Protein AF-A0A0B2VGQ8-F1 (afdb_monomer_lite)

Foldseek 3Di:
DDDDDDDDPDDDDDDDDDDDDDDDPQWDAQPPDPDGDTHGPVQQCPPDPPVVVCSSNDPPPPDDPPPPPAPPQWDADPVGDTDGVCQQCPPDQPDPVSRSNCVDPVNVVVVVVVVVVVVVVVVVVVPPDDDDPVRVVVVVVVVVVVVVVVVVVVVVVVVVVVVVVVVVVVVVVVVVVVLVVLVVVLVVVVVVVVVVVVVVVVVVVPDDDDDDDVVVVVVVVVVVVVVVVVVVSVVVVVVSVVVVVVVVVVVVVVVVVVVVVVVVVVVVVVVVVVVVVVVVVVVVVVVVVVVVVVVVVVVVVVVVVVVVCVVVCVPPPPDPDDPDDDDDDDDDDDDDDDPDAPPQWDQDPVGDTDGLVQQCPPDQPDPVSSSNPDDDDDDDDDDDDDDDDDDDDDDDDDDDDDDDDDDDDDDDDDDDDPDDDDDDDD

Structure (mmCIF, N/CA/C/O backbone):
data_AF-A0A0B2VGQ8-F1
#
_entry.id   AF-A0A0B2VGQ8-F1
#
loop_
_atom_site.group_PDB
_atom_site.id
_atom_site.type_symbol
_atom_site.label_atom_id
_atom_site.label_alt_id
_atom_site.label_comp_id
_atom_site.label_asym_id
_atom_site.label_entity_id
_atom_site.label_seq_id
_atom_site.pdbx_PDB_ins_code
_atom_site.Cartn_x
_atom_site.Cartn_y
_atom_site.Cartn_z
_atom_site.occupancy
_atom_site.B_iso_or_equiv
_atom_site.auth_seq_id
_atom_site.auth_comp_id
_atom_site.auth_asym_id
_atom_site.auth_atom_id
_atom_site.pdbx_PDB_model_num
ATOM 1 N N . MET A 1 1 ? 8.219 -59.665 -78.304 1.00 37.88 1 MET A N 1
ATOM 2 C CA . MET A 1 1 ? 7.817 -58.447 -79.042 1.00 37.88 1 MET A CA 1
ATOM 3 C C . MET A 1 1 ? 7.012 -57.571 -78.099 1.00 37.88 1 MET A C 1
ATOM 5 O O . MET A 1 1 ? 6.092 -58.092 -77.490 1.00 37.88 1 MET A O 1
ATOM 9 N N . GLY A 1 2 ? 7.351 -56.289 -77.964 1.00 38.75 2 GLY A N 1
ATOM 10 C CA . GLY A 1 2 ? 6.570 -55.338 -77.161 1.00 38.75 2 GLY A CA 1
ATOM 11 C C . GLY A 1 2 ? 7.469 -54.467 -76.296 1.00 38.75 2 GLY A C 1
ATOM 12 O O . GLY A 1 2 ? 8.060 -54.947 -75.344 1.00 38.75 2 GLY A O 1
ATOM 13 N N . ARG A 1 3 ? 7.622 -53.213 -76.712 1.00 43.03 3 ARG A N 1
ATOM 14 C CA . ARG A 1 3 ? 8.644 -52.236 -76.314 1.00 43.03 3 ARG A CA 1
ATOM 15 C C . ARG A 1 3 ? 8.544 -51.803 -74.836 1.00 43.03 3 ARG A C 1
ATOM 17 O O . ARG A 1 3 ? 7.425 -51.665 -74.344 1.00 43.03 3 ARG A O 1
ATOM 24 N N . PRO A 1 4 ? 9.673 -51.487 -74.172 1.00 40.75 4 PRO A N 1
ATOM 25 C CA . PRO A 1 4 ? 9.670 -50.854 -72.856 1.00 40.75 4 PRO A CA 1
ATOM 26 C C . PRO A 1 4 ? 9.224 -49.388 -72.974 1.00 40.75 4 PRO A C 1
ATOM 28 O O . PRO A 1 4 ? 9.732 -48.639 -73.812 1.00 40.75 4 PRO A O 1
ATOM 31 N N . LYS A 1 5 ? 8.246 -48.981 -72.156 1.00 41.94 5 LYS A N 1
ATOM 32 C CA . LYS A 1 5 ? 7.860 -47.575 -71.992 1.00 41.94 5 LYS A CA 1
ATOM 33 C C . LYS A 1 5 ? 8.737 -46.962 -70.907 1.00 41.94 5 LYS A C 1
ATOM 35 O O . LYS A 1 5 ? 8.731 -47.407 -69.769 1.00 41.94 5 LYS A O 1
ATOM 40 N N . VAL A 1 6 ? 9.497 -45.967 -71.339 1.00 44.00 6 VAL A N 1
ATOM 41 C CA . VAL A 1 6 ? 10.418 -45.127 -70.577 1.00 44.00 6 VAL A CA 1
ATOM 42 C C . VAL A 1 6 ? 9.694 -44.473 -69.397 1.00 44.00 6 VAL A C 1
ATOM 44 O O . VAL A 1 6 ? 8.734 -43.727 -69.596 1.00 44.00 6 VAL A O 1
ATOM 47 N N . GLU A 1 7 ? 10.171 -44.748 -68.184 1.00 40.44 7 GLU A N 1
ATOM 48 C CA . GLU A 1 7 ? 9.830 -44.008 -66.970 1.00 40.44 7 GLU A CA 1
ATOM 49 C C . GLU A 1 7 ? 10.423 -42.599 -67.074 1.00 40.44 7 GLU A C 1
ATOM 51 O O . GLU A 1 7 ? 11.638 -42.408 -67.091 1.00 40.44 7 GLU A O 1
ATOM 56 N N . LYS A 1 8 ? 9.550 -41.596 -67.194 1.00 40.69 8 LYS A N 1
ATOM 57 C CA . LYS A 1 8 ? 9.937 -40.187 -67.173 1.00 40.69 8 LYS A CA 1
ATOM 58 C C . LYS A 1 8 ? 10.010 -39.720 -65.722 1.00 40.69 8 LYS A C 1
ATOM 60 O O . LYS A 1 8 ? 8.984 -39.414 -65.123 1.00 40.69 8 LYS A O 1
ATOM 65 N N . ARG A 1 9 ? 11.226 -39.629 -65.181 1.00 40.59 9 ARG A N 1
ATOM 66 C CA . ARG A 1 9 ? 11.534 -38.654 -64.130 1.00 40.59 9 ARG A CA 1
ATOM 67 C C . ARG A 1 9 ? 11.630 -37.294 -64.813 1.00 40.59 9 ARG A C 1
ATOM 69 O O . ARG A 1 9 ? 12.531 -37.078 -65.616 1.00 40.59 9 ARG A O 1
ATOM 76 N N . ILE A 1 10 ? 10.652 -36.430 -64.568 1.00 38.78 10 ILE A N 1
ATOM 77 C CA . ILE A 1 10 ? 10.748 -35.012 -64.908 1.00 38.78 10 ILE A CA 1
ATOM 78 C C . ILE A 1 10 ? 11.241 -34.339 -63.635 1.00 38.78 10 ILE A C 1
ATOM 80 O O . ILE A 1 10 ? 10.512 -34.252 -62.649 1.00 38.78 10 ILE A O 1
ATOM 84 N N . GLU A 1 11 ? 12.516 -33.968 -63.654 1.00 38.59 11 GLU A N 1
ATOM 85 C CA . GLU A 1 11 ? 13.104 -33.058 -62.685 1.00 38.59 11 GLU A CA 1
ATOM 86 C C . GLU A 1 11 ? 12.379 -31.716 -62.782 1.00 38.59 11 GLU A C 1
ATOM 88 O O . GLU A 1 11 ? 12.190 -31.156 -63.864 1.00 38.59 11 GLU A O 1
ATOM 93 N N . VAL A 1 12 ? 11.926 -31.234 -61.630 1.00 34.34 12 VAL A N 1
ATOM 94 C CA . VAL A 1 12 ? 11.392 -29.889 -61.463 1.00 34.34 12 VAL A CA 1
ATOM 95 C C . VAL A 1 12 ? 12.578 -28.932 -61.549 1.00 34.34 12 VAL A C 1
ATOM 97 O O . VAL A 1 12 ? 13.390 -28.871 -60.631 1.00 34.34 12 VAL A O 1
ATOM 100 N N . ILE A 1 13 ? 12.683 -28.210 -62.664 1.00 38.47 13 ILE A N 1
ATOM 101 C CA . ILE A 1 13 ? 13.554 -27.042 -62.817 1.00 38.47 13 ILE A CA 1
ATOM 102 C C . ILE A 1 13 ? 12.642 -25.816 -62.852 1.00 38.47 13 ILE A C 1
ATOM 104 O O . ILE A 1 13 ? 11.745 -25.720 -63.689 1.00 38.47 13 ILE A O 1
ATOM 108 N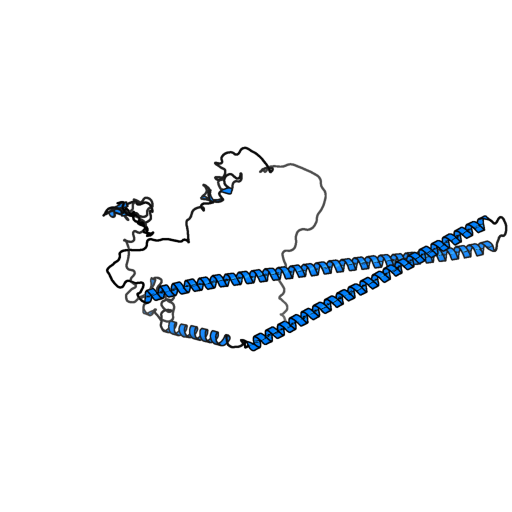 N . VAL A 1 14 ? 12.868 -24.895 -61.922 1.00 43.12 14 VAL A N 1
ATOM 109 C CA . VAL A 1 14 ? 12.288 -23.549 -61.911 1.00 43.12 14 VAL A CA 1
ATOM 110 C C . VAL A 1 14 ? 12.992 -22.704 -62.978 1.00 43.12 14 VAL A C 1
ATOM 112 O O . VAL A 1 14 ? 14.214 -22.601 -62.935 1.00 43.12 14 VAL A O 1
ATOM 115 N N . THR A 1 15 ? 12.248 -22.053 -63.880 1.00 36.50 15 THR A N 1
ATOM 116 C CA . THR A 1 15 ? 12.681 -20.810 -64.550 1.00 36.50 15 THR A CA 1
ATOM 117 C C . THR A 1 15 ? 11.494 -19.861 -64.780 1.00 36.50 15 THR A C 1
ATOM 119 O O . THR A 1 15 ? 10.421 -20.272 -65.220 1.00 36.50 15 THR A O 1
ATOM 122 N N . CYS A 1 16 ? 11.706 -18.582 -64.457 1.00 42.78 16 CYS A N 1
ATOM 123 C CA . CYS A 1 16 ? 10.850 -17.421 -64.728 1.00 42.78 16 CYS A CA 1
ATOM 124 C C . CYS A 1 16 ? 11.253 -16.769 -66.074 1.00 42.78 16 CYS A C 1
ATOM 126 O O . CYS A 1 16 ? 12.408 -16.926 -66.473 1.00 42.78 16 CYS A O 1
ATOM 128 N N . HIS A 1 17 ? 10.340 -16.069 -66.772 1.00 38.09 17 HIS A N 1
ATOM 129 C CA . HIS A 1 17 ? 10.647 -15.048 -67.801 1.00 38.09 17 HIS A CA 1
ATOM 130 C C . HIS A 1 17 ? 9.461 -14.073 -67.991 1.00 38.09 17 HIS A C 1
ATOM 132 O O . HIS A 1 17 ? 8.444 -14.423 -68.597 1.00 38.09 17 HIS A O 1
ATOM 138 N N . HIS A 1 18 ? 9.621 -12.832 -67.518 1.00 44.75 18 HIS A N 1
ATOM 139 C CA . HIS A 1 18 ? 8.840 -11.653 -67.916 1.00 44.75 18 HIS A CA 1
ATOM 140 C C . HIS A 1 18 ? 9.172 -11.211 -69.359 1.00 44.75 18 HIS A C 1
ATOM 142 O O . HIS A 1 18 ? 10.343 -11.093 -69.722 1.00 44.75 18 HIS A O 1
ATOM 148 N N . LEU A 1 19 ? 8.165 -10.857 -70.172 1.00 41.78 19 LEU A N 1
ATOM 149 C CA . LEU A 1 19 ? 8.356 -10.077 -71.408 1.00 41.78 19 LEU A CA 1
ATOM 150 C C . LEU A 1 19 ? 8.228 -8.568 -71.113 1.00 41.78 19 LEU A C 1
ATOM 152 O O . LEU A 1 19 ? 7.144 -8.098 -70.774 1.00 41.78 19 LEU A O 1
ATOM 156 N N . LYS A 1 20 ? 9.310 -7.797 -71.298 1.00 42.22 20 LYS A N 1
ATOM 157 C CA . LYS A 1 20 ? 9.299 -6.319 -71.345 1.00 42.22 20 LYS A CA 1
ATOM 158 C C . LYS A 1 20 ? 8.896 -5.830 -72.750 1.00 42.22 20 LYS A C 1
ATOM 160 O O . LYS A 1 20 ? 9.516 -6.237 -73.730 1.00 42.22 20 LYS A O 1
ATOM 165 N N . MET A 1 21 ? 7.909 -4.934 -72.856 1.00 50.06 21 MET A N 1
ATOM 166 C CA . MET A 1 21 ? 7.635 -4.124 -74.059 1.00 50.06 21 MET A CA 1
ATOM 167 C C . MET A 1 21 ? 8.249 -2.727 -73.853 1.00 50.06 21 MET A C 1
ATOM 169 O O . MET A 1 21 ? 7.918 -2.065 -72.874 1.00 50.06 21 MET A O 1
ATOM 173 N N . ASN A 1 22 ? 9.139 -2.286 -74.749 1.00 58.28 22 ASN A N 1
ATOM 174 C CA . ASN A 1 22 ? 9.826 -0.985 -74.683 1.00 58.28 22 ASN A CA 1
ATOM 175 C C . ASN A 1 22 ? 9.299 -0.014 -75.762 1.00 58.28 22 ASN A C 1
ATOM 177 O O . ASN A 1 22 ? 8.910 -0.462 -76.843 1.00 58.28 22 ASN A O 1
ATOM 181 N N . CYS A 1 23 ? 9.327 1.300 -75.484 1.00 61.94 23 CYS A N 1
ATOM 182 C CA . CYS A 1 23 ? 9.048 2.364 -76.463 1.00 61.94 23 CYS A CA 1
ATOM 183 C C . CYS A 1 23 ? 10.010 2.268 -77.672 1.00 61.94 23 CYS A C 1
ATOM 185 O O . CYS A 1 23 ? 11.156 1.835 -77.526 1.00 61.94 23 CYS A O 1
ATOM 187 N N . GLN A 1 24 ? 9.548 2.639 -78.874 1.00 63.75 24 GLN A N 1
ATOM 188 C CA . GLN A 1 24 ? 10.378 2.640 -80.089 1.00 63.75 24 GLN A CA 1
ATOM 189 C C . GLN A 1 24 ? 11.513 3.672 -80.001 1.00 63.75 24 GLN A C 1
ATOM 191 O O . GLN A 1 24 ? 11.410 4.663 -79.282 1.00 63.75 24 GLN A O 1
ATOM 196 N N . ALA A 1 25 ? 12.594 3.442 -80.754 1.00 57.22 25 ALA A N 1
ATOM 197 C CA . ALA A 1 25 ? 13.729 4.358 -80.809 1.00 57.22 25 ALA A CA 1
ATOM 198 C C . ALA A 1 25 ? 13.263 5.765 -81.223 1.00 57.22 25 ALA A C 1
ATOM 200 O O . ALA A 1 25 ? 12.588 5.897 -82.244 1.00 57.22 25 ALA A O 1
ATOM 201 N N . ASN A 1 26 ? 13.646 6.761 -80.414 1.00 63.25 26 ASN A N 1
ATOM 202 C CA . ASN A 1 26 ? 13.266 8.186 -80.435 1.00 63.25 26 ASN A CA 1
ATOM 203 C C . ASN A 1 26 ? 12.070 8.578 -79.548 1.00 63.25 26 ASN A C 1
ATOM 205 O O . ASN A 1 26 ? 11.786 9.764 -79.394 1.00 63.25 26 ASN A O 1
ATOM 209 N N . ASN A 1 27 ? 11.438 7.620 -78.871 1.00 69.31 27 ASN A N 1
ATOM 210 C CA . ASN A 1 27 ? 10.474 7.919 -77.819 1.00 69.31 27 ASN A CA 1
ATOM 211 C C . ASN A 1 27 ? 10.993 7.434 -76.468 1.00 69.31 27 ASN A C 1
ATOM 213 O O . ASN A 1 27 ? 11.545 6.339 -76.344 1.00 69.31 27 ASN A O 1
ATOM 217 N N . THR A 1 28 ? 10.780 8.257 -75.452 1.00 68.12 28 THR A N 1
ATOM 218 C CA . THR A 1 28 ? 11.104 7.973 -74.061 1.00 68.12 28 THR A CA 1
ATOM 219 C C . THR A 1 28 ? 9.826 7.804 -73.255 1.00 68.12 28 THR A C 1
ATOM 221 O O . THR A 1 28 ? 8.763 8.313 -73.611 1.00 68.12 28 THR A O 1
ATOM 224 N N . ARG A 1 29 ? 9.909 7.025 -72.185 1.00 68.88 29 ARG A N 1
ATOM 225 C CA . ARG A 1 29 ? 8.779 6.821 -71.288 1.00 68.88 29 ARG A CA 1
ATOM 226 C C . ARG A 1 29 ? 8.728 7.972 -70.288 1.00 68.88 29 ARG A C 1
ATOM 228 O O . ARG A 1 29 ? 9.771 8.344 -69.757 1.00 68.88 29 ARG A O 1
ATOM 235 N N . CYS A 1 30 ? 7.525 8.465 -70.013 1.00 72.38 30 CYS A N 1
ATOM 236 C CA . CYS A 1 30 ? 7.282 9.481 -68.993 1.00 72.38 30 CYS A CA 1
ATOM 237 C C . CYS A 1 30 ? 7.946 9.103 -67.652 1.00 72.38 30 CYS A C 1
ATOM 239 O O . CYS A 1 30 ? 7.730 7.972 -67.192 1.00 72.38 30 CYS A O 1
ATOM 241 N N . PRO A 1 31 ? 8.770 9.987 -67.049 1.00 63.94 31 PRO A N 1
ATOM 242 C CA . PRO A 1 31 ? 9.670 9.633 -65.948 1.00 63.94 31 PRO A CA 1
ATOM 243 C C . PRO A 1 31 ? 8.991 9.062 -64.699 1.00 63.94 31 PRO A C 1
ATOM 245 O O . PRO A 1 31 ? 9.605 8.242 -64.016 1.00 63.94 31 PRO A O 1
ATOM 248 N N . TYR A 1 32 ? 7.739 9.448 -64.422 1.00 61.69 32 TYR A N 1
ATOM 249 C CA . TYR A 1 32 ? 7.057 9.091 -63.170 1.00 61.69 32 TYR A CA 1
ATOM 250 C C . TYR A 1 32 ? 5.716 8.350 -63.358 1.00 61.69 32 TYR A C 1
ATOM 252 O O . TYR A 1 32 ? 5.088 7.955 -62.377 1.00 61.69 32 TYR A O 1
ATOM 260 N N . LEU A 1 33 ? 5.324 8.025 -64.600 1.00 56.59 33 LEU A N 1
ATOM 261 C CA . LEU A 1 33 ? 4.093 7.277 -64.899 1.00 56.59 33 LEU A CA 1
ATOM 262 C C . LEU A 1 33 ? 4.303 5.756 -65.015 1.00 56.59 33 LEU A C 1
ATOM 264 O O . LEU A 1 33 ? 5.096 5.228 -65.809 1.00 56.59 33 LEU A O 1
ATOM 268 N N . THR A 1 34 ? 3.488 5.011 -64.264 1.00 50.56 34 THR A N 1
ATOM 269 C CA . THR A 1 34 ? 3.501 3.537 -64.194 1.00 50.56 34 THR A CA 1
ATOM 270 C C . THR A 1 34 ? 2.791 2.853 -65.370 1.00 50.56 34 THR A C 1
ATOM 272 O O . THR A 1 34 ? 3.067 1.682 -65.654 1.00 50.56 34 THR A O 1
ATOM 275 N N . HIS A 1 35 ? 1.997 3.586 -66.153 1.00 59.16 35 HIS A N 1
ATOM 276 C CA . HIS A 1 35 ? 1.555 3.167 -67.488 1.00 59.16 35 HIS A CA 1
ATOM 277 C C . HIS A 1 35 ? 2.562 3.654 -68.535 1.00 59.16 35 HIS A C 1
ATOM 279 O O . HIS A 1 35 ? 3.120 4.740 -68.414 1.00 59.16 35 HIS A O 1
ATOM 285 N N . THR A 1 36 ? 2.836 2.852 -69.563 1.00 62.50 36 THR A N 1
ATOM 286 C CA . THR A 1 36 ? 3.843 3.193 -70.579 1.00 62.50 36 THR A CA 1
ATOM 287 C C . THR A 1 36 ? 3.286 4.219 -71.571 1.00 62.50 36 THR A C 1
ATOM 289 O O . THR A 1 36 ? 2.903 3.873 -72.685 1.00 62.50 36 THR A O 1
ATOM 292 N N . VAL A 1 37 ? 3.219 5.484 -71.154 1.00 70.38 37 VAL A N 1
ATOM 293 C CA . VAL A 1 37 ? 3.030 6.629 -72.053 1.00 70.38 37 VAL A CA 1
ATOM 294 C C . VAL A 1 37 ? 4.407 6.989 -72.615 1.00 70.38 37 VAL A C 1
ATOM 296 O O . VAL A 1 37 ? 5.353 7.222 -71.861 1.00 70.38 37 VAL A O 1
ATOM 299 N N . CYS A 1 38 ? 4.545 6.918 -73.941 1.00 76.75 38 CYS A N 1
ATOM 300 C CA . CYS A 1 38 ? 5.804 7.156 -74.645 1.00 76.75 38 CYS A CA 1
ATOM 301 C C . CYS A 1 38 ? 5.743 8.512 -75.357 1.00 76.75 38 CYS A C 1
ATOM 303 O O . CYS A 1 38 ? 5.077 8.630 -76.389 1.00 76.75 38 CYS A O 1
ATOM 305 N N . VAL A 1 39 ? 6.478 9.497 -74.855 1.00 70.44 39 VAL A N 1
ATOM 306 C CA . VAL A 1 39 ? 6.616 10.828 -75.462 1.00 70.44 39 VAL A CA 1
ATOM 307 C C . VAL A 1 39 ? 7.892 10.900 -76.301 1.00 70.44 39 VAL A C 1
ATOM 309 O O . VAL A 1 39 ? 8.839 10.143 -76.089 1.00 70.44 39 VAL A O 1
ATOM 312 N N . HIS A 1 40 ? 7.911 11.741 -77.331 1.00 76.19 40 HIS A N 1
ATOM 313 C CA . HIS A 1 40 ? 9.110 11.925 -78.155 1.00 76.19 40 HIS A CA 1
ATOM 314 C C . HIS A 1 40 ? 10.137 12.768 -77.385 1.00 76.19 40 HIS A C 1
ATOM 316 O O . HIS A 1 40 ? 9.744 13.637 -76.615 1.00 76.19 40 HIS A O 1
ATOM 322 N N . TYR A 1 41 ? 11.440 12.546 -77.589 1.00 69.31 41 TYR A N 1
ATOM 323 C CA . TYR A 1 41 ? 12.487 13.230 -76.802 1.00 69.31 41 TYR A CA 1
ATOM 324 C C . TYR A 1 41 ? 12.432 14.768 -76.888 1.00 69.31 41 TYR A C 1
ATOM 326 O O . TYR A 1 41 ? 12.859 15.441 -75.962 1.00 69.31 41 TYR A O 1
ATOM 334 N N . GLU A 1 42 ? 11.894 15.320 -77.980 1.00 73.19 42 GLU A N 1
ATOM 335 C CA . GLU A 1 42 ? 11.732 16.774 -78.191 1.00 73.19 42 GLU A CA 1
ATOM 336 C C . GLU A 1 42 ? 10.610 17.397 -77.359 1.00 73.19 42 GLU A C 1
ATOM 338 O O . GLU A 1 42 ? 10.458 18.611 -77.375 1.00 73.19 42 GLU A O 1
ATOM 343 N N . LYS A 1 43 ? 9.808 16.564 -76.692 1.00 75.75 43 LYS A N 1
ATOM 344 C CA . LYS A 1 43 ? 8.673 16.969 -75.861 1.00 75.75 43 LYS A CA 1
ATOM 345 C C . LYS A 1 43 ? 8.955 16.809 -74.369 1.00 75.75 43 LYS A C 1
ATOM 347 O O . LYS A 1 43 ? 8.065 16.951 -73.556 1.00 75.75 43 LYS A O 1
ATOM 352 N N . LEU A 1 44 ? 10.189 16.448 -74.016 1.00 73.12 44 LEU A N 1
ATOM 353 C CA . LEU A 1 44 ? 10.658 16.606 -72.650 1.00 73.12 44 LEU A CA 1
ATOM 354 C C . LEU A 1 44 ? 11.107 18.051 -72.477 1.00 73.12 44 LEU A C 1
ATOM 356 O O . LEU A 1 44 ? 11.925 18.520 -73.275 1.00 73.12 44 LEU A O 1
ATOM 360 N N . CYS A 1 45 ? 10.656 18.700 -71.410 1.00 76.06 45 CYS A N 1
ATOM 361 C CA . CYS A 1 45 ? 11.082 20.044 -71.038 1.00 76.06 45 CYS A CA 1
ATOM 362 C C . CYS A 1 45 ? 10.767 21.109 -72.095 1.00 76.06 45 CYS A C 1
ATOM 364 O O . CYS A 1 45 ? 11.548 22.047 -72.284 1.00 76.06 45 CYS A O 1
ATOM 366 N N . ASP A 1 46 ? 9.661 20.952 -72.820 1.00 78.94 46 ASP A N 1
ATOM 367 C CA . ASP A 1 46 ? 9.235 21.906 -73.845 1.00 78.94 46 ASP A CA 1
ATOM 368 C C . ASP A 1 46 ? 8.180 22.904 -73.333 1.00 78.94 46 ASP A C 1
ATOM 370 O O . ASP A 1 46 ? 7.716 23.778 -74.078 1.00 78.94 46 ASP A O 1
ATOM 374 N N . GLY A 1 47 ? 7.866 22.828 -72.036 1.00 69.50 47 GLY A N 1
ATOM 375 C CA . GLY A 1 47 ? 6.925 23.691 -71.337 1.00 69.50 47 GLY A CA 1
ATOM 376 C C . GLY A 1 47 ? 5.477 23.210 -71.408 1.00 69.50 47 GLY A C 1
ATOM 377 O O . GLY A 1 47 ? 4.587 23.933 -70.945 1.00 69.50 47 GLY A O 1
ATOM 378 N N . HIS A 1 48 ? 5.220 22.029 -71.978 1.00 75.25 48 HIS A N 1
ATOM 379 C CA . HIS A 1 48 ? 3.901 21.415 -72.053 1.00 75.25 48 HIS A CA 1
ATOM 380 C C . HIS A 1 48 ? 3.878 20.045 -71.373 1.00 75.25 48 HIS A C 1
ATOM 382 O O . HIS A 1 48 ? 4.746 19.217 -71.577 1.00 75.25 48 HIS A O 1
ATOM 388 N N . ASP A 1 49 ? 2.828 19.796 -70.588 1.00 78.94 49 ASP A N 1
ATOM 389 C CA . ASP A 1 49 ? 2.585 18.492 -69.970 1.00 78.94 49 ASP A CA 1
ATOM 390 C C . ASP A 1 49 ? 2.033 17.505 -71.012 1.00 78.94 49 ASP A C 1
ATOM 392 O O . ASP A 1 49 ? 0.815 17.375 -71.195 1.00 78.94 49 ASP A O 1
ATOM 396 N N . ASP A 1 50 ? 2.937 16.848 -71.737 1.00 80.62 50 ASP A N 1
ATOM 397 C CA . ASP A 1 50 ? 2.618 15.828 -72.732 1.00 80.62 50 ASP A CA 1
ATOM 398 C C . ASP A 1 50 ? 2.492 14.428 -72.096 1.00 80.62 50 ASP A C 1
ATOM 400 O O . ASP A 1 50 ? 1.889 13.524 -72.693 1.00 80.62 50 ASP A O 1
ATOM 404 N N . CYS A 1 51 ? 2.989 14.244 -70.868 1.00 74.38 51 CYS A N 1
ATOM 405 C CA . CYS A 1 51 ? 2.817 13.021 -70.082 1.00 74.38 51 CYS A CA 1
ATOM 406 C C . CYS A 1 51 ? 1.465 12.933 -69.347 1.00 74.38 51 CYS A C 1
ATOM 408 O O . CYS A 1 51 ? 0.967 11.830 -69.101 1.00 74.38 51 CYS A O 1
ATOM 410 N N . GLY A 1 52 ? 0.826 14.070 -69.071 1.00 70.94 52 GLY A N 1
ATOM 411 C CA . GLY A 1 52 ? -0.456 14.219 -68.374 1.00 70.94 52 GLY A CA 1
ATOM 412 C C . GLY A 1 52 ? -0.359 14.261 -66.843 1.00 70.94 52 GLY A C 1
ATOM 413 O O . GLY A 1 52 ? -1.380 14.446 -66.177 1.00 70.94 52 GLY A O 1
ATOM 414 N N . ASP A 1 53 ? 0.834 14.049 -66.289 1.00 72.06 53 ASP A N 1
ATOM 415 C CA . ASP A 1 53 ? 1.181 14.175 -64.867 1.00 72.06 53 ASP A CA 1
ATOM 416 C C . ASP A 1 53 ? 2.291 15.221 -64.621 1.00 72.06 53 ASP A C 1
ATOM 418 O O . ASP A 1 53 ? 2.779 15.361 -63.500 1.00 72.06 53 ASP A O 1
ATOM 422 N N . GLY A 1 54 ? 2.705 15.939 -65.667 1.00 67.81 54 GLY A N 1
ATOM 423 C CA . GLY A 1 54 ? 3.781 16.927 -65.683 1.00 67.81 54 GLY A CA 1
ATOM 424 C C . GLY A 1 54 ? 5.180 16.331 -65.569 1.00 67.81 54 GLY A C 1
ATOM 425 O O . GLY A 1 54 ? 6.143 17.077 -65.390 1.00 67.81 54 GLY A O 1
ATOM 426 N N . SER A 1 55 ? 5.328 15.002 -65.610 1.00 75.19 55 SER A N 1
ATOM 427 C CA . SER A 1 55 ? 6.605 14.348 -65.302 1.00 75.19 55 SER A CA 1
ATOM 428 C C . SER A 1 55 ? 7.710 14.616 -66.325 1.00 75.19 55 SER A C 1
ATOM 430 O O . SER A 1 55 ? 8.893 14.529 -65.989 1.00 75.19 55 SER A O 1
ATOM 432 N N . ASP A 1 56 ? 7.339 14.979 -67.545 1.00 75.31 56 ASP A N 1
ATOM 433 C CA . ASP A 1 56 ? 8.213 15.474 -68.603 1.00 75.31 56 ASP A CA 1
ATOM 434 C C . ASP A 1 56 ? 8.763 16.890 -68.360 1.00 75.31 56 ASP A C 1
ATOM 436 O O . ASP A 1 56 ? 9.759 17.249 -68.984 1.00 75.31 56 ASP A O 1
ATOM 440 N N . GLU A 1 57 ? 8.214 17.641 -67.398 1.00 80.38 57 GLU A N 1
ATOM 441 C CA . GLU A 1 57 ? 8.533 19.061 -67.163 1.00 80.38 57 GLU A CA 1
ATOM 442 C C . GLU A 1 57 ? 9.171 19.355 -65.785 1.00 80.38 57 GLU A C 1
ATOM 444 O O . GLU A 1 57 ? 9.587 20.478 -65.501 1.00 80.38 57 GLU A O 1
ATOM 449 N N . VAL A 1 58 ? 9.279 18.364 -64.891 1.00 69.12 58 VAL A N 1
ATOM 450 C CA . VAL A 1 58 ? 9.670 18.583 -63.475 1.00 69.12 58 VAL A CA 1
ATOM 451 C C . VAL A 1 58 ? 11.156 18.372 -63.162 1.00 69.12 58 VAL A C 1
ATOM 453 O O . VAL A 1 58 ? 11.585 18.617 -62.035 1.00 69.12 58 VAL A O 1
ATOM 456 N N . LYS A 1 59 ? 11.974 17.932 -64.127 1.00 62.62 59 LYS A N 1
ATOM 457 C CA . LYS A 1 59 ? 13.429 17.756 -63.934 1.00 62.62 59 LYS A CA 1
ATOM 458 C C . LYS A 1 59 ? 14.241 18.240 -65.131 1.00 62.62 59 LYS A C 1
ATOM 460 O O . LYS A 1 59 ? 15.118 17.554 -65.651 1.00 62.62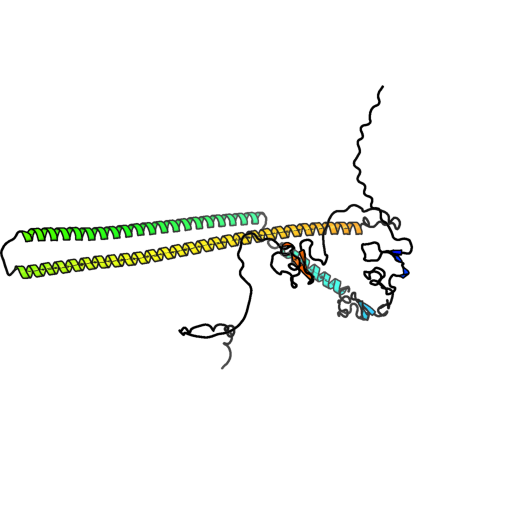 59 LYS A O 1
ATOM 465 N N . CYS A 1 60 ? 13.936 19.456 -65.544 1.00 65.25 60 CYS A N 1
ATOM 466 C CA . CYS A 1 60 ? 14.598 20.156 -66.632 1.00 65.25 60 CYS A CA 1
ATOM 467 C C . CYS A 1 60 ? 15.766 20.979 -66.083 1.00 65.25 60 CYS A C 1
ATOM 469 O O . CYS A 1 60 ? 15.807 22.199 -66.206 1.00 65.25 60 CYS A O 1
ATOM 471 N N . GLU A 1 61 ? 16.716 20.320 -65.416 1.00 65.38 61 GLU A N 1
ATOM 472 C CA . GLU A 1 61 ? 17.958 20.961 -64.969 1.00 65.38 61 GLU A CA 1
ATOM 473 C C . GLU A 1 61 ? 18.943 21.047 -66.137 1.00 65.38 61 GLU A C 1
ATOM 475 O O . GLU A 1 61 ? 19.994 20.410 -66.177 1.00 65.38 61 GLU A O 1
ATOM 480 N N . SER A 1 62 ? 18.581 21.859 -67.123 1.00 61.72 62 SER A N 1
ATOM 481 C CA . SER A 1 62 ? 19.537 22.422 -68.063 1.00 61.72 62 SER A CA 1
ATOM 482 C C . SER A 1 62 ? 19.108 23.830 -68.439 1.00 61.72 62 SER A C 1
ATOM 484 O O . SER A 1 62 ? 18.753 24.083 -69.581 1.00 61.72 62 SER A O 1
ATOM 486 N N . GLU A 1 63 ? 19.139 24.736 -67.464 1.00 51.78 63 GLU A N 1
ATOM 487 C CA . GLU A 1 63 ? 19.494 26.140 -67.672 1.00 51.78 63 GLU A CA 1
ATOM 488 C C . GLU A 1 63 ? 19.830 26.790 -66.313 1.00 51.78 63 GLU A C 1
ATOM 490 O O . GLU A 1 63 ? 19.089 26.673 -65.345 1.00 51.78 63 GLU A O 1
ATOM 495 N N . SER A 1 64 ? 21.010 27.420 -66.266 1.00 47.44 64 SER A N 1
ATOM 496 C CA . SER A 1 64 ? 21.690 28.099 -65.145 1.00 47.44 64 SER A CA 1
ATOM 497 C C . SER A 1 64 ? 22.402 27.257 -64.071 1.00 47.44 64 SER A C 1
ATOM 499 O O . SER A 1 64 ? 22.257 27.497 -62.875 1.00 47.44 64 SER A O 1
ATOM 501 N N . HIS A 1 65 ? 23.313 26.375 -64.493 1.00 40.91 65 HIS A N 1
ATOM 502 C CA . HIS A 1 65 ? 24.586 26.237 -63.774 1.00 40.91 65 HIS A CA 1
ATOM 503 C C . HIS A 1 65 ? 25.443 27.481 -64.086 1.00 40.91 65 HIS A C 1
ATOM 505 O O . HIS A 1 65 ? 26.253 27.472 -65.011 1.00 40.91 65 HIS A O 1
ATOM 511 N N . GLU A 1 66 ? 25.252 28.574 -63.341 1.00 45.06 66 GLU A N 1
ATOM 512 C CA . GLU A 1 66 ? 26.391 29.459 -63.093 1.00 45.06 66 GLU A CA 1
ATOM 513 C C . GLU A 1 66 ? 27.306 28.717 -62.117 1.00 45.06 66 GLU A C 1
ATOM 515 O O . GLU A 1 66 ? 26.934 28.400 -60.987 1.00 45.06 66 GLU A O 1
ATOM 520 N N . GLU A 1 67 ? 28.492 28.365 -62.597 1.00 48.94 67 GLU A N 1
ATOM 521 C CA . GLU A 1 67 ? 29.591 27.837 -61.806 1.00 48.94 67 GLU A CA 1
ATOM 522 C C . GLU A 1 67 ? 29.923 28.805 -60.658 1.00 48.94 67 GLU A C 1
ATOM 524 O O . GLU A 1 67 ? 30.739 29.714 -60.796 1.00 48.94 67 GLU A O 1
ATOM 529 N N . GLY A 1 68 ? 29.320 28.585 -59.489 1.00 54.50 68 GLY A N 1
ATOM 530 C CA . GLY A 1 68 ? 29.757 29.142 -58.209 1.00 54.50 68 GLY A CA 1
ATOM 531 C C . GLY A 1 68 ? 31.056 28.482 -57.743 1.00 54.50 68 GLY A C 1
ATOM 532 O O . GLY A 1 68 ? 31.118 27.894 -56.665 1.00 54.50 68 GLY A O 1
ATOM 533 N N . VAL A 1 69 ? 32.084 28.511 -58.588 1.00 62.12 69 VAL A N 1
ATOM 534 C CA . VAL A 1 69 ? 33.453 28.179 -58.203 1.00 62.12 69 VAL A CA 1
ATOM 535 C C . VAL A 1 69 ? 33.898 29.316 -57.291 1.00 62.12 69 VAL A C 1
ATOM 537 O O . VAL A 1 69 ? 34.023 30.452 -57.748 1.00 62.12 69 VAL A O 1
ATOM 540 N N . CYS A 1 70 ? 34.086 29.031 -55.996 1.00 75.75 70 CYS A N 1
ATOM 541 C CA . CYS A 1 70 ? 34.709 29.986 -55.076 1.00 75.75 70 CYS A CA 1
ATOM 542 C C . CYS A 1 70 ? 35.979 30.554 -55.728 1.00 75.75 70 CYS A C 1
ATOM 544 O O . CYS A 1 70 ? 36.676 29.837 -56.456 1.00 75.75 70 CYS A O 1
ATOM 546 N N . GLY A 1 71 ? 36.281 31.834 -55.498 1.00 76.50 71 GLY A N 1
ATOM 547 C CA . GLY A 1 71 ? 37.457 32.464 -56.095 1.00 76.50 71 GLY A CA 1
ATOM 548 C C . GLY A 1 71 ? 38.729 31.657 -55.806 1.00 76.50 71 GLY A C 1
ATOM 549 O O . GLY A 1 71 ? 38.823 30.955 -54.805 1.00 76.50 71 GLY A O 1
ATOM 550 N N . SER A 1 72 ? 39.761 31.765 -56.647 1.00 73.31 72 SER A N 1
ATOM 551 C CA . SER A 1 72 ? 41.018 31.006 -56.472 1.00 73.31 72 SER A CA 1
ATOM 552 C C . SER A 1 72 ? 41.745 31.257 -55.137 1.00 73.31 72 SER A C 1
ATOM 554 O O . SER A 1 72 ? 42.683 30.535 -54.803 1.00 73.31 72 SER A O 1
ATOM 556 N N . ALA A 1 73 ? 41.315 32.268 -54.377 1.00 82.25 73 ALA A N 1
ATOM 557 C CA . ALA A 1 73 ? 41.789 32.617 -53.042 1.00 82.25 73 ALA A CA 1
ATOM 558 C C . ALA A 1 73 ? 40.741 32.365 -51.937 1.00 82.25 73 ALA A C 1
ATOM 560 O O . ALA A 1 73 ? 40.881 32.892 -50.835 1.00 82.25 73 ALA A O 1
ATOM 561 N N . GLU A 1 74 ? 39.703 31.577 -52.211 1.00 87.25 74 GLU A N 1
ATOM 562 C CA . GLU A 1 74 ? 38.615 31.253 -51.290 1.00 87.25 74 GLU A CA 1
ATOM 563 C C . GLU A 1 74 ? 38.538 29.741 -51.040 1.00 87.25 74 GLU A C 1
ATOM 565 O O . GLU A 1 74 ? 38.805 28.913 -51.910 1.00 87.25 74 GLU A O 1
ATOM 570 N N . TYR A 1 75 ? 38.191 29.378 -49.812 1.00 86.50 75 TYR A N 1
ATOM 571 C CA . TYR A 1 75 ? 37.888 28.028 -49.384 1.00 86.50 75 TYR A CA 1
ATOM 572 C C . TYR A 1 75 ? 36.375 27.810 -49.375 1.00 86.50 75 TYR A C 1
ATOM 574 O O . TYR A 1 75 ? 35.622 28.638 -48.866 1.00 86.50 75 TYR A O 1
ATOM 582 N N . ARG A 1 76 ? 35.942 26.671 -49.917 1.00 87.19 76 ARG A N 1
ATOM 583 C CA . ARG A 1 76 ? 34.544 26.245 -49.914 1.00 87.19 76 ARG A CA 1
ATOM 584 C C . ARG A 1 76 ? 34.270 25.377 -48.685 1.00 87.19 76 ARG A C 1
ATOM 586 O O . ARG A 1 76 ? 34.859 24.306 -48.566 1.00 87.19 76 ARG A O 1
ATOM 593 N N . CYS A 1 77 ? 33.372 25.829 -47.820 1.00 86.94 77 CYS A N 1
ATOM 594 C CA . CYS A 1 77 ? 32.785 25.053 -46.728 1.00 86.94 77 CYS A CA 1
ATOM 595 C C . CYS A 1 77 ? 31.914 23.911 -47.288 1.00 86.94 77 CYS A C 1
ATOM 597 O O . CYS A 1 77 ? 31.442 23.988 -48.431 1.00 86.94 77 CYS A O 1
ATOM 599 N N . ASP A 1 78 ? 31.640 22.871 -46.500 1.00 84.06 78 ASP A N 1
ATOM 600 C CA . ASP A 1 78 ? 30.847 21.729 -46.990 1.00 84.06 78 ASP A CA 1
ATOM 601 C C . ASP A 1 78 ? 29.389 22.122 -47.263 1.00 84.06 78 ASP A C 1
ATOM 603 O O . ASP A 1 78 ? 28.790 21.663 -48.239 1.00 84.06 78 ASP A O 1
ATOM 607 N N . ASN A 1 79 ? 28.853 23.068 -46.488 1.00 78.94 79 ASN A N 1
ATOM 608 C CA . ASN A 1 79 ? 27.550 23.691 -46.724 1.00 78.94 79 ASN A CA 1
ATOM 609 C C . ASN A 1 79 ? 27.480 24.578 -47.990 1.00 78.94 79 ASN A C 1
ATOM 611 O O . ASN A 1 79 ? 26.417 25.112 -48.305 1.00 78.94 79 ASN A O 1
ATOM 615 N N . GLY A 1 80 ? 28.595 24.755 -48.710 1.00 81.25 80 GLY A N 1
ATOM 616 C CA . GLY A 1 80 ? 28.685 25.531 -49.948 1.00 81.25 80 GLY A CA 1
ATOM 617 C C . GLY A 1 80 ? 29.041 27.013 -49.790 1.00 81.25 80 GLY A C 1
ATOM 618 O O . GLY A 1 80 ? 29.169 27.694 -50.804 1.00 81.25 80 GLY A O 1
ATOM 619 N N . GLN A 1 81 ? 29.239 27.518 -48.569 1.00 86.94 81 GLN A N 1
ATOM 620 C CA . GLN A 1 81 ? 29.718 28.881 -48.310 1.00 86.94 81 GLN A CA 1
ATOM 621 C C . GLN A 1 81 ? 31.180 29.047 -48.768 1.00 86.94 81 GLN A C 1
ATOM 623 O O . GLN A 1 81 ? 32.013 28.184 -48.505 1.00 86.94 81 GLN A O 1
ATOM 628 N N . CYS A 1 82 ? 31.517 30.166 -49.416 1.00 89.62 82 CYS A N 1
ATOM 629 C CA . CYS A 1 82 ? 32.904 30.531 -49.719 1.00 89.62 82 CYS A CA 1
ATOM 630 C C . CYS A 1 82 ? 33.429 31.500 -48.647 1.00 89.62 82 CYS A C 1
ATOM 632 O O . CYS A 1 82 ? 32.798 32.518 -48.361 1.00 89.62 82 CYS A O 1
ATOM 634 N N . ILE A 1 83 ? 34.581 31.191 -48.061 1.00 89.94 83 ILE A N 1
ATOM 635 C CA . ILE A 1 83 ? 35.323 32.061 -47.136 1.00 89.94 83 ILE A CA 1
ATOM 636 C C . ILE A 1 83 ? 36.720 32.322 -47.708 1.00 89.94 83 ILE A C 1
ATOM 638 O O . ILE A 1 83 ? 37.188 31.520 -48.509 1.00 89.94 83 ILE A O 1
ATOM 642 N N . PRO A 1 84 ? 37.448 33.386 -47.337 1.00 92.06 84 PRO A N 1
ATOM 643 C CA . PRO A 1 84 ? 38.808 33.561 -47.843 1.00 92.06 84 PRO A CA 1
ATOM 644 C C . PRO A 1 84 ? 39.719 32.419 -47.362 1.00 92.06 84 PRO A C 1
ATOM 646 O O . PRO A 1 84 ? 39.597 31.945 -46.238 1.00 92.06 84 PRO A O 1
ATOM 649 N N . ALA A 1 85 ? 40.646 31.954 -48.200 1.00 88.44 85 ALA A N 1
ATOM 650 C CA . ALA A 1 85 ? 41.448 30.757 -47.920 1.00 88.44 85 ALA A CA 1
ATOM 651 C C . ALA A 1 85 ? 42.339 30.891 -46.669 1.00 88.44 85 ALA A C 1
ATOM 653 O O . ALA A 1 85 ? 42.689 29.885 -46.057 1.00 88.44 85 ALA A O 1
ATOM 654 N N . GLU A 1 86 ? 42.669 32.122 -46.264 1.00 89.25 86 GLU A N 1
ATOM 655 C CA . GLU A 1 86 ? 43.372 32.425 -45.008 1.00 89.25 86 GLU A CA 1
ATOM 656 C C . GLU A 1 86 ? 42.539 32.149 -43.750 1.00 89.25 86 GLU A C 1
ATOM 658 O O . GLU A 1 86 ? 43.098 32.025 -42.661 1.00 89.25 86 GLU A O 1
ATOM 663 N N . HIS A 1 87 ? 41.218 32.028 -43.899 1.00 91.69 87 HIS A N 1
ATOM 664 C CA . HIS A 1 87 ? 40.306 31.677 -42.818 1.00 91.69 87 HIS A CA 1
ATOM 665 C C . HIS A 1 87 ? 40.181 30.173 -42.593 1.00 91.69 87 HIS A C 1
ATOM 667 O O . HIS A 1 87 ? 39.701 29.747 -41.554 1.00 91.69 87 HIS A O 1
ATOM 673 N N . LYS A 1 88 ? 40.696 29.349 -43.509 1.00 90.81 88 LYS A N 1
ATOM 674 C CA . LYS A 1 88 ? 40.783 27.913 -43.271 1.00 90.81 88 LYS A CA 1
ATOM 675 C C . LYS A 1 88 ? 41.818 27.630 -42.180 1.00 90.81 88 LYS A C 1
ATOM 677 O O . LYS A 1 88 ? 42.989 27.981 -42.334 1.00 90.81 88 LYS A O 1
ATOM 682 N N . CYS A 1 89 ? 41.426 26.908 -41.135 1.00 92.62 89 CYS A N 1
ATOM 683 C CA . CYS A 1 89 ? 42.301 26.502 -40.037 1.00 92.62 89 CYS A CA 1
ATOM 684 C C . CYS A 1 89 ? 42.955 27.672 -39.278 1.00 92.62 89 CYS A C 1
ATOM 686 O O . CYS A 1 89 ? 44.124 27.587 -38.876 1.00 92.62 89 CYS A O 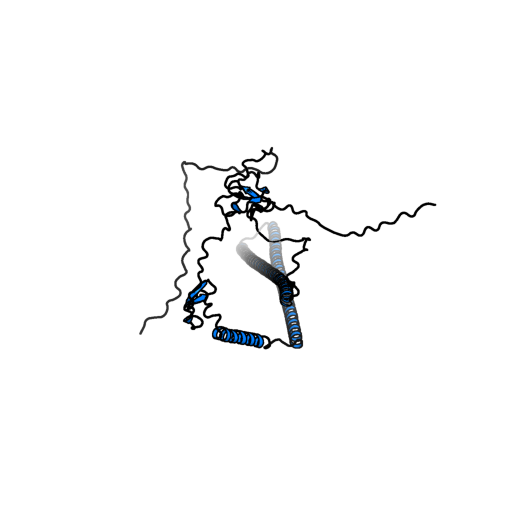1
ATOM 688 N N . ASN A 1 90 ? 42.226 28.772 -39.091 1.00 91.38 90 ASN A N 1
ATOM 689 C CA . ASN A 1 90 ? 42.701 29.983 -38.425 1.00 91.38 90 ASN A CA 1
ATOM 690 C C . ASN A 1 90 ? 42.331 30.056 -36.924 1.00 91.38 90 ASN A C 1
ATOM 692 O O . ASN A 1 90 ? 42.675 31.041 -36.261 1.00 91.38 90 ASN A O 1
ATOM 696 N N . ARG A 1 91 ? 41.696 29.013 -36.368 1.00 86.69 91 ARG A N 1
ATOM 697 C CA . ARG A 1 91 ? 41.185 28.918 -34.982 1.00 86.69 91 ARG A CA 1
ATOM 698 C C . ARG A 1 91 ? 39.893 29.688 -34.716 1.00 86.69 91 ARG A C 1
ATOM 700 O O . ARG A 1 91 ? 39.569 29.942 -33.550 1.00 86.69 91 ARG A O 1
ATOM 707 N N . ARG A 1 92 ? 39.163 30.080 -35.755 1.00 89.12 92 ARG A N 1
ATOM 708 C CA . ARG A 1 92 ? 37.866 30.755 -35.673 1.00 89.12 92 ARG A CA 1
ATOM 709 C C . ARG A 1 92 ? 36.924 30.081 -36.658 1.00 89.12 92 ARG A C 1
ATOM 711 O O . ARG A 1 92 ? 37.311 29.808 -37.775 1.00 89.12 92 ARG A O 1
ATOM 718 N N . TYR A 1 93 ? 35.697 29.821 -36.226 1.00 90.75 93 TYR A N 1
ATOM 719 C CA . TYR A 1 93 ? 34.676 29.266 -37.107 1.00 90.75 93 TYR A CA 1
ATOM 720 C C . TYR A 1 93 ? 34.127 30.380 -37.997 1.00 90.75 93 TYR A C 1
ATOM 722 O O . TYR A 1 93 ? 33.317 31.194 -37.548 1.00 90.75 93 TYR A O 1
ATOM 730 N N . ASP A 1 94 ? 34.614 30.430 -39.227 1.00 91.00 94 ASP A N 1
ATOM 731 C CA . ASP A 1 94 ? 34.194 31.350 -40.274 1.00 91.00 94 ASP A CA 1
ATOM 732 C C . ASP A 1 94 ? 33.184 30.678 -41.234 1.00 91.00 94 ASP A C 1
ATOM 734 O O . ASP A 1 94 ? 32.343 31.364 -41.829 1.00 91.00 94 ASP A O 1
ATOM 738 N N . CYS A 1 95 ? 33.178 29.340 -41.329 1.00 89.50 95 CYS A N 1
ATOM 739 C CA . CYS A 1 95 ? 32.072 28.595 -41.935 1.00 89.50 95 CYS A CA 1
ATOM 740 C C . CYS A 1 95 ? 30.900 28.422 -40.954 1.00 89.50 95 CYS A C 1
ATOM 742 O O . CYS A 1 95 ? 31.092 28.100 -39.781 1.00 89.50 95 CYS A O 1
ATOM 744 N N . GLN A 1 96 ? 29.660 28.521 -41.448 1.00 86.38 96 GLN A N 1
ATOM 745 C CA . GLN A 1 96 ? 28.455 28.284 -40.633 1.00 86.38 96 GLN A CA 1
ATOM 746 C C . GLN A 1 96 ? 28.355 26.837 -40.101 1.00 86.38 96 GLN A C 1
ATOM 748 O O . GLN A 1 96 ? 27.746 26.606 -39.057 1.00 86.38 96 GLN A O 1
ATOM 753 N N . ASP A 1 97 ? 28.940 25.869 -40.811 1.00 83.94 97 ASP A N 1
ATOM 754 C CA . ASP A 1 97 ? 29.046 24.460 -40.402 1.00 83.94 97 ASP A CA 1
ATOM 755 C C . ASP A 1 97 ? 30.329 24.155 -39.597 1.00 83.94 97 ASP A C 1
ATOM 757 O O . ASP A 1 97 ? 30.503 23.043 -39.100 1.00 83.94 97 ASP A O 1
ATOM 761 N N . GLY A 1 98 ? 31.225 25.138 -39.453 1.00 86.12 98 GLY A N 1
ATOM 762 C CA . GLY A 1 98 ? 32.516 25.015 -38.779 1.00 86.12 98 GLY A CA 1
ATOM 763 C C . GLY A 1 98 ? 33.520 24.075 -39.459 1.00 86.12 98 GLY A C 1
ATOM 764 O O . GLY A 1 98 ? 34.480 23.618 -38.826 1.00 86.12 98 GLY A O 1
ATOM 765 N N . THR A 1 99 ? 33.302 23.731 -40.730 1.00 89.75 99 THR A N 1
ATOM 766 C CA . THR A 1 99 ? 34.153 22.786 -41.481 1.00 89.75 99 THR A CA 1
ATOM 767 C C . THR A 1 99 ? 35.549 23.328 -41.775 1.00 89.75 99 THR A C 1
ATOM 769 O O . THR A 1 99 ? 36.504 22.561 -41.914 1.00 89.75 99 THR A O 1
ATOM 772 N N . ASP A 1 100 ? 35.706 24.648 -41.779 1.00 90.62 100 ASP A N 1
ATOM 773 C CA . ASP A 1 100 ? 36.987 25.345 -41.867 1.00 90.62 100 ASP A CA 1
ATOM 774 C C . ASP A 1 100 ? 37.939 25.057 -40.706 1.00 90.62 100 ASP A C 1
ATOM 776 O O . ASP A 1 100 ? 39.147 25.192 -40.879 1.00 90.62 100 ASP A O 1
ATOM 780 N N . GLU A 1 101 ? 37.418 24.618 -39.563 1.00 92.69 101 GLU A N 1
ATOM 781 C CA . GLU A 1 101 ? 38.174 24.424 -38.323 1.00 92.69 101 GLU A CA 1
ATOM 782 C C . GLU A 1 101 ? 38.205 22.964 -37.864 1.00 92.69 101 GLU A C 1
ATOM 784 O O . GLU A 1 101 ? 39.206 22.486 -37.321 1.00 92.69 101 GLU A O 1
ATOM 789 N N . THR A 1 102 ? 37.122 22.226 -38.104 1.00 84.38 102 THR A N 1
ATOM 790 C CA . THR A 1 102 ? 36.976 20.831 -37.657 1.00 84.38 102 THR A CA 1
ATOM 791 C C . THR A 1 102 ? 37.810 19.840 -38.477 1.00 84.38 102 THR A C 1
ATOM 793 O O . THR A 1 102 ? 38.202 18.785 -37.975 1.00 84.38 102 THR A O 1
ATOM 796 N N . VAL A 1 103 ? 38.162 20.188 -39.719 1.00 83.62 103 VAL A N 1
ATOM 797 C CA . VAL A 1 103 ? 38.953 19.336 -40.630 1.00 83.62 103 VAL A CA 1
ATOM 798 C C . VAL A 1 103 ? 40.473 19.530 -40.443 1.00 83.62 103 VAL A C 1
ATOM 800 O O . VAL A 1 103 ? 41.291 18.820 -41.038 1.00 83.62 103 VAL A O 1
ATOM 803 N N . CYS A 1 104 ? 40.884 20.452 -39.572 1.00 88.00 104 CYS A N 1
ATOM 804 C CA . CYS A 1 104 ? 42.279 20.831 -39.363 1.00 88.00 104 CYS A CA 1
ATOM 805 C C . CYS A 1 104 ? 43.039 19.866 -38.446 1.00 88.00 104 CYS A C 1
ATOM 807 O O . CYS A 1 104 ? 42.503 19.328 -37.477 1.00 88.00 104 CYS A O 1
ATOM 809 N N . GLU A 1 105 ? 44.340 19.698 -38.696 1.00 86.44 105 GLU A N 1
ATOM 810 C CA . GLU A 1 105 ? 45.191 18.752 -37.956 1.00 86.44 105 GLU A CA 1
ATOM 811 C C . GLU A 1 105 ? 45.245 19.029 -36.446 1.00 86.44 105 GLU A C 1
ATOM 813 O O . GLU A 1 105 ? 45.280 18.095 -35.647 1.00 86.44 105 GLU A O 1
ATOM 818 N N . TYR A 1 106 ? 45.187 20.296 -36.014 1.00 84.12 106 TYR A N 1
ATOM 819 C CA . TYR A 1 106 ? 45.130 20.597 -34.578 1.00 84.12 106 TYR A CA 1
ATOM 820 C C . TYR A 1 106 ? 43.792 20.209 -33.947 1.00 84.12 106 TYR A C 1
ATOM 822 O O . TYR A 1 106 ? 43.788 19.801 -32.788 1.00 84.12 106 TYR A O 1
ATOM 830 N N . PHE A 1 107 ? 42.678 20.315 -34.679 1.00 82.94 107 PHE A N 1
ATOM 831 C CA . PHE A 1 107 ? 41.363 19.919 -34.184 1.00 82.94 107 PHE A CA 1
ATOM 832 C C . PHE A 1 107 ? 41.294 18.398 -34.062 1.00 82.94 107 PHE A C 1
ATOM 834 O O . PHE A 1 107 ? 40.954 17.884 -32.999 1.00 82.94 107 PHE A O 1
ATOM 841 N N . LYS A 1 108 ? 41.768 17.669 -35.080 1.00 80.50 108 LYS A N 1
ATOM 842 C CA . LYS A 1 108 ? 41.924 16.206 -35.025 1.00 80.50 108 LYS A CA 1
ATOM 843 C C . LYS A 1 108 ? 42.829 15.767 -33.871 1.00 80.50 108 LYS A C 1
ATOM 845 O O . LYS A 1 108 ? 42.476 14.855 -33.129 1.00 80.50 108 LYS A O 1
ATOM 850 N N . ALA A 1 109 ? 43.961 16.442 -33.657 1.00 79.81 109 ALA A N 1
ATOM 851 C CA . ALA A 1 109 ? 44.880 16.134 -32.559 1.00 79.81 109 ALA A CA 1
ATOM 852 C C . ALA A 1 109 ? 44.314 16.486 -31.168 1.00 79.81 109 ALA A C 1
ATOM 854 O O . ALA A 1 109 ? 44.647 15.825 -30.183 1.00 79.81 109 ALA A O 1
ATOM 855 N N . ALA A 1 110 ? 43.480 17.523 -31.059 1.00 76.81 110 ALA A N 1
ATOM 856 C CA . ALA A 1 110 ? 42.792 17.882 -29.820 1.00 76.81 110 ALA A CA 1
ATOM 857 C C . ALA A 1 110 ? 41.667 16.887 -29.498 1.00 76.81 110 ALA A C 1
ATOM 859 O O . ALA A 1 110 ? 41.588 16.400 -28.371 1.00 76.81 110 ALA A O 1
ATOM 860 N N . MET A 1 111 ? 40.867 16.518 -30.500 1.00 70.44 111 MET A N 1
ATOM 861 C CA . MET A 1 111 ? 39.803 15.525 -30.365 1.00 70.44 111 MET A CA 1
ATOM 862 C C . MET A 1 111 ? 40.362 14.132 -30.066 1.00 70.44 111 MET A C 1
ATOM 864 O O . MET A 1 111 ? 39.856 13.460 -29.175 1.00 70.44 111 MET A O 1
ATOM 868 N N . SER A 1 112 ? 41.457 13.722 -30.713 1.00 72.56 112 SER A N 1
ATOM 869 C CA . SER A 1 112 ? 42.102 12.425 -30.462 1.00 72.56 112 SER A CA 1
ATOM 870 C C . SER A 1 112 ? 42.568 12.270 -29.005 1.00 72.56 112 SER A C 1
ATOM 872 O O . SER A 1 112 ? 42.373 11.209 -28.420 1.00 72.56 112 SER A O 1
ATOM 874 N N . ARG A 1 113 ? 43.061 13.345 -28.368 1.00 71.00 113 ARG A N 1
ATOM 875 C CA . ARG A 1 113 ? 43.377 13.350 -26.924 1.00 71.00 113 ARG A CA 1
ATOM 876 C C . ARG A 1 113 ? 42.134 13.299 -26.032 1.00 71.00 113 ARG A C 1
ATOM 878 O O . ARG A 1 113 ? 42.181 12.726 -24.948 1.00 71.00 113 ARG A O 1
ATOM 885 N N . HIS A 1 114 ? 41.031 13.906 -26.468 1.00 63.84 114 HIS A N 1
ATOM 886 C CA . HIS A 1 114 ? 39.768 13.891 -25.731 1.00 63.84 114 HIS A CA 1
ATOM 887 C C . HIS A 1 114 ? 39.089 12.509 -25.777 1.00 63.84 114 HIS A C 1
ATOM 889 O O . HIS A 1 114 ? 38.477 12.102 -24.792 1.00 63.84 114 HIS A O 1
ATOM 895 N N . TYR A 1 115 ? 39.217 11.774 -26.886 1.00 57.16 115 TYR A N 1
ATOM 896 C CA . TYR A 1 115 ? 38.716 10.400 -27.003 1.00 57.16 115 TYR A CA 1
ATOM 897 C C . TYR A 1 115 ? 39.603 9.395 -26.256 1.00 57.16 115 TYR A C 1
ATOM 899 O O . TYR A 1 115 ? 39.072 8.595 -25.493 1.00 57.16 115 TYR A O 1
ATOM 907 N N . SER A 1 116 ? 40.936 9.506 -26.346 1.00 60.41 116 SER A N 1
ATOM 908 C CA . SER A 1 116 ? 41.841 8.606 -25.615 1.00 60.41 116 SER A CA 1
ATOM 909 C C . SER A 1 116 ? 41.737 8.755 -24.094 1.00 60.41 116 SER A C 1
ATOM 911 O O . SER A 1 116 ? 41.862 7.778 -23.364 1.00 60.41 116 SER A O 1
ATOM 913 N N . ASN A 1 117 ? 41.500 9.967 -23.580 1.00 59.59 117 ASN A N 1
ATOM 914 C CA . ASN A 1 117 ? 41.295 10.166 -22.141 1.00 59.59 117 ASN A CA 1
ATOM 915 C C . ASN A 1 117 ? 39.964 9.567 -21.659 1.00 59.59 117 ASN A C 1
ATOM 917 O O . ASN A 1 117 ? 39.901 9.069 -20.542 1.00 59.59 117 ASN A O 1
ATOM 921 N N . ARG A 1 118 ? 38.932 9.557 -22.513 1.00 54.66 118 ARG A N 1
ATOM 922 C CA . ARG A 1 118 ? 37.621 8.975 -22.203 1.00 54.66 118 ARG A CA 1
ATOM 923 C C . ARG A 1 118 ? 37.650 7.445 -22.191 1.00 54.66 118 ARG A C 1
ATOM 925 O O . ARG A 1 118 ? 37.003 6.844 -21.348 1.00 54.66 118 ARG A O 1
ATOM 932 N N . GLU A 1 119 ? 38.422 6.820 -23.078 1.00 56.16 119 GLU A N 1
ATOM 933 C CA . GLU A 1 119 ? 38.618 5.360 -23.083 1.00 56.16 119 GLU A CA 1
ATOM 934 C C . GLU A 1 119 ? 39.412 4.889 -21.849 1.00 56.16 119 GLU A C 1
ATOM 936 O O . GLU A 1 119 ? 39.034 3.912 -21.210 1.00 56.16 119 GLU A O 1
ATOM 941 N N . ASN A 1 120 ? 40.426 5.650 -21.420 1.00 54.59 120 ASN A N 1
ATOM 942 C CA . ASN A 1 120 ? 41.187 5.344 -20.201 1.00 54.59 120 ASN A CA 1
ATOM 943 C C . ASN A 1 120 ? 40.398 5.575 -18.894 1.00 54.59 120 ASN A C 1
ATOM 945 O O . ASN A 1 120 ? 40.737 4.982 -17.870 1.00 54.59 120 ASN A O 1
ATOM 949 N N . GLU A 1 121 ? 39.375 6.435 -18.884 1.00 55.66 121 GLU A N 1
ATOM 950 C CA . GLU A 1 121 ? 38.477 6.602 -17.728 1.00 55.66 121 GLU A CA 1
ATOM 951 C C . GLU A 1 121 ? 37.456 5.458 -17.623 1.00 55.66 121 GLU A C 1
ATOM 953 O O . GLU A 1 121 ? 37.164 5.015 -16.516 1.00 55.66 121 GLU A O 1
ATOM 958 N N . ILE A 1 122 ? 36.992 4.912 -18.753 1.00 57.81 122 ILE A N 1
ATOM 959 C CA . ILE A 1 122 ? 36.051 3.779 -18.791 1.00 57.81 122 ILE A CA 1
ATOM 960 C C . ILE A 1 122 ? 36.746 2.465 -18.381 1.00 57.81 122 ILE A C 1
ATOM 962 O O . ILE A 1 122 ? 36.207 1.715 -17.571 1.00 57.81 122 ILE A O 1
ATOM 966 N N . GLU A 1 123 ? 37.981 2.217 -18.831 1.00 51.81 123 GLU A N 1
ATOM 967 C CA . GLU A 1 123 ? 38.723 0.989 -18.481 1.00 51.81 123 GLU A CA 1
ATOM 968 C C . GLU A 1 123 ? 39.214 0.942 -17.017 1.00 51.81 123 GLU A C 1
ATOM 970 O O . GLU A 1 123 ? 39.512 -0.131 -16.496 1.00 51.81 123 GLU A O 1
ATOM 975 N N . ASN A 1 124 ? 39.281 2.079 -16.310 1.00 51.62 124 ASN A N 1
ATOM 976 C CA . ASN A 1 124 ? 39.725 2.130 -14.907 1.00 51.62 124 ASN A CA 1
ATOM 977 C C . ASN A 1 124 ? 38.580 2.082 -13.874 1.00 51.62 124 ASN A C 1
ATOM 979 O O . ASN A 1 124 ? 38.854 1.969 -12.672 1.00 51.62 124 ASN A O 1
ATOM 983 N N . GLU A 1 125 ? 37.319 2.164 -14.308 1.00 54.88 125 GLU A N 1
ATOM 984 C CA . GLU A 1 125 ? 36.142 2.030 -13.436 1.00 54.88 125 GLU A CA 1
ATOM 985 C C . GLU A 1 125 ? 35.585 0.596 -13.391 1.00 54.88 125 GLU A C 1
ATOM 987 O O . GLU A 1 125 ? 35.012 0.209 -12.372 1.00 54.88 125 GLU A O 1
ATOM 992 N N . GLU A 1 126 ? 35.817 -0.234 -14.414 1.00 53.97 126 GLU A N 1
ATOM 993 C CA . GLU A 1 126 ? 35.286 -1.608 -14.464 1.00 53.97 126 GLU A CA 1
ATOM 994 C C . GLU A 1 126 ? 36.042 -2.623 -13.583 1.00 53.97 126 GLU A C 1
ATOM 996 O O . GLU A 1 126 ? 35.462 -3.637 -13.191 1.00 53.97 126 GLU A O 1
ATOM 1001 N N . ASP A 1 127 ? 37.292 -2.336 -13.196 1.00 53.25 127 ASP A N 1
ATOM 1002 C CA . ASP A 1 127 ? 38.147 -3.265 -12.431 1.00 53.25 127 ASP A CA 1
ATOM 1003 C C . ASP A 1 127 ? 38.299 -2.889 -10.941 1.00 53.25 127 ASP A C 1
ATOM 1005 O O . ASP A 1 127 ? 39.067 -3.485 -10.181 1.00 53.25 127 ASP A O 1
ATOM 1009 N N . ARG A 1 128 ? 37.541 -1.890 -10.468 1.00 57.41 128 ARG A N 1
ATOM 1010 C CA . ARG A 1 128 ? 37.530 -1.486 -9.055 1.00 57.41 128 ARG A CA 1
ATOM 1011 C C . ARG A 1 128 ? 36.253 -1.954 -8.358 1.00 57.41 128 ARG A C 1
ATOM 1013 O O . ARG A 1 128 ? 35.457 -1.146 -7.892 1.00 57.41 128 ARG A O 1
ATOM 1020 N N . GLY A 1 129 ? 36.103 -3.274 -8.227 1.00 61.00 129 GLY A N 1
ATOM 1021 C CA . GLY A 1 129 ? 35.170 -3.859 -7.255 1.00 61.00 129 GLY A CA 1
ATOM 1022 C C . GLY A 1 129 ? 34.223 -4.940 -7.762 1.00 61.00 129 GLY A C 1
ATOM 1023 O O . GLY A 1 129 ? 33.124 -5.049 -7.225 1.00 61.00 129 GLY A O 1
ATOM 1024 N N . GLN A 1 130 ? 34.610 -5.755 -8.744 1.00 59.34 130 GLN A N 1
ATOM 1025 C CA . GLN A 1 130 ? 33.864 -6.985 -9.009 1.00 59.34 130 GLN A CA 1
ATOM 1026 C C . GLN A 1 130 ? 34.290 -8.056 -7.989 1.00 59.34 130 GLN A C 1
ATOM 1028 O O . GLN A 1 130 ? 35.450 -8.479 -8.008 1.00 59.34 130 GLN A O 1
ATOM 1033 N N . PRO A 1 131 ? 33.407 -8.479 -7.061 1.00 62.94 131 PRO A N 1
ATOM 1034 C CA . PRO A 1 131 ? 33.732 -9.544 -6.122 1.00 62.94 131 PRO A CA 1
ATOM 1035 C C . PRO A 1 131 ? 34.086 -10.815 -6.894 1.00 62.94 131 PRO A C 1
ATOM 1037 O O . PRO A 1 131 ? 33.421 -11.165 -7.874 1.00 62.94 131 PRO A O 1
ATOM 1040 N N . SER A 1 132 ? 35.132 -11.511 -6.441 1.00 80.00 132 SER A N 1
ATOM 1041 C CA . SER A 1 132 ? 35.538 -12.793 -7.032 1.00 80.00 132 SER A CA 1
ATOM 1042 C C . SER A 1 132 ? 34.352 -13.766 -7.095 1.00 80.00 132 SER A C 1
ATOM 1044 O O . SER A 1 132 ? 33.419 -13.670 -6.298 1.00 80.00 132 SER A O 1
ATOM 1046 N N . GLU A 1 133 ? 34.363 -14.740 -8.010 1.00 79.88 133 GLU A N 1
ATOM 1047 C CA . GLU A 1 133 ? 33.265 -15.719 -8.114 1.00 79.88 133 GLU A CA 1
ATOM 1048 C C . GLU A 1 133 ? 32.998 -16.438 -6.773 1.00 79.88 133 GLU A C 1
ATOM 1050 O O . GLU A 1 133 ? 31.855 -16.726 -6.420 1.00 79.88 133 GLU A O 1
ATOM 1055 N N . GLU A 1 134 ? 34.048 -16.658 -5.978 1.00 83.50 134 GLU A N 1
ATOM 1056 C CA . GLU A 1 134 ? 33.952 -17.204 -4.623 1.00 83.50 134 GLU A CA 1
ATOM 1057 C C . GLU A 1 134 ? 33.287 -16.229 -3.633 1.00 83.50 134 GLU A C 1
ATOM 1059 O O . GLU A 1 134 ? 32.452 -16.633 -2.822 1.00 83.50 134 GLU A O 1
ATOM 1064 N N . GLU A 1 135 ? 33.614 -14.941 -3.714 1.00 83.19 135 GLU A N 1
ATOM 1065 C CA . GLU A 1 135 ? 33.016 -13.882 -2.899 1.00 83.19 135 GLU A CA 1
ATOM 1066 C C . GLU A 1 135 ? 31.545 -13.644 -3.261 1.00 83.19 135 GLU A C 1
ATOM 1068 O O . GLU A 1 135 ? 30.715 -13.498 -2.367 1.00 83.19 135 GLU A O 1
ATOM 1073 N N . ARG A 1 136 ? 31.181 -13.728 -4.546 1.00 78.75 136 ARG A N 1
ATOM 1074 C CA . ARG A 1 136 ? 29.780 -13.704 -5.000 1.00 78.75 136 ARG A CA 1
ATOM 1075 C C . ARG A 1 136 ? 28.973 -14.850 -4.401 1.00 78.75 136 ARG A C 1
ATOM 1077 O O . ARG A 1 136 ? 27.934 -14.601 -3.800 1.00 78.75 136 ARG A O 1
ATOM 1084 N N . ARG A 1 137 ? 29.487 -16.084 -4.473 1.00 86.88 137 ARG A N 1
ATOM 1085 C CA . ARG A 1 137 ? 28.835 -17.264 -3.872 1.00 86.88 137 ARG A CA 1
ATOM 1086 C C . ARG A 1 137 ? 28.688 -17.130 -2.356 1.00 86.88 137 ARG A C 1
ATOM 1088 O O . ARG A 1 137 ? 27.659 -17.510 -1.803 1.00 86.88 137 ARG A O 1
ATOM 1095 N N . ARG A 1 138 ? 29.698 -16.576 -1.675 1.00 88.81 138 ARG A N 1
ATOM 1096 C CA . ARG A 1 138 ? 29.647 -16.321 -0.228 1.00 88.81 138 ARG A CA 1
ATOM 1097 C C . ARG A 1 138 ? 28.598 -15.267 0.124 1.00 88.81 138 ARG A C 1
ATOM 1099 O O . ARG A 1 138 ? 27.822 -15.487 1.048 1.00 88.81 138 ARG A O 1
ATOM 1106 N N . ASN A 1 139 ? 28.542 -14.170 -0.628 1.00 83.44 139 ASN A N 1
ATOM 1107 C CA . ASN A 1 139 ? 27.567 -13.100 -0.426 1.00 83.44 139 ASN A CA 1
ATOM 1108 C C . ASN A 1 139 ? 26.134 -13.591 -0.685 1.00 83.44 139 ASN A C 1
ATOM 1110 O O . ASN A 1 139 ? 25.252 -13.342 0.132 1.00 83.44 139 ASN A O 1
ATOM 1114 N N . GLU A 1 140 ? 25.912 -14.368 -1.748 1.00 88.56 140 GLU A N 1
ATOM 1115 C CA . GLU A 1 140 ? 24.620 -15.010 -2.036 1.00 88.56 140 GLU A CA 1
ATOM 1116 C C . GLU A 1 140 ? 24.190 -15.954 -0.902 1.00 88.56 140 GLU A C 1
ATOM 1118 O O . GLU A 1 140 ? 23.046 -15.903 -0.443 1.00 88.56 140 GLU A O 1
ATOM 1123 N N . GLN A 1 141 ? 25.118 -16.775 -0.396 1.00 92.62 141 GLN A N 1
ATOM 1124 C CA . GLN A 1 141 ? 24.856 -17.689 0.714 1.00 92.62 141 GLN A CA 1
ATOM 1125 C C . GLN A 1 141 ? 24.562 -16.938 2.025 1.00 92.62 141 GLN A C 1
ATOM 1127 O O . GLN A 1 141 ? 23.654 -17.321 2.766 1.00 92.62 141 GLN A O 1
ATOM 1132 N N . GLU A 1 142 ? 25.288 -15.859 2.325 1.00 91.81 142 GLU A N 1
ATOM 1133 C CA . GLU A 1 142 ? 25.011 -15.004 3.483 1.00 91.81 142 GLU A CA 1
ATOM 1134 C C . GLU A 1 142 ? 23.649 -14.310 3.375 1.00 91.81 142 GLU A C 1
ATOM 1136 O O . GLU A 1 142 ? 22.904 -14.269 4.357 1.00 91.81 142 GLU A O 1
ATOM 1141 N N . GLU A 1 143 ? 23.284 -13.802 2.197 1.00 89.75 143 GLU A N 1
ATOM 1142 C CA . GLU A 1 143 ? 21.963 -13.221 1.957 1.00 89.75 143 GLU A CA 1
ATOM 1143 C C . GLU A 1 143 ? 20.841 -14.251 2.085 1.00 89.75 143 GLU A C 1
ATOM 1145 O O . GLU A 1 143 ? 19.772 -13.937 2.608 1.00 89.75 143 GLU A O 1
ATOM 1150 N N . GLU A 1 144 ? 21.051 -15.484 1.627 1.00 91.88 144 GLU A N 1
ATOM 1151 C CA . GLU A 1 144 ? 20.085 -16.565 1.811 1.00 91.88 144 GLU A CA 1
ATOM 1152 C C . GLU A 1 144 ? 19.913 -16.911 3.298 1.00 91.88 144 GLU A C 1
ATOM 1154 O O . GLU A 1 144 ? 18.787 -17.057 3.780 1.00 91.88 144 GLU A O 1
ATOM 1159 N N . ILE A 1 145 ? 21.009 -16.983 4.061 1.00 94.25 145 ILE A N 1
ATOM 1160 C CA . ILE A 1 145 ? 20.961 -17.204 5.513 1.00 94.25 145 ILE A CA 1
ATOM 1161 C C . ILE A 1 145 ? 20.201 -16.068 6.205 1.00 94.25 145 ILE A C 1
ATOM 1163 O O . ILE A 1 145 ? 19.353 -16.349 7.058 1.00 94.25 145 ILE A O 1
ATOM 1167 N N . ARG A 1 146 ? 20.468 -14.808 5.834 1.00 90.19 146 ARG A N 1
ATOM 1168 C CA . ARG A 1 146 ? 19.760 -13.631 6.365 1.00 90.19 146 ARG A CA 1
ATOM 1169 C C . ARG A 1 146 ? 18.269 -13.685 6.036 1.00 90.19 146 ARG A C 1
ATOM 1171 O O . ARG A 1 146 ? 17.467 -13.578 6.959 1.00 90.19 146 ARG A O 1
ATOM 1178 N N . ARG A 1 147 ? 17.900 -13.965 4.780 1.00 88.31 147 ARG A N 1
ATOM 1179 C CA . ARG A 1 147 ? 16.499 -14.129 4.346 1.00 88.31 147 ARG A CA 1
ATOM 1180 C C . ARG A 1 147 ? 15.780 -15.227 5.125 1.00 88.31 147 ARG A C 1
ATOM 1182 O O . ARG A 1 147 ? 14.728 -14.980 5.700 1.00 88.31 147 ARG A O 1
ATOM 1189 N N . ARG A 1 148 ? 16.381 -16.416 5.242 1.00 91.62 148 ARG A N 1
ATOM 1190 C CA . ARG A 1 148 ? 15.807 -17.531 6.019 1.00 91.62 148 ARG A CA 1
ATOM 1191 C C . ARG A 1 148 ? 15.708 -17.217 7.516 1.00 91.62 148 ARG A C 1
ATOM 1193 O O . ARG A 1 148 ? 14.825 -17.732 8.195 1.00 91.62 148 ARG A O 1
ATOM 1200 N N . ALA A 1 149 ? 16.643 -16.444 8.072 1.00 92.38 149 ALA A N 1
ATOM 1201 C CA . ALA A 1 149 ? 16.587 -16.017 9.470 1.00 92.38 149 ALA A CA 1
ATOM 1202 C C . ALA A 1 149 ? 15.474 -14.987 9.706 1.00 92.38 149 ALA A C 1
ATOM 1204 O O . ALA A 1 149 ? 14.775 -15.075 10.714 1.00 92.38 149 ALA A O 1
ATOM 1205 N N . GLU A 1 150 ? 15.285 -14.058 8.772 1.00 88.75 150 GLU A N 1
ATOM 1206 C CA . GLU A 1 150 ? 14.203 -13.079 8.801 1.00 88.75 150 GLU A CA 1
ATOM 1207 C C . GLU A 1 150 ? 12.830 -13.732 8.627 1.00 88.75 150 GLU A C 1
ATOM 1209 O O . GLU A 1 150 ? 11.934 -13.456 9.419 1.00 88.75 150 GLU A O 1
ATOM 1214 N N . GLU A 1 151 ? 12.687 -14.669 7.689 1.00 87.69 151 GLU A N 1
ATOM 1215 C CA . GLU A 1 151 ? 11.472 -15.471 7.514 1.00 87.69 151 GLU A CA 1
ATOM 1216 C C . GLU A 1 151 ? 11.113 -16.214 8.807 1.00 87.69 151 GLU A C 1
ATOM 1218 O O . GLU A 1 151 ? 9.997 -16.085 9.306 1.00 87.69 151 GLU A O 1
ATOM 1223 N N . ARG A 1 152 ? 12.083 -16.901 9.433 1.00 91.31 152 ARG A N 1
ATOM 1224 C CA . ARG A 1 152 ? 11.872 -17.540 10.743 1.00 91.31 152 ARG A CA 1
ATOM 1225 C C . ARG A 1 152 ? 11.427 -16.538 11.808 1.00 91.31 152 ARG A C 1
ATOM 1227 O O . ARG A 1 152 ? 10.488 -16.823 12.546 1.00 91.31 152 ARG A O 1
ATOM 1234 N N . ARG A 1 153 ? 12.059 -15.362 11.874 1.00 93.50 153 ARG A N 1
ATOM 1235 C CA . ARG A 1 153 ? 11.689 -14.303 12.825 1.00 93.50 153 ARG A CA 1
ATOM 1236 C C . ARG A 1 153 ? 10.247 -13.835 12.612 1.00 93.50 153 ARG A C 1
ATOM 1238 O O . ARG A 1 153 ? 9.511 -13.732 13.586 1.00 93.50 153 ARG A O 1
ATOM 1245 N N . LEU A 1 154 ? 9.839 -13.604 11.364 1.00 86.75 154 LEU A N 1
ATOM 1246 C CA . LEU A 1 154 ? 8.471 -13.208 11.011 1.00 86.75 154 LEU A CA 1
ATOM 1247 C C . LEU A 1 154 ? 7.460 -14.314 11.345 1.00 86.75 154 LEU A C 1
ATOM 1249 O O . LEU A 1 154 ? 6.406 -14.036 11.914 1.00 86.75 154 LEU A O 1
ATOM 1253 N N . THR A 1 155 ? 7.786 -15.581 11.073 1.00 85.12 155 THR A N 1
ATOM 1254 C CA . THR A 1 155 ? 6.922 -16.714 11.453 1.00 85.12 155 THR A CA 1
ATOM 1255 C C . THR A 1 155 ? 6.788 -16.875 12.971 1.00 85.12 155 THR A C 1
ATOM 1257 O O . THR A 1 155 ? 5.715 -17.184 13.477 1.00 85.12 155 THR A O 1
ATOM 1260 N N . GLU A 1 156 ? 7.853 -16.623 13.734 1.00 91.62 156 GLU A N 1
ATOM 1261 C CA . GLU A 1 156 ? 7.790 -16.668 15.195 1.00 91.62 156 GLU A CA 1
ATOM 1262 C C . GLU A 1 156 ? 6.993 -15.481 15.757 1.00 91.62 156 GLU A C 1
ATOM 1264 O O . GLU A 1 156 ? 6.214 -15.638 16.696 1.00 91.62 156 GLU A O 1
ATOM 1269 N N . GLU A 1 157 ? 7.151 -14.293 15.174 1.00 88.62 157 GLU A N 1
ATOM 1270 C CA . GLU A 1 157 ? 6.399 -13.101 15.560 1.00 88.62 157 GLU A CA 1
ATOM 1271 C C . GLU A 1 157 ? 4.899 -13.251 15.280 1.00 88.62 157 GLU A C 1
ATOM 1273 O O . GLU A 1 157 ? 4.081 -12.944 16.148 1.00 88.62 157 GLU A O 1
ATOM 1278 N N . THR A 1 158 ? 4.530 -13.772 14.109 1.00 80.94 158 THR A N 1
ATOM 1279 C CA . THR A 1 158 ? 3.130 -14.073 13.763 1.00 80.94 158 THR A CA 1
ATOM 1280 C C . THR A 1 158 ? 2.529 -15.094 14.724 1.00 80.94 158 THR A C 1
ATOM 1282 O O . THR A 1 158 ? 1.478 -14.823 15.300 1.00 80.94 158 THR A O 1
ATOM 1285 N N . PHE A 1 159 ? 3.235 -16.189 15.021 1.00 90.12 159 PHE A N 1
ATOM 1286 C CA . PHE A 1 159 ? 2.788 -17.170 16.013 1.00 90.12 159 PHE A CA 1
ATOM 1287 C C . PHE A 1 159 ? 2.579 -16.554 17.408 1.00 90.12 159 PHE A C 1
ATOM 1289 O O . PHE A 1 159 ? 1.574 -16.820 18.067 1.00 90.12 159 PHE A O 1
ATOM 1296 N N . ARG A 1 160 ? 3.495 -15.687 17.867 1.00 90.06 160 ARG A N 1
ATOM 1297 C CA . ARG A 1 160 ? 3.349 -14.975 19.151 1.00 90.06 160 ARG A CA 1
ATOM 1298 C C . ARG A 1 160 ? 2.119 -14.064 19.165 1.00 90.06 160 ARG A C 1
ATOM 1300 O O . ARG A 1 160 ? 1.403 -14.046 20.166 1.00 90.06 160 ARG A O 1
ATOM 1307 N N . ARG A 1 161 ? 1.858 -13.335 18.073 1.00 81.31 161 ARG A N 1
ATOM 1308 C CA . ARG A 1 161 ? 0.663 -12.483 17.927 1.00 81.31 161 ARG A CA 1
ATOM 1309 C C . ARG A 1 161 ? -0.623 -13.314 17.948 1.00 81.31 161 ARG A C 1
ATOM 1311 O O . ARG A 1 161 ? -1.553 -12.965 18.669 1.00 81.31 161 ARG A O 1
ATOM 1318 N N . GLU A 1 162 ? -0.667 -14.431 17.225 1.00 81.94 162 GLU A N 1
ATOM 1319 C CA . GLU A 1 162 ? -1.812 -15.353 17.231 1.00 81.94 162 GLU A CA 1
ATOM 1320 C C . GLU A 1 162 ? -2.069 -15.946 18.623 1.00 81.94 162 GLU A C 1
ATOM 1322 O O . GLU A 1 162 ? -3.215 -16.025 19.075 1.00 81.94 162 GLU A O 1
ATOM 1327 N N . GLU A 1 163 ? -1.013 -16.326 19.348 1.00 91.81 163 GLU A N 1
ATOM 1328 C CA . GLU A 1 163 ? -1.150 -16.834 20.711 1.00 91.81 163 GLU A CA 1
ATOM 1329 C C . GLU A 1 163 ? -1.686 -15.758 21.668 1.00 91.81 163 GLU A C 1
ATOM 1331 O O . GLU A 1 163 ? -2.525 -16.050 22.528 1.00 91.81 163 GLU A O 1
ATOM 1336 N N . GLU A 1 164 ? -1.238 -14.511 21.517 1.00 87.94 164 GLU A N 1
ATOM 1337 C CA . GLU A 1 164 ? -1.741 -13.379 22.292 1.00 87.94 164 GLU A CA 1
ATOM 1338 C C . GLU A 1 164 ? -3.229 -13.124 22.022 1.00 87.94 164 GLU A C 1
ATOM 1340 O O . GLU A 1 164 ? -4.000 -12.980 22.975 1.00 87.94 164 GLU A O 1
ATOM 1345 N N . ILE A 1 165 ? -3.652 -13.148 20.754 1.00 82.75 165 ILE A N 1
ATOM 1346 C CA . ILE A 1 165 ? -5.067 -13.042 20.362 1.00 82.75 165 ILE A CA 1
ATOM 1347 C C . ILE A 1 165 ? -5.879 -14.148 21.039 1.00 82.75 165 ILE A C 1
ATOM 1349 O O . ILE A 1 165 ? -6.855 -13.859 21.731 1.00 82.75 165 ILE A O 1
ATOM 1353 N N . ARG A 1 166 ? -5.427 -15.405 20.953 1.00 87.75 166 ARG A N 1
ATOM 1354 C CA . ARG A 1 166 ? -6.110 -16.543 21.585 1.00 87.75 166 ARG A CA 1
ATOM 1355 C C . ARG A 1 166 ? -6.252 -16.374 23.101 1.00 87.75 166 ARG A C 1
ATOM 1357 O O . ARG A 1 166 ? -7.297 -16.703 23.661 1.00 87.75 166 ARG A O 1
ATOM 1364 N N . ARG A 1 167 ? -5.213 -15.868 23.780 1.00 92.31 167 ARG A N 1
ATOM 1365 C CA . ARG A 1 167 ? -5.250 -15.592 25.229 1.00 92.31 167 ARG A CA 1
ATOM 1366 C C . ARG A 1 167 ? -6.243 -14.479 25.569 1.00 92.31 167 ARG A C 1
ATOM 1368 O O . ARG A 1 167 ? -6.953 -14.601 26.567 1.00 92.31 167 ARG A O 1
ATOM 1375 N N . ARG A 1 168 ? -6.314 -13.422 24.753 1.00 85.19 168 ARG A N 1
ATOM 1376 C CA . ARG A 1 168 ? -7.282 -12.324 24.916 1.00 85.19 168 ARG A CA 1
ATOM 1377 C C . ARG A 1 168 ? -8.720 -12.818 24.729 1.00 85.19 168 ARG A C 1
ATOM 1379 O O . ARG A 1 168 ? -9.544 -12.577 25.605 1.00 85.19 168 ARG A O 1
ATOM 1386 N N . GLU A 1 169 ? -8.993 -13.592 23.679 1.00 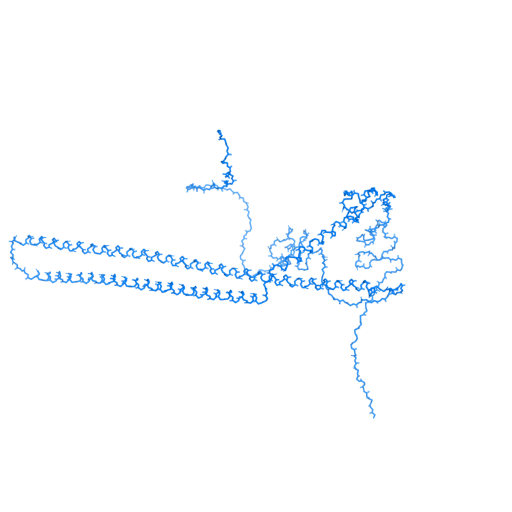85.06 169 GLU A N 1
ATOM 1387 C CA . GLU A 1 169 ? -10.313 -14.200 23.440 1.00 85.06 169 GLU A CA 1
ATOM 1388 C C . GLU A 1 169 ? -10.733 -15.156 24.567 1.00 85.06 169 GLU A C 1
ATOM 1390 O O . GLU A 1 169 ? -11.897 -15.209 24.960 1.00 85.06 169 GLU A O 1
ATOM 1395 N N . GLU A 1 170 ? -9.799 -15.939 25.118 1.00 91.75 170 GLU A N 1
ATOM 1396 C CA . GLU A 1 170 ? -10.093 -16.807 26.260 1.00 91.75 170 GLU A CA 1
ATOM 1397 C C . GLU A 1 170 ? -10.416 -16.004 27.528 1.00 91.75 170 GLU A C 1
ATOM 1399 O O . GLU A 1 170 ? -11.329 -16.372 28.270 1.00 91.75 170 GLU A O 1
ATOM 1404 N N . ALA A 1 171 ? -9.696 -14.908 27.779 1.00 88.50 171 ALA A N 1
ATOM 1405 C CA . ALA A 1 171 ? -9.992 -14.010 28.891 1.00 88.50 171 ALA A CA 1
ATOM 1406 C C . ALA A 1 171 ? -11.371 -13.346 28.737 1.00 88.50 171 ALA A C 1
ATOM 1408 O O . ALA A 1 171 ? -12.098 -13.223 29.721 1.00 88.50 171 ALA A O 1
ATOM 1409 N N . GLU A 1 172 ? -11.755 -12.977 27.516 1.00 86.31 172 GLU A N 1
ATOM 1410 C CA . GLU A 1 172 ? -13.070 -12.412 27.208 1.00 86.31 172 GLU A CA 1
ATOM 1411 C C . GLU A 1 172 ? -14.198 -13.423 27.437 1.00 86.31 172 GLU A C 1
ATOM 1413 O O . GLU A 1 172 ? -15.132 -13.124 28.179 1.00 86.31 172 GLU A O 1
ATOM 1418 N N . ARG A 1 173 ? -14.054 -14.661 26.941 1.00 89.19 173 ARG A N 1
ATOM 1419 C CA . ARG A 1 173 ? -15.006 -15.753 27.224 1.00 89.19 173 ARG A CA 1
ATOM 1420 C C . ARG A 1 173 ? -15.204 -15.978 28.725 1.00 89.19 173 ARG A C 1
ATOM 1422 O O . ARG A 1 173 ? -16.322 -16.214 29.174 1.00 89.19 173 ARG A O 1
ATOM 1429 N N . LYS A 1 174 ? -14.129 -15.888 29.518 1.00 93.75 174 LYS A N 1
ATOM 1430 C CA . LYS A 1 174 ? -14.206 -16.011 30.985 1.00 93.75 174 LYS A CA 1
ATOM 1431 C C . LYS A 1 174 ? -14.967 -14.850 31.626 1.00 93.75 174 LYS A C 1
ATOM 1433 O O . LYS A 1 174 ? -15.758 -15.094 32.532 1.00 93.75 174 LYS A O 1
ATOM 1438 N N . ARG A 1 175 ? -14.755 -13.614 31.160 1.00 87.06 175 ARG A N 1
ATOM 1439 C CA . ARG A 1 175 ? -15.495 -12.432 31.638 1.00 87.06 175 ARG A CA 1
ATOM 1440 C C . ARG A 1 175 ? -16.982 -12.526 31.302 1.00 87.06 175 ARG A C 1
ATOM 1442 O O . ARG A 1 175 ? -17.812 -12.269 32.166 1.00 87.06 175 ARG A O 1
ATOM 1449 N N . GLU A 1 176 ? -17.320 -12.948 30.087 1.00 86.69 176 GLU A N 1
ATOM 1450 C CA . GLU A 1 176 ? -18.710 -13.151 29.661 1.00 86.69 176 GLU A CA 1
ATOM 1451 C C . GLU A 1 176 ? -19.406 -14.231 30.508 1.00 86.69 176 GLU A C 1
ATOM 1453 O O . GLU A 1 176 ? -20.532 -14.047 30.975 1.00 86.69 176 GLU A O 1
ATOM 1458 N N . GLU A 1 177 ? -18.713 -15.341 30.784 1.00 92.38 177 GLU A N 1
ATOM 1459 C CA . GLU A 1 177 ? -19.232 -16.391 31.658 1.00 92.38 177 GLU A CA 1
ATOM 1460 C C . GLU A 1 177 ? -19.434 -15.898 33.102 1.00 92.38 177 GLU A C 1
ATOM 1462 O O . GLU A 1 177 ? -20.438 -16.240 33.730 1.00 92.38 177 GLU A O 1
ATOM 1467 N N . GLU A 1 178 ? -18.519 -15.081 33.633 1.00 90.62 178 GLU A N 1
ATOM 1468 C CA . GLU A 1 178 ? -18.658 -14.466 34.959 1.00 90.62 178 GLU A CA 1
ATOM 1469 C C . GLU A 1 178 ? -19.873 -13.531 35.026 1.00 90.62 178 GLU A C 1
ATOM 1471 O O . GLU A 1 178 ? -20.678 -13.644 35.953 1.00 90.62 178 GLU A O 1
ATOM 1476 N N . MET A 1 179 ? -20.058 -12.673 34.019 1.00 85.50 179 MET A N 1
ATOM 1477 C CA . MET A 1 179 ? -21.226 -11.791 33.913 1.00 85.50 179 MET A CA 1
ATOM 1478 C C . MET A 1 179 ? -22.530 -12.593 33.881 1.00 85.50 179 MET A C 1
ATOM 1480 O O . MET A 1 179 ? -23.459 -12.300 34.636 1.00 85.50 179 MET A O 1
ATOM 1484 N N . ARG A 1 180 ? -22.583 -13.671 33.086 1.00 89.75 180 ARG A N 1
ATOM 1485 C CA . ARG A 1 180 ? -23.751 -14.563 33.030 1.00 89.75 180 ARG A CA 1
ATOM 1486 C C . ARG A 1 180 ? -24.043 -15.216 34.383 1.00 89.75 180 ARG A C 1
ATOM 1488 O O . ARG A 1 180 ? -25.202 -15.298 34.785 1.00 89.75 180 ARG A O 1
ATOM 1495 N N . ARG A 1 181 ? -23.009 -15.655 35.108 1.00 93.06 181 ARG A N 1
ATOM 1496 C CA . ARG A 1 181 ? -23.159 -16.238 36.454 1.00 93.06 181 ARG A CA 1
ATOM 1497 C C . ARG A 1 181 ? -23.720 -15.224 37.454 1.00 93.06 181 ARG A C 1
ATOM 1499 O O . ARG A 1 181 ? -24.609 -15.582 38.223 1.00 93.06 181 ARG A O 1
ATOM 1506 N N . ARG A 1 182 ? -23.251 -13.970 37.426 1.00 87.25 182 ARG A N 1
ATOM 1507 C CA . ARG A 1 182 ? -23.787 -12.888 38.275 1.00 87.25 182 ARG A CA 1
ATOM 1508 C C . ARG A 1 182 ? -25.261 -12.606 37.968 1.00 87.25 182 ARG A C 1
ATOM 1510 O O . ARG A 1 182 ? -26.066 -12.513 38.890 1.00 87.25 182 ARG A O 1
ATOM 1517 N N . GLU A 1 183 ? -25.639 -12.555 36.689 1.00 86.56 183 GLU A N 1
ATOM 1518 C CA . GLU A 1 183 ? -27.043 -12.390 36.279 1.00 86.56 183 GLU A CA 1
ATOM 1519 C C . GLU A 1 183 ? -27.946 -13.530 36.764 1.00 86.56 183 GLU A C 1
ATOM 1521 O O . GLU A 1 183 ? -29.059 -13.294 37.240 1.00 86.56 183 GLU A O 1
ATOM 1526 N N . GLU A 1 184 ? -27.490 -14.777 36.633 1.00 91.06 184 GLU A N 1
ATOM 1527 C CA . GLU A 1 184 ? -28.218 -15.947 37.128 1.00 91.06 184 GLU A CA 1
ATOM 1528 C C . GLU A 1 184 ? -28.364 -15.919 38.654 1.00 91.06 184 GLU A C 1
ATOM 1530 O O . GLU A 1 184 ? -29.420 -16.281 39.179 1.00 91.06 184 GLU A O 1
ATOM 1535 N N . GLU A 1 185 ? -27.343 -15.450 39.375 1.00 89.56 185 GLU A N 1
ATOM 1536 C CA . GLU A 1 185 ? -27.399 -15.307 40.826 1.00 89.56 185 GLU A CA 1
ATOM 1537 C C . GLU A 1 185 ? -28.417 -14.247 41.267 1.00 89.56 185 GLU A C 1
ATOM 1539 O O . GLU A 1 185 ? -29.214 -14.525 42.167 1.00 89.56 185 GLU A O 1
ATOM 1544 N N . ILE A 1 186 ? -28.449 -13.081 40.612 1.00 85.44 186 ILE A N 1
ATOM 1545 C CA . ILE A 1 186 ? -29.449 -12.031 40.870 1.00 85.44 186 ILE A CA 1
ATOM 1546 C C . ILE A 1 186 ? -30.861 -12.582 40.625 1.00 85.44 186 ILE A C 1
ATOM 1548 O O . ILE A 1 186 ? -31.707 -12.541 41.521 1.00 85.44 186 ILE A O 1
ATOM 1552 N N . LYS A 1 187 ? -31.094 -13.234 39.475 1.00 88.06 187 LYS A N 1
ATOM 1553 C CA . LYS A 1 187 ? -32.385 -13.874 39.148 1.00 88.06 187 LYS A CA 1
ATOM 1554 C C . LYS A 1 187 ? -32.794 -14.936 40.171 1.00 88.06 187 LYS A C 1
ATOM 1556 O O . LYS A 1 187 ? -33.979 -15.068 40.491 1.00 88.06 187 LYS A O 1
ATOM 1561 N N . ARG A 1 188 ? -31.832 -15.709 40.689 1.00 90.81 188 ARG A N 1
ATOM 1562 C CA . ARG A 1 188 ? -32.077 -16.710 41.737 1.00 90.81 188 ARG A CA 1
ATOM 1563 C C . ARG A 1 188 ? -32.493 -16.045 43.048 1.00 90.81 188 ARG A C 1
ATOM 1565 O O . ARG A 1 188 ? -33.484 -16.478 43.634 1.00 90.81 188 ARG A O 1
ATOM 1572 N N . ARG A 1 189 ? -31.780 -15.000 43.486 1.00 87.00 189 ARG A N 1
ATOM 1573 C CA . ARG A 1 189 ? -32.099 -14.237 44.707 1.00 87.00 189 ARG A CA 1
ATOM 1574 C C . ARG A 1 189 ? -33.495 -13.616 44.621 1.00 87.00 189 ARG A C 1
ATOM 1576 O O . ARG A 1 189 ? -34.285 -13.800 45.542 1.00 87.00 189 ARG A O 1
ATOM 1583 N N . GLU A 1 190 ? -33.846 -13.004 43.490 1.00 84.75 190 GLU A N 1
ATOM 1584 C CA . GLU A 1 190 ? -35.208 -12.506 43.248 1.00 84.75 190 GLU A CA 1
ATOM 1585 C C . GLU A 1 190 ? -36.262 -13.620 43.294 1.00 84.75 190 GLU A C 1
ATOM 1587 O O . GLU A 1 190 ? -37.355 -13.435 43.822 1.00 84.75 190 GLU A O 1
ATOM 1592 N N . GLY A 1 191 ? -35.965 -14.784 42.708 1.00 87.06 191 GLY A N 1
ATOM 1593 C CA . GLY A 1 191 ? -36.867 -15.934 42.721 1.00 87.06 191 GLY A CA 1
ATOM 1594 C C . GLY A 1 191 ? -37.128 -16.460 44.135 1.00 87.06 191 GLY A C 1
ATOM 1595 O O . GLY A 1 191 ? -38.267 -16.783 44.468 1.00 87.06 191 GLY A O 1
ATOM 1596 N N . GLU A 1 192 ? -36.092 -16.525 44.973 1.00 88.56 192 GLU A N 1
ATOM 1597 C CA . GLU A 1 192 ? -36.206 -16.896 46.388 1.00 88.56 192 GLU A CA 1
ATOM 1598 C C . GLU A 1 192 ? -36.977 -15.848 47.198 1.00 88.56 192 GLU A C 1
ATOM 1600 O O . GLU A 1 192 ? -37.790 -16.211 48.047 1.00 88.56 192 GLU A O 1
ATOM 1605 N N . GLU A 1 193 ? -36.761 -14.561 46.927 1.00 83.06 193 GLU A N 1
ATOM 1606 C CA . GLU A 1 193 ? -37.468 -13.464 47.590 1.00 83.06 193 GLU A CA 1
ATOM 1607 C C . GLU A 1 193 ? -38.959 -13.442 47.229 1.00 83.06 193 GLU A C 1
ATOM 1609 O O . GLU A 1 193 ? -39.790 -13.425 48.135 1.00 83.06 193 GLU A O 1
ATOM 1614 N N . ARG A 1 194 ? -39.305 -13.590 45.939 1.00 83.12 194 ARG A N 1
ATOM 1615 C CA . ARG A 1 194 ? -40.699 -13.729 45.473 1.00 83.12 194 ARG A CA 1
ATOM 1616 C C . ARG A 1 194 ? -41.420 -14.891 46.160 1.00 83.12 194 ARG A C 1
ATOM 1618 O O . ARG A 1 194 ? -42.541 -14.720 46.623 1.00 83.12 194 ARG A O 1
ATOM 1625 N N . ARG A 1 195 ? -40.763 -16.052 46.294 1.00 86.94 195 ARG A N 1
ATOM 1626 C CA . ARG A 1 195 ? -41.317 -17.215 47.017 1.00 86.94 195 ARG A CA 1
ATOM 1627 C C . ARG A 1 195 ? -41.510 -16.947 48.510 1.00 86.94 195 ARG A C 1
ATOM 1629 O O . ARG A 1 195 ? -42.493 -17.389 49.087 1.00 86.94 195 ARG A O 1
ATOM 1636 N N . ARG A 1 196 ? -40.579 -16.237 49.160 1.00 83.25 196 ARG A N 1
ATOM 1637 C CA . ARG A 1 196 ? -40.724 -15.849 50.577 1.00 83.25 196 ARG A CA 1
ATOM 1638 C C . ARG A 1 196 ? -41.879 -14.874 50.781 1.00 83.25 196 ARG A C 1
ATOM 1640 O O . ARG A 1 196 ? -42.551 -14.954 51.804 1.00 83.25 196 ARG A O 1
ATOM 1647 N N . GLU A 1 197 ? -42.086 -13.955 49.844 1.00 78.25 197 GLU A N 1
ATOM 1648 C CA . GLU A 1 197 ? -43.205 -13.015 49.874 1.00 78.25 197 GLU A CA 1
ATOM 1649 C C . GLU A 1 197 ? -44.543 -13.732 49.644 1.00 78.25 197 GLU A C 1
ATOM 1651 O O . GLU A 1 197 ? -45.495 -13.486 50.379 1.00 78.25 197 GLU A O 1
ATOM 1656 N N . GLU A 1 198 ? -44.595 -14.664 48.690 1.00 82.56 198 GLU A N 1
ATOM 1657 C CA . GLU A 1 198 ? -45.753 -15.528 48.429 1.00 82.56 198 GLU A CA 1
ATOM 1658 C C . GLU A 1 198 ? -46.117 -16.364 49.666 1.00 82.56 198 GLU A C 1
ATOM 1660 O O . GLU A 1 198 ? -47.232 -16.234 50.166 1.00 82.56 198 GLU A O 1
ATOM 1665 N N . ASN A 1 199 ? -45.155 -17.086 50.256 1.00 82.06 199 ASN A N 1
ATOM 1666 C CA . ASN A 1 199 ? -45.364 -17.838 51.501 1.00 82.06 199 ASN A CA 1
ATOM 1667 C C . ASN A 1 199 ? -45.840 -16.937 52.655 1.00 82.06 199 ASN A C 1
ATOM 1669 O O . ASN A 1 199 ? -46.698 -17.328 53.437 1.00 82.06 199 ASN A O 1
ATOM 1673 N N . ARG A 1 200 ? -45.307 -15.711 52.772 1.00 75.19 200 ARG A N 1
ATOM 1674 C CA . ARG A 1 200 ? -45.737 -14.757 53.807 1.00 75.19 200 ARG A CA 1
ATOM 1675 C C . ARG A 1 200 ? -47.167 -14.266 53.573 1.00 75.19 200 ARG A C 1
ATOM 1677 O O . ARG A 1 200 ? -47.897 -14.053 54.535 1.00 75.19 200 ARG A O 1
ATOM 1684 N N . ARG A 1 201 ? -47.569 -14.054 52.315 1.00 74.81 201 ARG A N 1
ATOM 1685 C CA . ARG A 1 201 ? -48.953 -13.699 51.957 1.00 74.81 201 ARG A CA 1
ATOM 1686 C C . ARG A 1 201 ? -49.915 -14.850 52.253 1.00 74.81 201 ARG A C 1
ATOM 1688 O O . ARG A 1 201 ? -51.023 -14.575 52.699 1.00 74.81 201 ARG A O 1
ATOM 1695 N N . GLU A 1 202 ? -49.487 -16.095 52.050 1.00 77.19 202 GLU A N 1
ATOM 1696 C CA . GLU A 1 202 ? -50.244 -17.289 52.446 1.00 77.19 202 GLU A CA 1
ATOM 1697 C C . GLU A 1 202 ? -50.385 -17.388 53.977 1.00 77.19 202 GLU A C 1
ATOM 1699 O O . GLU A 1 202 ? -51.505 -17.507 54.464 1.00 77.19 202 GLU A O 1
ATOM 1704 N N . GLU A 1 203 ? -49.299 -17.217 54.745 1.00 71.12 203 GLU A N 1
ATOM 1705 C CA . GLU A 1 203 ? -49.329 -17.217 56.223 1.00 71.12 203 GLU A CA 1
ATOM 1706 C C . GLU A 1 203 ? -50.201 -16.087 56.809 1.00 71.12 203 GLU A C 1
ATOM 1708 O O . GLU A 1 203 ? -50.911 -16.287 57.792 1.00 71.12 203 GLU A O 1
ATOM 1713 N N . LEU A 1 204 ? -50.183 -14.889 56.208 1.00 63.38 204 LEU A N 1
ATOM 1714 C CA . LEU A 1 204 ? -51.012 -13.749 56.632 1.00 63.38 204 LEU A CA 1
ATOM 1715 C C . LEU A 1 204 ? -52.483 -13.867 56.195 1.00 63.38 204 LEU A C 1
ATOM 1717 O O . LEU A 1 204 ? -53.328 -13.139 56.715 1.00 63.38 204 LEU A O 1
ATOM 1721 N N . GLY A 1 205 ? -52.799 -14.768 55.261 1.00 58.44 205 GLY A N 1
ATOM 1722 C CA . GLY A 1 205 ? -54.166 -15.097 54.853 1.00 58.44 205 GLY A CA 1
ATOM 1723 C C . GLY A 1 205 ? -54.909 -16.019 55.829 1.00 58.44 205 GLY A C 1
ATOM 1724 O O . GLY A 1 205 ? -56.112 -16.212 55.664 1.00 58.44 205 GLY A O 1
ATOM 1725 N N . GLU A 1 206 ? -54.227 -16.562 56.846 1.00 52.50 206 GLU A N 1
ATOM 1726 C CA . GLU A 1 206 ? -54.781 -17.532 57.807 1.00 52.50 206 GLU A CA 1
ATOM 1727 C C . GLU A 1 206 ? -55.000 -16.984 59.235 1.00 52.50 206 GLU A C 1
ATOM 1729 O O . GLU A 1 206 ? -55.414 -17.740 60.115 1.00 52.50 206 GLU A O 1
ATOM 1734 N N . VAL A 1 207 ? -54.787 -15.686 59.501 1.00 49.56 207 VAL A N 1
ATOM 1735 C CA . VAL A 1 207 ? -54.879 -15.135 60.872 1.00 49.56 207 VAL A CA 1
ATOM 1736 C C . VAL A 1 207 ? -55.972 -14.068 61.007 1.00 49.56 207 VAL A C 1
ATOM 1738 O O . VAL A 1 207 ? -55.749 -12.879 60.783 1.00 49.56 207 VAL A O 1
ATOM 1741 N N . ASP A 1 208 ? -57.157 -14.499 61.447 1.00 42.75 208 ASP A N 1
ATOM 1742 C CA . ASP A 1 208 ? -58.194 -13.628 62.007 1.00 42.75 208 ASP A CA 1
ATOM 1743 C C . ASP A 1 208 ? -57.889 -13.332 63.493 1.00 42.75 208 ASP A C 1
ATOM 1745 O O . ASP A 1 208 ? -58.107 -14.173 64.366 1.00 42.75 208 ASP A O 1
ATOM 1749 N N . GLY A 1 209 ? -57.457 -12.100 63.790 1.00 48.56 209 GLY A N 1
ATOM 1750 C CA . GLY A 1 209 ? -57.667 -11.451 65.094 1.00 48.56 209 GLY A CA 1
ATOM 1751 C C . GLY A 1 209 ? -56.459 -11.252 66.034 1.00 48.56 209 GLY A C 1
ATOM 1752 O O . GLY A 1 209 ? -55.799 -12.208 66.422 1.00 48.56 209 GLY A O 1
ATOM 1753 N N . ALA A 1 210 ? -56.334 -9.996 66.511 1.00 45.69 210 ALA A N 1
ATOM 1754 C CA . ALA A 1 210 ? -55.450 -9.436 67.563 1.00 45.69 210 ALA A CA 1
ATOM 1755 C C . ALA A 1 210 ? -53.957 -9.295 67.169 1.00 45.69 210 ALA A C 1
ATOM 1757 O O . ALA A 1 210 ? -53.409 -10.172 66.529 1.00 45.69 210 ALA A O 1
ATOM 1758 N N . GLU A 1 211 ? -53.213 -8.219 67.455 1.00 44.19 211 GLU A N 1
ATOM 1759 C CA . GLU A 1 211 ? -53.212 -7.281 68.586 1.00 44.19 211 GLU A CA 1
ATOM 1760 C C . GLU A 1 211 ? -52.470 -5.983 68.165 1.00 44.19 211 GLU A C 1
ATOM 1762 O O . GLU A 1 211 ? -51.533 -6.018 67.373 1.00 44.19 211 GLU A O 1
ATOM 1767 N N . GLN A 1 212 ? -52.918 -4.814 68.638 1.00 60.88 212 GLN A N 1
ATOM 1768 C CA . GLN A 1 212 ? -52.489 -3.489 68.164 1.00 60.88 212 GLN A CA 1
ATOM 1769 C C . GLN A 1 212 ? -51.447 -2.849 69.100 1.00 60.88 212 GLN A C 1
ATOM 1771 O O . GLN A 1 212 ? -51.616 -2.874 70.316 1.00 60.88 212 GLN A O 1
ATOM 1776 N N . THR A 1 213 ? -50.462 -2.170 68.492 1.00 52.00 213 THR A N 1
ATOM 1777 C CA . THR A 1 213 ? -49.629 -1.029 68.963 1.00 52.00 213 THR A CA 1
ATOM 1778 C C . THR A 1 213 ? -48.101 -1.209 69.055 1.00 52.00 213 THR A C 1
ATOM 1780 O O . THR A 1 213 ? -47.418 -0.261 68.681 1.00 52.00 213 THR A O 1
ATOM 1783 N N . ASP A 1 214 ? -47.540 -2.392 69.347 1.00 52.09 214 ASP A N 1
ATOM 1784 C CA . ASP A 1 214 ? -46.096 -2.678 69.088 1.00 52.09 214 ASP A CA 1
ATOM 1785 C C . ASP A 1 214 ? -45.826 -3.095 67.622 1.00 52.09 214 ASP A C 1
ATOM 1787 O O . ASP A 1 214 ? -44.691 -3.158 67.142 1.00 52.09 214 ASP A O 1
ATOM 1791 N N . ASP A 1 215 ? -46.907 -3.339 66.886 1.00 63.97 215 ASP A N 1
ATOM 1792 C CA . ASP A 1 215 ? -46.919 -3.898 65.538 1.00 63.97 215 ASP A CA 1
ATOM 1793 C C . ASP A 1 215 ? -46.684 -2.835 64.443 1.00 63.97 215 ASP A C 1
ATOM 1795 O O . ASP A 1 215 ? -46.085 -3.118 63.409 1.00 63.97 215 ASP A O 1
ATOM 1799 N N . GLU A 1 216 ? -47.058 -1.565 64.669 1.00 72.25 216 GLU A N 1
ATOM 1800 C CA . GLU A 1 216 ? -46.834 -0.498 63.675 1.00 72.25 216 GLU A CA 1
ATOM 1801 C C . GLU A 1 216 ? -45.362 -0.083 63.553 1.00 72.25 216 GLU A C 1
ATOM 1803 O O . GLU A 1 216 ? -44.900 0.211 62.449 1.00 72.25 216 GLU A O 1
ATOM 1808 N N . GLU A 1 217 ? -44.611 -0.021 64.659 1.00 78.38 217 GLU A N 1
ATOM 1809 C CA . GLU A 1 217 ? -43.179 0.305 64.601 1.00 78.38 217 GLU A CA 1
ATOM 1810 C C . GLU A 1 217 ? -42.386 -0.850 63.979 1.00 78.38 217 GLU A C 1
ATOM 1812 O O . GLU A 1 217 ? -41.532 -0.619 63.122 1.00 78.38 217 GLU A O 1
ATOM 1817 N N . GLN A 1 218 ? -42.712 -2.100 64.329 1.00 77.94 218 GLN A N 1
ATOM 1818 C CA . GLN A 1 218 ? -42.129 -3.276 63.679 1.00 77.94 218 GLN A CA 1
ATOM 1819 C C . GLN A 1 218 ? -42.483 -3.348 62.191 1.00 77.94 218 GLN A C 1
ATOM 1821 O O . GLN A 1 218 ? -41.615 -3.661 61.377 1.00 77.94 218 GLN A O 1
ATOM 1826 N N . LYS A 1 219 ? -43.720 -3.014 61.812 1.00 78.44 219 LYS A N 1
ATOM 1827 C CA . LYS A 1 219 ? -44.140 -2.916 60.411 1.00 78.44 219 LYS A CA 1
ATOM 1828 C C . LYS A 1 219 ? -43.360 -1.838 59.658 1.00 78.44 219 LYS A C 1
ATOM 1830 O O . LYS A 1 219 ? -42.815 -2.139 58.603 1.00 78.44 219 LYS A O 1
ATOM 1835 N N . ARG A 1 220 ? -43.209 -0.634 60.228 1.00 81.75 220 ARG A N 1
ATOM 1836 C CA . ARG A 1 220 ? -42.385 0.440 59.640 1.00 81.75 220 ARG A CA 1
ATOM 1837 C C . ARG A 1 220 ? -40.922 0.023 59.467 1.00 81.75 220 ARG A C 1
ATOM 1839 O O . ARG A 1 220 ? -40.356 0.277 58.413 1.00 81.75 220 ARG A O 1
ATOM 1846 N N . ARG A 1 221 ? -40.330 -0.661 60.455 1.00 81.62 221 ARG A N 1
ATOM 1847 C CA . ARG A 1 221 ? -38.960 -1.204 60.363 1.00 81.62 221 ARG A CA 1
ATOM 1848 C C . ARG A 1 221 ? -38.832 -2.262 59.262 1.00 81.62 221 ARG A C 1
ATOM 1850 O O . ARG A 1 221 ? -37.862 -2.234 58.517 1.00 81.62 221 ARG A O 1
ATOM 1857 N N . ARG A 1 222 ? -39.815 -3.160 59.117 1.00 77.00 222 ARG A N 1
ATOM 1858 C CA . ARG A 1 222 ? -39.844 -4.175 58.045 1.00 77.00 222 ARG A CA 1
ATOM 1859 C C . ARG A 1 222 ? -39.991 -3.543 56.659 1.00 77.00 222 ARG A C 1
ATOM 1861 O O . ARG A 1 222 ? -39.262 -3.929 55.754 1.00 77.00 222 ARG A O 1
ATOM 1868 N N . GLU A 1 223 ? -40.883 -2.564 56.510 1.00 82.25 223 GLU A N 1
ATOM 1869 C CA . GLU A 1 223 ? -41.062 -1.800 55.265 1.00 82.25 223 GLU A CA 1
ATOM 1870 C C . GLU A 1 223 ? -39.802 -0.983 54.920 1.00 82.25 223 GLU A C 1
ATOM 1872 O O . GLU A 1 223 ? -39.418 -0.887 53.757 1.00 82.25 223 GLU A O 1
ATOM 1877 N N . GLU A 1 224 ? -39.121 -0.411 55.916 1.00 86.56 224 GLU A N 1
ATOM 1878 C CA . GLU A 1 224 ? -37.851 0.298 55.725 1.00 86.56 224 GLU A CA 1
ATOM 1879 C C . GLU A 1 224 ? -36.718 -0.652 55.305 1.00 86.56 224 GLU A C 1
ATOM 1881 O O . GLU A 1 224 ? -36.023 -0.366 54.331 1.00 86.56 224 GLU A O 1
ATOM 1886 N N . GLU A 1 225 ? -36.570 -1.808 55.961 1.00 83.56 225 GLU A N 1
ATOM 1887 C CA . GLU A 1 225 ? -35.613 -2.851 55.563 1.00 83.56 225 GLU A CA 1
ATOM 1888 C C . GLU A 1 225 ? -35.870 -3.364 54.137 1.00 83.56 225 GLU A C 1
ATOM 1890 O O . GLU A 1 225 ? -34.925 -3.588 53.380 1.00 83.56 225 GLU A O 1
ATOM 1895 N N . GLU A 1 226 ? -37.133 -3.534 53.745 1.00 82.69 226 GLU A N 1
ATOM 1896 C CA . GLU A 1 226 ? -37.520 -3.968 52.399 1.00 82.69 226 GLU A CA 1
ATOM 1897 C C . GLU A 1 226 ? -37.198 -2.907 51.340 1.00 82.69 226 GLU A C 1
ATOM 1899 O O . GLU A 1 226 ? -36.640 -3.228 50.290 1.00 82.69 226 GLU A O 1
ATOM 1904 N N . ARG A 1 227 ? -37.436 -1.625 51.648 1.00 86.44 227 ARG A N 1
ATOM 1905 C CA . ARG A 1 227 ? -37.028 -0.503 50.789 1.00 86.44 227 ARG A CA 1
ATOM 1906 C C . ARG A 1 227 ? -35.513 -0.410 50.632 1.00 86.44 227 ARG A C 1
ATOM 1908 O O . ARG A 1 227 ? -35.049 -0.108 49.535 1.00 86.44 227 ARG A O 1
ATOM 1915 N N . ILE A 1 228 ? -34.749 -0.658 51.698 1.00 88.25 228 ILE A N 1
ATOM 1916 C CA . ILE A 1 228 ? -33.279 -0.692 51.640 1.00 88.25 228 ILE A CA 1
ATOM 1917 C C . ILE A 1 228 ? -32.823 -1.833 50.722 1.00 88.25 228 ILE A C 1
ATOM 1919 O O . ILE A 1 228 ? -32.024 -1.589 49.821 1.00 88.25 228 ILE A O 1
ATOM 1923 N N . ARG A 1 229 ? -33.389 -3.039 50.871 1.00 82.81 229 ARG A N 1
ATOM 1924 C CA . ARG A 1 229 ? -33.077 -4.190 50.002 1.00 82.81 229 ARG A CA 1
ATOM 1925 C C . ARG A 1 229 ? -33.452 -3.947 48.542 1.00 82.81 229 ARG A C 1
ATOM 1927 O O . ARG A 1 229 ? -32.661 -4.255 47.657 1.00 82.81 229 ARG A O 1
ATOM 1934 N N . GLU A 1 230 ? -34.619 -3.362 48.265 1.00 84.50 230 GLU A N 1
ATOM 1935 C CA . GLU A 1 230 ? -35.001 -2.993 46.894 1.00 84.50 230 GLU A CA 1
ATOM 1936 C C . GLU A 1 230 ? -34.044 -1.953 46.304 1.00 84.50 230 GLU A C 1
ATOM 1938 O O . GLU A 1 230 ? -33.652 -2.056 45.140 1.00 84.50 230 GLU A O 1
ATOM 1943 N N . GLN A 1 231 ? -33.635 -0.967 47.103 1.00 89.25 231 GLN A N 1
ATOM 1944 C CA . GLN A 1 231 ? -32.676 0.037 46.666 1.00 89.25 231 GLN A CA 1
ATOM 1945 C C . GLN A 1 231 ? -31.294 -0.572 46.385 1.00 89.25 231 GLN A C 1
ATOM 1947 O O . GLN A 1 231 ? -30.652 -0.163 45.420 1.00 89.25 231 GLN A O 1
ATOM 1952 N N . GLU A 1 232 ? -30.840 -1.538 47.185 1.00 89.06 232 GLU A N 1
ATOM 1953 C CA . GLU A 1 232 ? -29.606 -2.293 46.934 1.00 89.06 232 GLU A CA 1
ATOM 1954 C C . GLU A 1 232 ? -29.698 -3.111 45.640 1.00 89.06 232 GLU A C 1
ATOM 1956 O O . GLU A 1 232 ? -28.820 -2.972 44.792 1.00 89.06 232 GLU A O 1
ATOM 1961 N N . ARG A 1 233 ? -30.796 -3.849 45.408 1.00 83.88 233 ARG A N 1
ATOM 1962 C CA . ARG A 1 233 ? -31.010 -4.595 44.150 1.00 83.88 233 ARG A CA 1
ATOM 1963 C C . ARG A 1 233 ? -30.974 -3.691 42.921 1.00 83.88 233 ARG A C 1
ATOM 1965 O O . ARG A 1 233 ? -30.285 -3.995 41.956 1.00 83.88 233 ARG A O 1
ATOM 1972 N N . ARG A 1 234 ? -31.668 -2.548 42.966 1.00 87.19 234 ARG A N 1
ATOM 1973 C CA . ARG A 1 234 ? -31.649 -1.574 41.862 1.00 87.19 234 ARG A CA 1
ATOM 1974 C C . ARG A 1 234 ? -30.244 -1.047 41.587 1.00 87.19 234 ARG A C 1
ATOM 1976 O O . ARG A 1 234 ? -29.895 -0.852 40.430 1.00 87.19 234 ARG A O 1
ATOM 1983 N N . ARG A 1 235 ? -29.435 -0.822 42.628 1.00 90.75 235 ARG A N 1
ATOM 1984 C CA . ARG A 1 235 ? -28.035 -0.402 42.459 1.00 90.75 235 ARG A CA 1
ATOM 1985 C C . ARG A 1 235 ? -27.201 -1.497 41.798 1.00 90.75 235 ARG A C 1
ATOM 1987 O O . ARG A 1 235 ? -26.472 -1.178 40.868 1.00 90.75 235 ARG A O 1
ATOM 1994 N N . GLU A 1 236 ? -27.346 -2.753 42.225 1.00 87.31 236 GLU A N 1
ATOM 1995 C CA . GLU A 1 236 ? -26.660 -3.901 41.609 1.00 87.31 236 GLU A CA 1
ATOM 1996 C C . GLU A 1 236 ? -27.072 -4.086 40.133 1.00 87.31 236 GLU A C 1
ATOM 1998 O O . GLU A 1 236 ? -26.222 -4.290 39.267 1.00 87.31 236 GLU A O 1
ATOM 2003 N N . GLU A 1 237 ? -28.363 -3.955 39.809 1.00 86.00 237 GLU A N 1
ATOM 2004 C CA . GLU A 1 237 ? -28.869 -4.021 38.430 1.00 86.00 237 GLU A CA 1
ATOM 2005 C C . GLU A 1 237 ? -28.355 -2.871 37.552 1.00 86.00 237 GLU A C 1
ATOM 2007 O O . GLU A 1 237 ? -27.981 -3.094 36.396 1.00 86.00 237 GLU A O 1
ATOM 2012 N N . GLU A 1 238 ? -28.339 -1.644 38.085 1.00 90.50 238 GLU A N 1
ATOM 2013 C CA . GLU A 1 238 ? -27.803 -0.463 37.404 1.00 90.50 238 GLU A CA 1
ATOM 2014 C C . GLU A 1 238 ? -26.291 -0.573 37.179 1.00 90.50 238 GLU A C 1
ATOM 2016 O O . GLU A 1 238 ? -25.808 -0.195 36.111 1.00 90.50 238 GLU A O 1
ATOM 2021 N N . GLU A 1 239 ? -25.539 -1.095 38.149 1.00 91.06 239 GLU A N 1
ATOM 2022 C CA . GLU A 1 239 ? -24.098 -1.341 38.035 1.00 91.06 239 GLU A CA 1
ATOM 2023 C C . GLU A 1 239 ? -23.809 -2.369 36.937 1.00 91.06 239 GLU A C 1
ATOM 2025 O O . GLU A 1 239 ? -23.066 -2.079 36.000 1.00 91.06 239 GLU A O 1
ATOM 2030 N N . LEU A 1 240 ? -24.507 -3.505 36.954 1.00 88.00 240 LEU A N 1
ATOM 2031 C CA . LEU A 1 240 ? -24.387 -4.536 35.924 1.00 88.00 240 LEU A CA 1
ATOM 2032 C C . LEU A 1 240 ? -24.819 -4.028 34.536 1.00 88.00 240 LEU A C 1
ATOM 2034 O O . LEU A 1 240 ? -24.273 -4.430 33.508 1.00 88.00 240 LEU A O 1
ATOM 2038 N N . ALA A 1 241 ? -25.806 -3.127 34.473 1.00 88.69 241 ALA A N 1
ATOM 2039 C CA . ALA A 1 241 ? -26.204 -2.477 33.228 1.00 88.69 241 ALA A CA 1
ATOM 2040 C C . ALA A 1 241 ? -25.109 -1.560 32.671 1.00 88.69 241 ALA A C 1
ATOM 2042 O O . ALA A 1 241 ? -24.890 -1.576 31.457 1.00 88.69 241 ALA A O 1
ATOM 2043 N N . ARG A 1 242 ? -24.403 -0.819 33.534 1.00 92.75 242 ARG A N 1
ATOM 2044 C CA . ARG A 1 242 ? -23.247 -0.002 33.138 1.00 92.75 242 ARG A CA 1
ATOM 2045 C C . ARG A 1 242 ? -22.095 -0.875 32.652 1.00 92.75 242 ARG A C 1
ATOM 2047 O O . ARG A 1 242 ? -21.585 -0.608 31.571 1.00 92.75 242 ARG A O 1
ATOM 2054 N N . GLU A 1 243 ? -21.763 -1.944 33.376 1.00 89.69 243 GLU A N 1
ATOM 2055 C CA . GLU A 1 243 ? -20.723 -2.903 32.971 1.00 89.69 243 GLU A CA 1
ATOM 2056 C C . GLU A 1 243 ? -21.030 -3.529 31.595 1.00 89.69 243 GLU A C 1
ATOM 2058 O O . GLU A 1 243 ? -20.148 -3.630 30.745 1.00 89.69 243 GLU A O 1
ATOM 2063 N N . ARG A 1 244 ? -22.293 -3.893 31.316 1.00 86.56 244 ARG A N 1
ATOM 2064 C CA . ARG A 1 244 ? -22.710 -4.401 29.991 1.00 86.56 244 ARG A CA 1
ATOM 2065 C C . ARG A 1 244 ? -22.582 -3.366 28.877 1.00 86.56 244 ARG A C 1
ATOM 2067 O O . ARG A 1 244 ? -22.257 -3.723 27.744 1.00 86.56 244 ARG A O 1
ATOM 2074 N N . GLU A 1 245 ? -22.922 -2.110 29.154 1.00 90.81 245 GLU A N 1
ATOM 2075 C CA . GLU A 1 245 ? -22.815 -1.041 28.161 1.00 90.81 245 GLU A CA 1
ATOM 2076 C C . GLU A 1 245 ? -21.349 -0.711 27.864 1.00 90.81 245 GLU A C 1
ATOM 2078 O O . GLU A 1 245 ? -20.984 -0.555 26.700 1.00 90.81 245 GLU A O 1
ATOM 2083 N N . GLU A 1 246 ? -20.510 -0.664 28.898 1.00 91.25 246 GLU A N 1
ATOM 2084 C CA . GLU A 1 246 ? -19.063 -0.507 28.774 1.00 91.25 246 GLU A CA 1
ATOM 2085 C C . GLU A 1 246 ? -18.460 -1.649 27.954 1.00 91.25 246 GLU A C 1
ATOM 2087 O O . GLU A 1 246 ? -17.823 -1.392 26.934 1.00 91.25 246 GLU A O 1
ATOM 2092 N N . TRP A 1 247 ? -18.776 -2.902 28.292 1.00 84.69 247 TRP A N 1
ATOM 2093 C CA . TRP A 1 247 ? -18.315 -4.069 27.539 1.00 84.69 247 TRP A CA 1
ATOM 2094 C C . TRP A 1 247 ? -18.729 -4.023 26.060 1.00 84.69 247 TRP A C 1
ATOM 2096 O O . TRP A 1 247 ? -17.900 -4.267 25.186 1.00 84.69 247 TRP A O 1
ATOM 2106 N N . ARG A 1 248 ? -19.976 -3.632 25.757 1.00 87.31 248 ARG A N 1
ATOM 2107 C CA . ARG A 1 248 ? -20.453 -3.475 24.371 1.00 87.31 248 ARG A CA 1
ATOM 2108 C C . ARG A 1 248 ? -19.661 -2.416 23.602 1.00 87.31 248 ARG A C 1
ATOM 2110 O O . ARG A 1 248 ? -19.395 -2.599 22.417 1.00 87.31 248 ARG A O 1
ATOM 2117 N N . ARG A 1 249 ? -19.314 -1.299 24.251 1.00 91.44 249 ARG A N 1
ATOM 2118 C CA . ARG A 1 249 ? -18.502 -0.239 23.633 1.00 91.44 249 ARG A CA 1
ATOM 2119 C C . ARG A 1 249 ? -17.096 -0.740 23.336 1.00 91.44 249 ARG A C 1
ATOM 2121 O O . ARG A 1 249 ? -16.622 -0.535 22.223 1.00 91.44 249 ARG A O 1
ATOM 2128 N N . GLU A 1 250 ? -16.471 -1.432 24.285 1.00 87.56 250 GLU A N 1
ATOM 2129 C CA . GLU A 1 250 ? -15.149 -2.013 24.063 1.00 87.56 250 GLU A CA 1
ATOM 2130 C C . GLU A 1 250 ? -15.163 -3.082 22.956 1.00 87.56 250 GLU A C 1
ATOM 2132 O O . GLU A 1 250 ? -14.238 -3.150 22.152 1.00 87.56 250 GLU A O 1
ATOM 2137 N N . GLU A 1 251 ? -16.197 -3.927 22.889 1.00 86.94 251 GLU A N 1
ATOM 2138 C CA . GLU A 1 251 ? -16.350 -4.940 21.836 1.00 86.94 251 GLU A CA 1
ATOM 2139 C C . GLU A 1 251 ? -16.508 -4.283 20.455 1.00 86.94 251 GLU A C 1
ATOM 2141 O O . GLU A 1 251 ? -15.880 -4.696 19.477 1.00 86.94 251 GLU A O 1
ATOM 2146 N N . GLU A 1 252 ? -17.312 -3.219 20.366 1.00 88.69 252 GLU A N 1
ATOM 2147 C CA . GLU A 1 252 ? -17.486 -2.461 19.131 1.00 88.69 252 GLU A CA 1
ATOM 2148 C C . GLU A 1 252 ? -16.185 -1.770 18.694 1.00 88.69 252 GLU A C 1
ATOM 2150 O O . GLU A 1 252 ? -15.852 -1.798 17.508 1.00 88.69 252 GLU A O 1
ATOM 2155 N N . GLU A 1 253 ? -15.429 -1.196 19.632 1.00 89.88 253 GLU A N 1
ATOM 2156 C CA . GLU A 1 253 ? -14.106 -0.618 19.382 1.00 89.88 253 GLU A CA 1
ATOM 2157 C C . GLU A 1 253 ? -13.116 -1.682 18.889 1.00 89.88 253 GLU A C 1
ATOM 2159 O O . GLU A 1 253 ? -12.516 -1.514 17.829 1.00 89.88 253 GLU A O 1
ATOM 2164 N N . ARG A 1 254 ? -13.039 -2.841 19.558 1.00 84.25 254 ARG A N 1
ATOM 2165 C CA . ARG A 1 254 ? -12.210 -3.978 19.120 1.00 84.25 254 ARG A CA 1
ATOM 2166 C C . ARG A 1 254 ? -12.574 -4.459 17.717 1.00 84.25 254 ARG A C 1
ATOM 2168 O O . ARG A 1 254 ? -11.682 -4.769 16.925 1.00 84.25 254 ARG A O 1
ATOM 2175 N N . ARG A 1 255 ? -13.870 -4.516 17.389 1.00 87.31 255 ARG A N 1
ATOM 2176 C CA . ARG A 1 255 ? -14.342 -4.891 16.049 1.00 87.31 255 ARG A CA 1
ATOM 2177 C C . ARG A 1 255 ? -13.901 -3.872 15.001 1.00 87.31 255 ARG A C 1
ATOM 2179 O O . ARG A 1 255 ? -13.465 -4.281 13.928 1.00 87.31 255 ARG A O 1
ATOM 2186 N N . ARG A 1 256 ? -13.977 -2.573 15.311 1.00 90.56 256 ARG A N 1
ATOM 2187 C CA . ARG A 1 256 ? -13.485 -1.501 14.430 1.00 90.56 256 ARG A CA 1
ATOM 2188 C C . ARG A 1 256 ? -11.982 -1.617 14.209 1.00 90.56 256 ARG A C 1
ATOM 2190 O O . ARG A 1 256 ? -11.559 -1.610 13.062 1.00 90.56 256 ARG A O 1
ATOM 2197 N N . GLU A 1 257 ? -11.201 -1.828 15.266 1.00 87.19 257 GLU A N 1
ATOM 2198 C CA . GLU A 1 257 ? -9.756 -2.035 15.132 1.00 87.19 257 GLU A CA 1
ATOM 2199 C C . GLU A 1 257 ? -9.409 -3.301 14.328 1.00 87.19 257 GLU A C 1
ATOM 2201 O O . GLU A 1 257 ? -8.443 -3.315 13.571 1.00 87.19 257 GLU A O 1
ATOM 2206 N N . GLN A 1 258 ? -10.149 -4.406 14.499 1.00 86.12 258 GLN A N 1
ATOM 2207 C CA . GLN A 1 258 ? -9.952 -5.607 13.678 1.00 86.12 258 GLN A CA 1
ATOM 2208 C C . GLN A 1 258 ? -10.286 -5.347 12.208 1.00 86.12 258 GLN A C 1
ATOM 2210 O O . GLN A 1 258 ? -9.572 -5.825 11.331 1.00 86.12 258 GLN A O 1
ATOM 2215 N N . GLU A 1 259 ? -11.366 -4.620 11.930 1.00 89.06 259 GLU A N 1
ATOM 2216 C CA . GLU A 1 259 ? -11.746 -4.254 10.567 1.00 89.06 259 GLU A CA 1
ATOM 2217 C C . GLU A 1 259 ? -10.707 -3.323 9.925 1.00 89.06 259 GLU A C 1
ATOM 2219 O O . GLU A 1 259 ? -10.343 -3.532 8.772 1.00 89.06 259 GLU A O 1
ATOM 2224 N N . GLU A 1 260 ? -10.177 -2.359 10.680 1.00 90.75 260 GLU A N 1
ATOM 2225 C CA . GLU A 1 260 ? -9.084 -1.475 10.262 1.00 90.75 260 GLU A CA 1
ATOM 2226 C C . GLU A 1 260 ? -7.807 -2.266 9.959 1.00 90.75 260 GLU A C 1
ATOM 2228 O O . GLU A 1 260 ? -7.306 -2.186 8.841 1.00 90.75 260 GLU A O 1
ATOM 2233 N N . ARG A 1 261 ? -7.363 -3.149 10.866 1.00 85.94 261 ARG A N 1
ATOM 2234 C CA . ARG A 1 261 ? -6.221 -4.050 10.617 1.00 85.94 261 ARG A CA 1
ATOM 2235 C C . ARG A 1 261 ? -6.411 -4.905 9.362 1.00 85.94 261 ARG A C 1
ATOM 2237 O O . ARG A 1 261 ? -5.482 -5.077 8.582 1.00 85.94 261 ARG A O 1
ATOM 2244 N N . ARG A 1 262 ? -7.620 -5.433 9.131 1.00 88.00 262 ARG A N 1
ATOM 2245 C CA . ARG A 1 262 ? -7.922 -6.216 7.918 1.00 88.00 262 ARG A CA 1
ATOM 2246 C C . ARG A 1 262 ? -7.834 -5.376 6.646 1.00 88.00 262 ARG A C 1
ATOM 2248 O O . ARG A 1 262 ? -7.377 -5.903 5.635 1.00 88.00 262 ARG A O 1
ATOM 2255 N N . ARG A 1 263 ? -8.264 -4.110 6.696 1.00 92.81 263 ARG A N 1
ATOM 2256 C CA . ARG A 1 263 ? -8.136 -3.162 5.578 1.00 92.81 263 ARG A CA 1
ATOM 2257 C C . ARG A 1 263 ? -6.676 -2.837 5.297 1.00 92.81 263 ARG A C 1
ATOM 2259 O O . ARG A 1 263 ? -6.271 -2.950 4.150 1.00 92.81 263 ARG A O 1
ATOM 2266 N N . GLU A 1 264 ? -5.889 -2.534 6.327 1.00 89.75 264 GLU A N 1
ATOM 2267 C CA . GLU A 1 264 ? -4.449 -2.273 6.191 1.00 89.75 264 GLU A CA 1
ATOM 2268 C C . GLU A 1 264 ? -3.706 -3.478 5.594 1.00 89.75 264 GLU A C 1
ATOM 2270 O O . GLU A 1 264 ? -2.896 -3.327 4.684 1.00 89.75 264 GLU A O 1
ATOM 2275 N N . GLU A 1 265 ? -3.999 -4.699 6.052 1.00 86.12 265 GLU A N 1
ATOM 2276 C CA . GLU A 1 265 ? -3.405 -5.906 5.469 1.00 86.12 265 GLU A CA 1
ATOM 2277 C C . GLU A 1 265 ? -3.837 -6.142 4.013 1.00 86.12 265 GLU A C 1
ATOM 2279 O O . GLU A 1 265 ? -3.073 -6.683 3.215 1.00 86.12 265 GLU A O 1
ATOM 2284 N N . GLU A 1 266 ? -5.083 -5.821 3.659 1.00 91.06 266 GLU A N 1
ATOM 2285 C CA . GLU A 1 266 ? -5.570 -5.928 2.282 1.00 91.06 266 GLU A CA 1
ATOM 2286 C C . GLU A 1 266 ? -4.911 -4.891 1.369 1.00 91.06 266 GLU A C 1
ATOM 2288 O O . GLU A 1 266 ? -4.480 -5.251 0.276 1.00 91.06 266 GLU A O 1
ATOM 2293 N N . GLU A 1 267 ? -4.747 -3.656 1.841 1.00 93.00 267 GLU A N 1
ATOM 2294 C CA . GLU A 1 267 ? -4.010 -2.592 1.155 1.00 93.00 267 GLU A CA 1
ATOM 2295 C C . GLU A 1 267 ? -2.545 -2.993 0.931 1.00 93.00 267 GLU A C 1
ATOM 2297 O O . GLU A 1 267 ? -2.064 -2.955 -0.198 1.00 93.00 267 GLU A O 1
ATOM 2302 N N . GLN A 1 268 ? -1.867 -3.527 1.953 1.00 90.88 268 GLN A N 1
ATOM 2303 C CA . GLN A 1 268 ? -0.501 -4.050 1.813 1.00 90.88 268 GLN A CA 1
ATOM 2304 C C . GLN A 1 268 ? -0.407 -5.198 0.801 1.00 90.88 268 GLN A C 1
ATOM 2306 O O . GLN A 1 268 ? 0.534 -5.253 0.008 1.00 90.88 268 GLN A O 1
ATOM 2311 N N . ARG A 1 269 ? -1.382 -6.119 0.795 1.00 90.88 269 ARG A N 1
ATOM 2312 C CA . ARG A 1 269 ? -1.442 -7.205 -0.199 1.00 90.88 269 ARG A CA 1
ATOM 2313 C C . ARG A 1 269 ? -1.612 -6.659 -1.618 1.00 90.88 269 ARG A C 1
ATOM 2315 O O . ARG A 1 269 ? -0.970 -7.170 -2.534 1.00 90.88 269 ARG A O 1
ATOM 2322 N N . GLN A 1 270 ? -2.442 -5.632 -1.797 1.00 93.56 270 GLN A N 1
ATOM 2323 C CA . GLN A 1 270 ? -2.637 -4.975 -3.091 1.00 93.56 270 GLN A CA 1
ATOM 2324 C C . GLN A 1 270 ? -1.368 -4.248 -3.552 1.00 93.56 270 GLN A C 1
ATOM 2326 O O . GLN A 1 270 ? -0.951 -4.443 -4.693 1.00 93.56 270 GLN A O 1
ATOM 2331 N N . GLU A 1 271 ? -0.704 -3.496 -2.671 1.00 91.12 271 GLU A N 1
ATOM 2332 C CA . GLU A 1 271 ? 0.572 -2.838 -2.978 1.00 91.12 271 GLU A CA 1
ATOM 2333 C C . GLU A 1 271 ? 1.671 -3.847 -3.345 1.00 91.12 271 GLU A C 1
ATOM 2335 O O . GLU A 1 271 ? 2.449 -3.623 -4.276 1.00 91.12 271 GLU A O 1
ATOM 2340 N N . GLU A 1 272 ? 1.758 -4.980 -2.638 1.00 89.00 272 GLU A N 1
ATOM 2341 C CA . GLU A 1 272 ? 2.723 -6.033 -2.960 1.00 89.00 272 GLU A CA 1
ATOM 2342 C C . GLU A 1 272 ? 2.422 -6.671 -4.324 1.00 89.00 272 GLU A C 1
ATOM 2344 O O . GLU A 1 272 ? 3.337 -6.913 -5.117 1.00 89.00 272 GLU A O 1
ATOM 2349 N N . GLU A 1 273 ? 1.148 -6.918 -4.635 1.00 91.56 273 GLU A N 1
ATOM 2350 C CA . GLU A 1 273 ? 0.735 -7.436 -5.937 1.00 91.56 273 GLU A CA 1
ATOM 2351 C C . GLU A 1 273 ? 1.038 -6.442 -7.068 1.00 91.56 273 GLU A C 1
ATOM 2353 O O . GLU A 1 273 ? 1.576 -6.839 -8.104 1.00 91.56 273 GLU A O 1
ATOM 2358 N N . GLU A 1 274 ? 0.775 -5.151 -6.866 1.00 94.94 274 GLU A N 1
ATOM 2359 C CA . GLU A 1 274 ? 1.111 -4.092 -7.821 1.00 94.94 274 GLU A CA 1
ATOM 2360 C C . GLU A 1 274 ? 2.625 -4.000 -8.040 1.00 94.94 274 GLU A C 1
ATOM 2362 O O . GLU A 1 274 ? 3.088 -3.984 -9.182 1.00 94.94 274 GLU A O 1
ATOM 2367 N N . ARG A 1 275 ? 3.424 -4.064 -6.967 1.00 92.31 275 ARG A N 1
ATOM 2368 C CA . ARG A 1 275 ? 4.891 -4.141 -7.059 1.00 92.31 275 ARG A CA 1
ATOM 2369 C C . ARG A 1 275 ? 5.356 -5.359 -7.851 1.00 92.31 275 ARG A C 1
ATOM 2371 O O . ARG A 1 275 ? 6.277 -5.239 -8.660 1.00 92.31 275 ARG A O 1
ATOM 2378 N N . ARG A 1 276 ? 4.736 -6.525 -7.647 1.00 92.00 276 ARG A N 1
ATOM 2379 C CA . ARG A 1 276 ? 5.042 -7.750 -8.406 1.00 92.00 276 ARG A CA 1
ATOM 2380 C C . ARG A 1 276 ? 4.681 -7.601 -9.884 1.00 92.00 276 ARG A C 1
ATOM 2382 O O . ARG A 1 276 ? 5.476 -8.012 -10.728 1.00 92.00 276 ARG A O 1
ATOM 2389 N N . ARG A 1 277 ? 3.537 -6.988 -10.205 1.00 94.94 277 ARG A N 1
ATOM 2390 C CA . ARG A 1 277 ? 3.127 -6.689 -11.589 1.00 94.94 277 ARG A CA 1
ATOM 2391 C C . ARG A 1 277 ? 4.100 -5.721 -12.259 1.00 94.94 277 ARG A C 1
ATOM 2393 O O . ARG A 1 277 ? 4.647 -6.063 -13.301 1.00 94.94 277 ARG A O 1
ATOM 2400 N N . ALA A 1 278 ? 4.417 -4.600 -11.613 1.00 92.19 278 ALA A N 1
ATOM 2401 C CA . ALA A 1 278 ? 5.381 -3.621 -12.114 1.00 92.19 278 ALA A CA 1
ATOM 2402 C C . ALA A 1 278 ? 6.781 -4.232 -12.311 1.00 92.19 278 ALA A C 1
ATOM 2404 O O . ALA A 1 278 ? 7.465 -3.946 -13.293 1.00 92.19 278 ALA A O 1
ATOM 2405 N N . HIS A 1 279 ? 7.221 -5.112 -11.404 1.00 93.38 279 HIS A N 1
ATOM 2406 C CA . HIS A 1 279 ? 8.466 -5.859 -11.578 1.00 93.38 279 HIS A CA 1
ATOM 2407 C C . HIS A 1 279 ? 8.407 -6.801 -12.793 1.00 93.38 279 HIS A C 1
ATOM 2409 O O . HIS A 1 279 ? 9.356 -6.845 -13.574 1.00 93.38 279 HIS A O 1
ATOM 2415 N N . GLY A 1 280 ? 7.294 -7.514 -12.987 1.00 91.25 280 GLY A N 1
ATOM 2416 C CA . GLY A 1 280 ? 7.067 -8.353 -14.166 1.00 91.25 280 GLY A CA 1
ATOM 2417 C C . GLY A 1 280 ? 7.093 -7.562 -15.478 1.00 91.25 280 GLY A C 1
ATOM 2418 O O . GLY A 1 280 ? 7.764 -7.972 -16.421 1.00 91.25 280 GLY A O 1
ATOM 2419 N N . GLU A 1 281 ? 6.442 -6.400 -15.521 1.00 94.81 281 GLU A N 1
ATOM 2420 C CA . GLU A 1 281 ? 6.455 -5.495 -16.679 1.00 94.81 281 GLU A CA 1
ATOM 2421 C C . GLU A 1 281 ? 7.862 -4.969 -16.984 1.00 94.81 281 GLU A C 1
ATOM 2423 O O . GLU A 1 281 ? 8.279 -4.941 -18.141 1.00 94.81 281 GLU A O 1
ATOM 2428 N N . ARG A 1 282 ? 8.638 -4.611 -15.951 1.00 93.19 282 ARG A N 1
ATOM 2429 C CA . ARG A 1 282 ? 10.036 -4.189 -16.122 1.00 93.19 282 ARG A CA 1
ATOM 2430 C C . ARG A 1 282 ? 10.906 -5.286 -16.727 1.00 93.19 282 ARG A C 1
ATOM 2432 O O . ARG A 1 282 ? 11.701 -4.978 -17.613 1.00 93.19 282 ARG A O 1
ATOM 2439 N N . LEU A 1 283 ? 10.752 -6.529 -16.265 1.00 93.12 283 LEU A N 1
ATOM 2440 C CA . LEU A 1 283 ? 11.477 -7.678 -16.813 1.00 93.12 283 LEU A CA 1
ATOM 2441 C C . LEU A 1 283 ? 11.073 -7.963 -18.262 1.00 93.12 283 LEU A C 1
ATOM 2443 O O . LEU A 1 283 ? 11.943 -8.193 -19.096 1.00 93.12 283 LEU A O 1
ATOM 2447 N N . ALA A 1 284 ? 9.778 -7.891 -18.582 1.00 94.19 284 ALA A N 1
ATOM 2448 C CA . ALA A 1 284 ? 9.297 -8.055 -19.952 1.00 94.19 284 ALA A CA 1
ATOM 2449 C C . ALA A 1 284 ? 9.878 -6.979 -20.886 1.00 94.19 284 ALA A C 1
ATOM 2451 O O . ALA A 1 284 ? 10.397 -7.303 -21.953 1.00 94.19 284 ALA A O 1
ATOM 2452 N N . ALA A 1 285 ? 9.882 -5.715 -20.450 1.00 93.12 285 ALA A N 1
ATOM 2453 C CA . ALA A 1 285 ? 10.480 -4.614 -21.203 1.00 93.12 285 ALA A CA 1
ATOM 2454 C C . ALA A 1 285 ? 12.005 -4.763 -21.357 1.00 93.12 285 ALA A C 1
ATOM 2456 O O . ALA A 1 285 ? 12.576 -4.345 -22.361 1.00 93.12 285 ALA A O 1
ATOM 2457 N N . GLU A 1 286 ? 12.694 -5.329 -20.365 1.00 92.44 286 GLU A N 1
ATOM 2458 C CA . GLU A 1 286 ? 14.127 -5.626 -20.452 1.00 92.44 286 GLU A CA 1
ATOM 2459 C C . GLU A 1 286 ? 14.429 -6.752 -21.440 1.00 92.44 286 GLU A C 1
ATOM 2461 O O . GLU A 1 286 ? 15.344 -6.624 -22.253 1.00 92.44 286 GLU A O 1
ATOM 2466 N N . GLU A 1 287 ? 13.627 -7.816 -21.432 1.00 94.12 287 GLU A N 1
ATOM 2467 C CA . GLU A 1 287 ? 13.751 -8.899 -22.402 1.00 94.12 287 GLU A CA 1
ATOM 2468 C C . GLU A 1 287 ? 13.487 -8.409 -23.833 1.00 94.12 287 GLU A C 1
ATOM 2470 O O . GLU A 1 287 ? 14.213 -8.780 -24.755 1.00 94.12 287 GLU A O 1
ATOM 2475 N N . GLU A 1 288 ? 12.494 -7.541 -24.022 1.00 95.56 288 GLU A N 1
ATOM 2476 C CA . GLU A 1 288 ? 12.194 -6.931 -25.317 1.00 95.56 288 GLU A CA 1
ATOM 2477 C C . GLU A 1 288 ? 13.340 -6.036 -25.811 1.00 95.56 288 GLU A C 1
ATOM 2479 O O . GLU A 1 288 ? 13.775 -6.173 -26.955 1.00 95.56 288 GLU A O 1
ATOM 2484 N N . ARG A 1 289 ? 13.909 -5.189 -24.936 1.00 94.19 289 ARG A N 1
ATOM 2485 C CA . ARG A 1 289 ? 15.115 -4.404 -25.258 1.00 94.19 289 ARG A CA 1
ATOM 2486 C C . ARG A 1 289 ? 16.279 -5.299 -25.676 1.00 94.19 289 ARG A C 1
ATOM 2488 O O . ARG A 1 289 ? 16.938 -4.994 -26.665 1.00 94.19 289 ARG A O 1
ATOM 2495 N N . ARG A 1 290 ? 16.500 -6.417 -24.977 1.00 95.75 290 ARG A N 1
ATOM 2496 C CA . ARG A 1 290 ? 17.549 -7.384 -25.329 1.00 95.75 290 ARG A CA 1
ATOM 2497 C C . ARG A 1 290 ? 17.315 -7.998 -26.711 1.00 95.75 290 ARG A C 1
ATOM 2499 O O . ARG A 1 290 ? 18.259 -8.118 -27.481 1.00 95.75 290 ARG A O 1
ATOM 2506 N N . ARG A 1 291 ? 16.069 -8.344 -27.058 1.00 96.50 291 ARG A N 1
ATOM 2507 C CA . ARG A 1 291 ? 15.727 -8.859 -28.398 1.00 96.50 291 ARG A CA 1
ATOM 2508 C C . ARG A 1 291 ? 16.003 -7.827 -29.493 1.00 96.50 291 ARG A C 1
ATOM 2510 O O . ARG A 1 291 ? 16.610 -8.178 -30.500 1.00 96.50 291 ARG A O 1
ATOM 2517 N N . MET A 1 292 ? 15.608 -6.570 -29.277 1.00 93.19 292 MET A N 1
ATOM 2518 C CA . MET A 1 292 ? 15.896 -5.479 -30.216 1.00 93.19 292 MET A CA 1
ATOM 2519 C C . MET A 1 292 ? 17.401 -5.232 -30.367 1.00 93.19 292 MET A C 1
ATOM 2521 O O . MET A 1 292 ? 17.882 -4.968 -31.466 1.00 93.19 292 MET A O 1
ATOM 2525 N N . GLU A 1 293 ? 18.161 -5.321 -29.276 1.00 94.81 293 GLU A N 1
ATOM 2526 C CA . GLU A 1 293 ? 19.612 -5.161 -29.309 1.00 94.81 293 GLU A CA 1
ATOM 2527 C C . GLU A 1 293 ? 20.300 -6.305 -30.064 1.00 94.81 293 GLU A C 1
ATOM 2529 O O . GLU A 1 293 ? 21.110 -6.032 -30.947 1.00 94.81 293 GLU A O 1
ATOM 2534 N N . GLU A 1 294 ? 19.910 -7.559 -29.814 1.00 94.88 294 GLU A N 1
ATOM 2535 C CA . GLU A 1 294 ? 20.394 -8.727 -30.563 1.00 94.88 294 GLU A CA 1
ATOM 2536 C C . GLU A 1 294 ? 20.080 -8.612 -32.068 1.00 94.88 294 GLU A C 1
ATOM 2538 O O . GLU A 1 294 ? 20.908 -8.958 -32.914 1.00 94.88 294 GLU A O 1
ATOM 2543 N N . GLU A 1 295 ? 18.898 -8.113 -32.436 1.00 95.75 295 GLU A N 1
ATOM 2544 C CA . GLU A 1 295 ? 18.526 -7.870 -33.834 1.00 95.75 295 GLU A CA 1
ATOM 2545 C C . GLU A 1 295 ? 19.349 -6.738 -34.466 1.00 95.75 295 GLU A C 1
ATOM 2547 O O . GLU A 1 295 ? 19.890 -6.900 -35.565 1.00 95.75 295 GLU A O 1
ATOM 2552 N N . ARG A 1 296 ? 19.527 -5.624 -33.748 1.00 95.06 296 ARG A N 1
ATOM 2553 C CA . ARG A 1 296 ? 20.389 -4.511 -34.167 1.00 95.06 296 ARG A CA 1
ATOM 2554 C C . ARG A 1 296 ? 21.825 -4.977 -34.397 1.00 95.06 296 ARG A C 1
ATOM 2556 O O . ARG A 1 296 ? 22.440 -4.599 -35.393 1.00 95.06 296 ARG A O 1
ATOM 2563 N N . GLU A 1 297 ? 22.363 -5.803 -33.507 1.00 95.62 297 GLU A N 1
ATOM 2564 C CA . GLU A 1 297 ? 23.698 -6.385 -33.653 1.00 95.62 297 GLU A CA 1
ATOM 2565 C C . GLU A 1 297 ? 23.798 -7.298 -34.876 1.00 95.62 297 GLU A C 1
ATOM 2567 O O . GLU A 1 297 ? 24.771 -7.200 -35.624 1.00 95.62 297 GLU A O 1
ATOM 2572 N N . ARG A 1 298 ? 22.781 -8.128 -35.146 1.00 95.31 298 ARG A N 1
ATOM 2573 C CA . ARG A 1 298 ? 22.729 -8.956 -36.365 1.00 95.31 298 ARG A CA 1
ATOM 2574 C C . ARG A 1 298 ? 22.737 -8.110 -37.635 1.00 95.31 298 ARG A C 1
ATOM 2576 O O . ARG A 1 298 ? 23.502 -8.406 -38.552 1.00 95.31 298 ARG A O 1
ATOM 2583 N N . LEU A 1 299 ? 21.923 -7.056 -37.691 1.00 94.12 299 LEU A N 1
ATOM 2584 C CA . LEU A 1 299 ? 21.881 -6.141 -38.836 1.00 94.12 299 LEU A CA 1
ATOM 2585 C C . LEU A 1 299 ? 23.212 -5.402 -39.015 1.00 94.12 299 LEU A C 1
ATOM 2587 O O . LEU A 1 299 ? 23.711 -5.293 -40.136 1.00 94.12 299 LEU A O 1
ATOM 2591 N N . ASN A 1 300 ? 23.827 -4.952 -37.920 1.00 94.50 300 ASN A N 1
ATOM 2592 C CA . ASN A 1 300 ? 25.153 -4.337 -37.952 1.00 94.50 300 ASN A CA 1
ATOM 2593 C C . ASN A 1 300 ? 26.229 -5.319 -38.432 1.00 94.50 300 ASN A C 1
ATOM 2595 O O . ASN A 1 300 ? 27.074 -4.936 -39.237 1.00 94.50 300 ASN A O 1
ATOM 2599 N N . ALA A 1 301 ? 26.186 -6.581 -38.000 1.00 93.62 301 ALA A N 1
ATOM 2600 C CA . ALA A 1 301 ? 27.109 -7.613 -38.464 1.00 93.62 301 ALA A CA 1
ATOM 2601 C C . ALA A 1 301 ? 26.948 -7.888 -39.969 1.00 93.62 301 ALA A C 1
ATOM 2603 O O . ALA A 1 301 ? 27.949 -7.941 -40.684 1.00 93.62 301 ALA A O 1
ATOM 2604 N N . MET A 1 302 ? 25.707 -7.981 -40.468 1.00 92.56 302 MET A N 1
ATOM 2605 C CA . MET A 1 302 ? 25.445 -8.114 -41.908 1.00 92.56 302 MET A CA 1
ATOM 2606 C C . MET A 1 302 ? 25.947 -6.903 -42.699 1.00 92.56 302 MET A C 1
ATOM 2608 O O . MET A 1 302 ? 26.576 -7.075 -43.742 1.00 92.56 302 MET A O 1
ATOM 2612 N N . ARG A 1 303 ? 25.720 -5.681 -42.198 1.00 91.12 303 ARG A N 1
ATOM 2613 C CA . ARG A 1 303 ? 26.238 -4.449 -42.812 1.00 91.12 303 ARG A CA 1
ATOM 2614 C C . ARG A 1 303 ? 27.765 -4.461 -42.877 1.00 91.12 303 ARG A C 1
ATOM 2616 O O . ARG A 1 303 ? 28.324 -4.236 -43.941 1.00 91.12 303 ARG A O 1
ATOM 2623 N N . GLN A 1 304 ? 28.438 -4.800 -41.779 1.00 90.94 304 GLN A N 1
ATOM 2624 C CA . GLN A 1 304 ? 29.900 -4.892 -41.747 1.00 90.94 304 GLN A CA 1
ATOM 2625 C C . GLN A 1 304 ? 30.445 -5.953 -42.707 1.00 90.94 304 GLN A C 1
ATOM 2627 O O . GLN A 1 304 ? 31.515 -5.765 -43.283 1.00 90.94 304 GLN A O 1
ATOM 2632 N N . GLU A 1 305 ? 29.753 -7.082 -42.872 1.00 90.19 305 GLU A N 1
ATOM 2633 C CA . GLU A 1 305 ? 30.132 -8.102 -43.850 1.00 90.19 305 GLU A CA 1
ATOM 2634 C C . GLU A 1 305 ? 29.952 -7.598 -45.287 1.00 90.19 305 GLU A C 1
ATOM 2636 O O . GLU A 1 305 ? 30.835 -7.799 -46.124 1.00 90.19 305 GLU A O 1
ATOM 2641 N N . TYR A 1 306 ? 28.846 -6.906 -45.566 1.00 79.12 306 TYR A N 1
ATOM 2642 C CA . TYR A 1 306 ? 28.588 -6.268 -46.853 1.00 79.12 306 TYR A CA 1
ATOM 2643 C C . TYR A 1 306 ? 29.672 -5.236 -47.203 1.00 79.12 306 TYR A C 1
ATOM 2645 O O . TYR A 1 306 ? 30.271 -5.323 -48.277 1.00 79.12 306 TYR A O 1
ATOM 2653 N N . ASP A 1 307 ? 30.007 -4.345 -46.268 1.00 80.88 307 ASP A N 1
ATOM 2654 C CA . ASP A 1 307 ? 31.062 -3.341 -46.433 1.00 80.88 307 ASP A CA 1
ATOM 2655 C C . ASP A 1 307 ? 32.437 -4.005 -46.641 1.00 80.88 307 ASP A C 1
ATOM 2657 O O . ASP A 1 307 ? 33.167 -3.652 -47.569 1.00 80.88 307 ASP A O 1
ATOM 2661 N N . ARG A 1 308 ? 32.759 -5.067 -45.881 1.00 82.94 308 ARG A N 1
ATOM 2662 C CA . ARG A 1 308 ? 33.987 -5.860 -46.092 1.00 82.94 308 ARG A CA 1
ATOM 2663 C C . ARG A 1 308 ? 34.059 -6.478 -47.488 1.00 82.94 308 ARG A C 1
ATOM 2665 O O . ARG A 1 308 ? 35.140 -6.542 -48.070 1.00 82.94 308 ARG A O 1
ATOM 2672 N N . ARG A 1 309 ? 32.939 -6.959 -48.037 1.00 78.06 309 ARG A N 1
ATOM 2673 C CA . ARG A 1 309 ? 32.891 -7.533 -49.395 1.00 78.06 309 ARG A CA 1
ATOM 2674 C C . ARG A 1 309 ? 33.081 -6.470 -50.476 1.00 78.06 309 ARG A C 1
ATOM 2676 O O . ARG A 1 309 ? 33.679 -6.776 -51.511 1.00 78.06 309 ARG A O 1
ATOM 2683 N N . ILE A 1 310 ? 32.606 -5.247 -50.239 1.00 74.31 310 ILE A N 1
ATOM 2684 C CA . ILE A 1 310 ? 32.880 -4.091 -51.100 1.00 74.31 310 ILE A CA 1
ATOM 2685 C C . ILE A 1 310 ? 34.377 -3.763 -51.076 1.00 74.31 310 ILE A C 1
ATOM 2687 O O . ILE A 1 310 ? 34.993 -3.694 -52.138 1.00 74.31 310 ILE A O 1
ATOM 2691 N N . GLU A 1 311 ? 34.984 -3.641 -49.893 1.00 74.75 311 GLU A N 1
ATOM 2692 C CA . GLU A 1 311 ? 36.411 -3.311 -49.741 1.00 74.75 311 GLU A CA 1
ATOM 2693 C C . GLU A 1 311 ? 37.349 -4.392 -50.296 1.00 74.75 311 GLU A C 1
ATOM 2695 O O . GLU A 1 311 ? 38.390 -4.083 -50.875 1.00 74.75 311 GLU A O 1
ATOM 2700 N N . GLN A 1 312 ? 36.975 -5.669 -50.175 1.00 75.31 312 GLN A N 1
ATOM 2701 C CA . GLN A 1 312 ? 37.719 -6.789 -50.764 1.00 75.31 312 GLN A CA 1
ATOM 2702 C C . GLN A 1 312 ? 37.550 -6.896 -52.286 1.00 75.31 312 GLN A C 1
ATOM 2704 O O . GLN A 1 312 ? 38.087 -7.827 -52.889 1.00 75.31 312 GLN A O 1
ATOM 2709 N N . ASN A 1 313 ? 36.829 -5.959 -52.916 1.00 62.19 313 ASN A N 1
ATOM 2710 C CA . ASN A 1 313 ? 36.575 -5.939 -54.355 1.00 62.19 313 ASN A CA 1
ATOM 2711 C C . ASN A 1 313 ? 35.888 -7.234 -54.842 1.00 62.19 313 ASN A C 1
ATOM 2713 O O . ASN A 1 313 ? 36.057 -7.666 -55.978 1.00 62.19 313 ASN A O 1
ATOM 2717 N N . LEU A 1 314 ? 35.135 -7.885 -53.945 1.00 59.91 314 LEU A N 1
ATOM 2718 C CA . LEU A 1 314 ? 34.373 -9.113 -54.199 1.00 59.91 314 LEU A CA 1
ATOM 2719 C C . LEU A 1 314 ? 32.914 -8.817 -54.572 1.00 59.91 314 LEU A C 1
ATOM 2721 O O . LEU A 1 314 ? 32.176 -9.733 -54.937 1.00 59.91 314 LEU A O 1
ATOM 2725 N N . LEU A 1 315 ? 32.492 -7.553 -54.458 1.00 50.97 315 LEU A N 1
ATOM 2726 C CA . LEU A 1 315 ? 31.182 -7.064 -54.898 1.00 50.97 315 LEU A CA 1
ATOM 2727 C C . LEU A 1 315 ? 31.252 -6.050 -56.049 1.00 50.97 315 LEU A C 1
ATOM 2729 O O . LEU A 1 315 ? 30.221 -5.721 -56.626 1.00 50.97 315 LEU A O 1
ATOM 2733 N N . TRP A 1 316 ? 32.449 -5.588 -56.405 1.00 43.84 316 TRP A N 1
ATOM 2734 C CA . TRP A 1 316 ? 32.679 -4.822 -57.623 1.00 43.84 316 TRP A CA 1
ATOM 2735 C C . TRP A 1 316 ? 33.272 -5.766 -58.665 1.00 43.84 316 TRP A C 1
ATOM 2737 O O . TRP A 1 316 ? 34.367 -6.289 -58.447 1.00 43.84 316 TRP A O 1
ATOM 2747 N N . PRO A 1 317 ? 32.607 -6.013 -59.804 1.00 44.00 317 PRO A N 1
ATOM 2748 C CA . PRO A 1 317 ? 33.310 -6.590 -60.928 1.00 44.00 317 PRO A CA 1
ATOM 2749 C C . PRO A 1 317 ? 34.339 -5.553 -61.380 1.00 44.00 317 PRO A C 1
ATOM 2751 O O . PRO A 1 317 ? 34.011 -4.594 -62.074 1.00 44.00 317 PRO A O 1
ATOM 2754 N N . THR A 1 318 ? 35.607 -5.735 -61.008 1.00 51.88 318 THR A N 1
ATOM 2755 C CA . THR A 1 318 ? 36.691 -5.143 -61.790 1.00 51.88 318 THR A CA 1
ATOM 2756 C C . THR A 1 318 ? 36.715 -5.860 -63.121 1.00 51.88 318 THR A C 1
ATOM 2758 O O . THR A 1 318 ? 37.391 -6.876 -63.256 1.00 51.88 318 THR A O 1
ATOM 2761 N N . ASN A 1 319 ? 35.893 -5.389 -64.052 1.00 41.78 319 ASN A N 1
ATOM 2762 C CA . ASN A 1 319 ? 36.131 -5.405 -65.485 1.00 41.78 319 ASN A CA 1
ATOM 2763 C C . ASN A 1 319 ? 35.051 -4.547 -66.145 1.00 41.78 319 ASN A C 1
ATOM 2765 O O . ASN A 1 319 ? 33.861 -4.827 -66.019 1.00 41.78 319 ASN A O 1
ATOM 2769 N N . GLU A 1 320 ? 35.491 -3.527 -66.875 1.00 46.72 320 GLU A N 1
ATOM 2770 C CA . GLU A 1 320 ? 34.706 -2.655 -67.753 1.00 46.72 320 GLU A CA 1
ATOM 2771 C C . GLU A 1 320 ? 34.040 -3.412 -68.924 1.00 46.72 320 GLU A C 1
ATOM 2773 O O . GLU A 1 320 ? 34.128 -2.953 -70.059 1.00 46.72 320 GLU A O 1
ATOM 2778 N N . HIS A 1 321 ? 33.416 -4.585 -68.733 1.00 46.31 321 HIS A N 1
ATOM 2779 C CA . HIS A 1 321 ? 32.936 -5.314 -69.911 1.00 46.31 321 HIS A CA 1
ATOM 2780 C C . HIS A 1 321 ? 31.661 -6.148 -69.885 1.00 46.31 321 HIS A C 1
ATOM 2782 O O . HIS A 1 321 ? 31.243 -6.503 -70.981 1.00 46.31 321 HIS A O 1
ATOM 2788 N N . ASP A 1 322 ? 30.969 -6.401 -68.773 1.00 42.19 322 ASP A N 1
ATOM 2789 C CA . ASP A 1 322 ? 29.748 -7.225 -68.854 1.00 42.19 322 ASP A CA 1
ATOM 2790 C C . ASP A 1 322 ? 28.652 -6.798 -67.860 1.00 42.19 322 ASP A C 1
ATOM 2792 O O . ASP A 1 322 ? 28.326 -7.492 -66.899 1.00 42.19 322 ASP A O 1
ATOM 2796 N N . GLU A 1 323 ? 28.007 -5.662 -68.148 1.00 43.66 323 GLU A N 1
ATOM 2797 C CA . GLU A 1 323 ? 26.632 -5.376 -67.714 1.00 43.66 323 GLU A CA 1
ATOM 2798 C C . GLU A 1 323 ? 25.646 -6.253 -68.501 1.00 43.66 323 GLU A C 1
ATOM 2800 O O . GLU A 1 323 ? 24.957 -5.807 -69.425 1.00 43.66 323 GLU A O 1
ATOM 2805 N N . LYS A 1 324 ? 25.543 -7.538 -68.156 1.00 47.38 324 LYS A N 1
ATOM 2806 C CA . LYS A 1 324 ? 24.351 -8.295 -68.538 1.00 47.38 324 LYS A CA 1
ATOM 2807 C C . LYS A 1 324 ? 24.092 -9.489 -67.635 1.00 47.38 324 LYS A C 1
ATOM 2809 O O . LYS A 1 324 ? 24.804 -10.482 -67.674 1.00 47.38 324 LYS A O 1
ATOM 2814 N N . ALA A 1 325 ? 22.927 -9.401 -66.999 1.00 42.50 325 ALA A N 1
ATOM 2815 C CA . ALA A 1 325 ? 22.115 -10.492 -66.474 1.00 42.50 325 ALA A CA 1
ATOM 2816 C C . ALA A 1 325 ? 22.374 -10.900 -65.013 1.00 42.50 325 ALA A C 1
ATOM 2818 O O . ALA A 1 325 ? 23.360 -11.551 -64.696 1.00 42.50 325 ALA A O 1
ATOM 2819 N N . LEU A 1 326 ? 21.375 -10.603 -64.171 1.00 40.47 326 LEU A N 1
ATOM 2820 C CA . LEU A 1 326 ? 20.565 -11.560 -63.391 1.00 40.47 326 LEU A CA 1
ATOM 2821 C C . LEU A 1 326 ? 20.259 -11.003 -61.998 1.00 40.47 326 LEU A C 1
ATOM 2823 O O . LEU A 1 326 ? 21.097 -11.079 -61.113 1.00 40.47 326 LEU A O 1
ATOM 2827 N N . TYR A 1 327 ? 19.024 -10.542 -61.794 1.00 34.94 327 TYR A N 1
ATOM 2828 C CA . TYR A 1 327 ? 18.263 -10.890 -60.592 1.00 34.94 327 TYR A CA 1
ATOM 2829 C C . TYR A 1 327 ? 16.763 -10.715 -60.882 1.00 34.94 327 TYR A C 1
ATOM 2831 O O . TYR A 1 327 ? 16.197 -9.633 -60.778 1.00 34.94 327 TYR A O 1
ATOM 2839 N N . GLU A 1 328 ? 16.131 -11.803 -61.320 1.00 46.44 328 GLU A N 1
ATOM 2840 C CA . GLU A 1 328 ? 14.736 -12.093 -60.991 1.00 46.44 328 GLU A CA 1
ATOM 2841 C C . GLU A 1 328 ? 14.786 -13.160 -59.896 1.00 46.44 328 GLU A C 1
ATOM 2843 O O . GLU A 1 328 ? 15.284 -14.247 -60.163 1.00 46.44 328 GLU A O 1
ATOM 2848 N N . THR A 1 329 ? 14.287 -12.846 -58.702 1.00 33.34 329 THR A N 1
ATOM 2849 C CA . THR A 1 329 ? 13.389 -13.673 -57.868 1.00 33.34 329 THR A CA 1
ATOM 2850 C C . THR A 1 329 ? 13.125 -12.887 -56.587 1.00 33.34 329 THR A C 1
ATOM 2852 O O . THR A 1 329 ? 14.072 -12.459 -55.934 1.00 33.34 329 THR A O 1
ATOM 2855 N N . GLY A 1 330 ? 11.850 -12.634 -56.293 1.00 39.53 330 GLY A N 1
ATOM 2856 C CA . GLY A 1 330 ? 11.414 -11.757 -55.206 1.00 39.53 330 GLY A CA 1
ATOM 2857 C C . GLY A 1 330 ? 11.341 -12.396 -53.815 1.00 39.53 330 GLY A C 1
ATOM 2858 O O . GLY A 1 330 ? 11.857 -13.492 -53.604 1.00 39.53 330 GLY A O 1
ATOM 2859 N N . GLN A 1 331 ? 10.579 -11.688 -52.962 1.00 32.62 331 GLN A N 1
ATOM 2860 C CA . GLN A 1 331 ? 10.234 -11.876 -51.535 1.00 32.62 331 GLN A CA 1
ATOM 2861 C C . GLN A 1 331 ? 11.201 -11.151 -50.576 1.00 32.62 331 GLN A C 1
ATOM 2863 O O . GLN A 1 331 ? 12.395 -11.411 -50.627 1.00 32.62 331 GLN A O 1
ATOM 2868 N N . GLU A 1 332 ? 10.800 -10.214 -49.707 1.00 30.89 332 GLU A N 1
ATOM 2869 C CA . GLU A 1 332 ? 9.491 -9.772 -49.179 1.00 30.89 332 GLU A CA 1
ATOM 2870 C C . GLU A 1 332 ? 9.566 -8.283 -48.735 1.00 30.89 332 GLU A C 1
ATOM 2872 O O . GLU A 1 332 ? 10.656 -7.734 -48.596 1.00 30.89 332 GLU A O 1
ATOM 2877 N N . GLU A 1 333 ? 8.397 -7.649 -48.565 1.00 35.59 333 GLU A N 1
ATOM 2878 C CA . GLU A 1 333 ? 8.123 -6.337 -47.923 1.00 35.59 333 GLU A CA 1
ATOM 2879 C C . GLU A 1 333 ? 8.735 -6.174 -46.501 1.00 35.59 333 GLU A C 1
ATOM 2881 O O . GLU A 1 333 ? 9.247 -7.168 -45.979 1.00 35.59 333 GLU A O 1
ATOM 2886 N N . PRO A 1 334 ? 8.580 -5.030 -45.776 1.00 56.31 334 PRO A N 1
ATOM 2887 C CA . PRO A 1 334 ? 7.994 -3.708 -46.112 1.00 56.31 334 PRO A CA 1
ATOM 2888 C C . PRO A 1 334 ? 8.951 -2.534 -45.771 1.00 56.31 334 PRO A C 1
ATOM 2890 O O . PRO A 1 334 ? 9.977 -2.717 -45.130 1.00 56.31 334 PRO A O 1
ATOM 2893 N N . GLU A 1 335 ? 8.757 -1.325 -46.295 1.00 33.50 335 GLU A N 1
ATOM 2894 C CA . GLU A 1 335 ? 8.156 -0.144 -45.631 1.00 33.50 335 GLU A CA 1
ATOM 2895 C C . GLU A 1 335 ? 8.557 1.050 -46.526 1.00 33.50 335 GLU A C 1
ATOM 2897 O O . GLU A 1 335 ? 9.644 1.027 -47.100 1.00 33.50 335 GLU A O 1
ATOM 2902 N N . ALA A 1 336 ? 7.834 2.141 -46.731 1.00 41.78 336 ALA A N 1
ATOM 2903 C CA . ALA A 1 336 ? 6.511 2.652 -46.401 1.00 41.78 336 ALA A CA 1
ATOM 2904 C C . ALA A 1 336 ? 6.300 3.767 -47.465 1.00 41.78 336 ALA A C 1
ATOM 2906 O O . ALA A 1 336 ? 7.271 4.316 -47.980 1.00 41.78 336 ALA A O 1
ATOM 2907 N N . GLU A 1 337 ? 5.111 4.018 -48.000 1.00 49.91 337 GLU A N 1
ATOM 2908 C CA . GLU A 1 337 ? 4.211 5.103 -47.585 1.00 49.91 337 GLU A CA 1
ATOM 2909 C C . GLU A 1 337 ? 3.282 5.322 -48.793 1.00 49.91 337 GLU A C 1
ATOM 2911 O O . GLU A 1 337 ? 3.774 5.439 -49.914 1.00 49.91 337 GLU A O 1
ATOM 2916 N N . GLU A 1 338 ? 1.963 5.393 -48.608 1.00 46.00 338 GLU A N 1
ATOM 2917 C CA . GLU A 1 338 ? 1.099 5.995 -49.630 1.00 46.00 338 GLU A CA 1
ATOM 2918 C C . GLU A 1 338 ? -0.029 6.789 -48.969 1.00 46.00 338 GLU A C 1
ATOM 2920 O O . GLU A 1 338 ? -0.793 6.271 -48.151 1.00 46.00 338 GLU A O 1
ATOM 2925 N N . GLU A 1 339 ? -0.099 8.072 -49.333 1.00 60.97 339 GLU A N 1
ATOM 2926 C CA . GLU A 1 339 ? -1.114 9.043 -48.928 1.00 60.97 339 GLU A CA 1
ATOM 2927 C C . GLU A 1 339 ? -2.475 8.725 -49.563 1.00 60.97 339 GLU A C 1
ATOM 2929 O O . GLU A 1 339 ? -2.939 9.350 -50.517 1.00 60.97 339 GLU A O 1
ATOM 2934 N N . GLY A 1 340 ? -3.148 7.740 -48.989 1.00 66.44 340 GLY A N 1
ATOM 2935 C CA . GLY A 1 340 ? -4.557 7.462 -49.200 1.00 66.44 340 GLY A CA 1
ATOM 2936 C C . GLY A 1 340 ? -5.141 6.844 -47.939 1.00 66.44 340 GLY A C 1
ATOM 2937 O O . GLY A 1 340 ? -4.413 6.299 -47.110 1.00 66.44 340 GLY A O 1
ATOM 2938 N N . CYS A 1 341 ? -6.462 6.920 -47.774 1.00 78.19 341 CYS A N 1
ATOM 2939 C CA . CYS A 1 341 ? -7.112 6.163 -46.708 1.00 78.19 341 CYS A CA 1
ATOM 2940 C C . CYS A 1 341 ? -6.743 4.684 -46.844 1.00 78.19 341 CYS A C 1
ATOM 2942 O O . CYS A 1 341 ? -6.733 4.148 -47.959 1.00 78.19 341 CYS A O 1
ATOM 2944 N N . LEU A 1 342 ? -6.462 4.021 -45.722 1.00 80.38 342 LEU A N 1
ATOM 2945 C CA . LEU A 1 342 ? -6.072 2.615 -45.728 1.00 80.38 342 LEU A CA 1
ATOM 2946 C C . LEU A 1 342 ? -7.162 1.771 -46.407 1.00 80.38 342 LEU A C 1
ATOM 2948 O O . LEU A 1 342 ? -8.334 2.137 -46.430 1.00 80.38 342 LEU A O 1
ATOM 2952 N N . ALA A 1 343 ? -6.824 0.588 -46.927 1.00 77.94 343 ALA A N 1
ATOM 2953 C CA . ALA A 1 343 ? -7.782 -0.254 -47.661 1.00 77.94 343 ALA A CA 1
ATOM 2954 C C . ALA A 1 343 ? -9.078 -0.598 -46.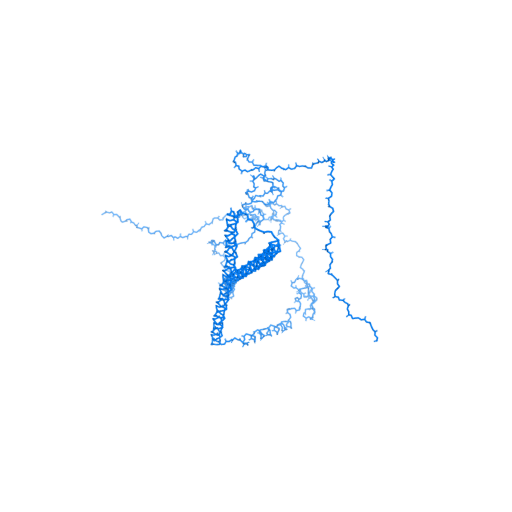876 1.00 77.94 343 ALA A C 1
ATOM 2956 O O . ALA A 1 343 ? -10.102 -0.949 -47.473 1.00 77.94 343 ALA A O 1
ATOM 2957 N N . HIS A 1 344 ? -9.042 -0.507 -45.541 1.00 76.38 344 HIS A N 1
ATOM 2958 C CA . HIS A 1 344 ? -10.177 -0.728 -44.637 1.00 76.38 344 HIS A CA 1
ATOM 2959 C C . HIS A 1 344 ? -10.902 0.560 -44.209 1.00 76.38 344 HIS A C 1
ATOM 2961 O O . HIS A 1 344 ? -11.909 0.499 -43.501 1.00 76.38 344 HIS A O 1
ATOM 2967 N N . GLU A 1 345 ? -10.440 1.706 -44.682 1.00 84.94 345 GLU A N 1
ATOM 2968 C CA . GLU A 1 345 ? -11.014 3.017 -44.445 1.00 84.94 345 GLU A CA 1
ATOM 2969 C C . GLU A 1 345 ? -11.805 3.485 -45.678 1.00 84.94 345 GLU A C 1
ATOM 2971 O O . GLU A 1 345 ? -11.650 3.010 -46.809 1.00 84.94 345 GLU A O 1
ATOM 2976 N N . PHE A 1 346 ? -12.764 4.362 -45.432 1.00 85.56 346 PHE A N 1
ATOM 2977 C CA . PHE A 1 346 ? -13.600 5.026 -46.408 1.00 85.56 346 PHE A CA 1
ATOM 2978 C C . PHE A 1 346 ? -13.209 6.496 -46.438 1.00 85.56 346 PHE A C 1
ATOM 2980 O O . PHE A 1 346 ? -13.209 7.165 -45.405 1.00 85.56 346 PHE A O 1
ATOM 2987 N N . GLN A 1 347 ? -12.906 6.994 -47.632 1.00 88.88 347 GLN A N 1
ATOM 2988 C CA . GLN A 1 347 ? -12.619 8.403 -47.823 1.00 88.88 347 GLN A CA 1
ATOM 2989 C C . GLN A 1 347 ? -13.923 9.189 -47.952 1.00 88.88 347 GLN A C 1
ATOM 2991 O O . GLN A 1 347 ? -14.679 9.037 -48.917 1.00 88.88 347 GLN A O 1
ATOM 2996 N N . CYS A 1 348 ? -14.171 10.055 -46.978 1.00 87.31 348 CYS A N 1
ATOM 2997 C CA . CYS A 1 348 ? -15.206 11.067 -47.029 1.00 87.31 348 CYS A CA 1
ATOM 2998 C C . CYS A 1 348 ? -14.973 11.985 -48.231 1.00 87.31 348 CYS A C 1
ATOM 3000 O O . CYS A 1 348 ? -13.842 12.278 -48.614 1.00 87.31 348 CYS A O 1
ATOM 3002 N N . ARG A 1 349 ? -16.044 12.537 -48.801 1.00 84.31 349 ARG A N 1
ATOM 3003 C CA . ARG A 1 349 ? -15.909 13.527 -49.883 1.00 84.31 349 ARG A CA 1
ATOM 3004 C C . ARG A 1 349 ? -15.278 14.834 -49.380 1.00 84.31 349 ARG A C 1
ATOM 3006 O O . ARG A 1 349 ? -14.723 15.575 -50.184 1.00 84.31 349 ARG A O 1
ATOM 3013 N N . SER A 1 350 ? -15.312 15.092 -48.071 1.00 81.31 350 SER A N 1
ATOM 3014 C CA . SER A 1 350 ? -14.534 16.158 -47.430 1.00 81.31 350 SER A CA 1
ATOM 3015 C C . SER A 1 350 ? -13.023 15.890 -47.363 1.00 81.31 350 SER A C 1
ATOM 3017 O O . SER A 1 350 ? -12.293 16.807 -47.010 1.00 81.31 350 SER A O 1
ATOM 3019 N N . GLY A 1 351 ? -12.555 14.682 -47.700 1.00 81.88 351 GLY A N 1
ATOM 3020 C CA . GLY A 1 351 ? -11.136 14.298 -47.737 1.00 81.88 351 GLY A CA 1
ATOM 3021 C C . GLY A 1 351 ? -10.664 13.443 -46.557 1.00 81.88 351 GLY A C 1
ATOM 3022 O O . GLY A 1 351 ? -9.615 12.818 -46.658 1.00 81.88 351 GLY A O 1
ATOM 3023 N N . GLU A 1 352 ? -11.451 13.367 -45.483 1.00 87.19 352 GLU A N 1
ATOM 3024 C CA . GLU A 1 352 ? -11.122 12.607 -44.269 1.00 87.19 352 GLU A CA 1
ATOM 3025 C C . GLU A 1 352 ? -11.264 11.091 -44.465 1.00 87.19 352 GLU A C 1
ATOM 3027 O O . GLU A 1 352 ? -12.124 10.634 -45.219 1.00 87.19 352 GLU A O 1
ATOM 3032 N N . CYS A 1 353 ? -10.476 10.310 -43.730 1.00 91.00 353 CYS A N 1
ATOM 3033 C CA . CYS A 1 353 ? -10.546 8.851 -43.715 1.00 91.00 353 CYS A CA 1
ATOM 3034 C C . CYS A 1 353 ? -11.272 8.368 -42.459 1.00 91.00 353 CYS A C 1
ATOM 3036 O O . CYS A 1 353 ? -10.877 8.681 -41.336 1.00 91.00 353 CYS A O 1
ATOM 3038 N N . ILE A 1 354 ? -12.340 7.593 -42.631 1.00 85.94 354 ILE A N 1
ATOM 3039 C CA . ILE A 1 354 ? -13.062 6.957 -41.523 1.00 85.94 354 ILE A CA 1
ATOM 3040 C C . ILE A 1 354 ? -13.080 5.442 -41.700 1.00 85.94 354 ILE A C 1
ATOM 3042 O O . ILE A 1 354 ? -12.917 4.936 -42.800 1.00 85.94 354 ILE A O 1
ATOM 3046 N N . ASP A 1 355 ? -13.314 4.685 -40.634 1.00 88.44 355 ASP A N 1
ATOM 3047 C CA . ASP A 1 355 ? -13.403 3.222 -40.739 1.00 88.44 355 ASP A CA 1
ATOM 3048 C C . ASP A 1 355 ? -14.633 2.827 -41.578 1.00 88.44 355 ASP A C 1
ATOM 3050 O O . ASP A 1 355 ? -15.728 3.348 -41.357 1.00 88.44 355 ASP A O 1
ATOM 3054 N N . ARG A 1 356 ? -14.492 1.872 -42.509 1.00 82.94 356 ARG A N 1
ATOM 3055 C CA . ARG A 1 356 ? -15.608 1.398 -43.352 1.00 82.94 356 ARG A CA 1
ATOM 3056 C C . ARG A 1 356 ? -16.822 0.895 -42.566 1.00 82.94 356 ARG A C 1
ATOM 3058 O O . ARG A 1 356 ? -17.919 0.879 -43.117 1.00 82.94 356 ARG A O 1
ATOM 3065 N N . ARG A 1 357 ? -16.662 0.472 -41.308 1.00 83.19 357 ARG A N 1
ATOM 3066 C CA . ARG A 1 357 ? -17.768 0.045 -40.427 1.00 83.19 357 ARG A CA 1
ATOM 3067 C C . ARG A 1 357 ? -18.663 1.198 -39.978 1.00 83.19 357 ARG A C 1
ATOM 3069 O O . ARG A 1 357 ? -19.769 0.932 -39.525 1.00 83.19 357 ARG A O 1
ATOM 3076 N N . ARG A 1 358 ? -18.174 2.433 -40.098 1.00 86.12 358 ARG A N 1
ATOM 3077 C CA . ARG A 1 358 ? -18.890 3.677 -39.783 1.00 86.12 358 ARG A CA 1
ATOM 3078 C C . ARG A 1 358 ? -19.569 4.286 -41.011 1.00 86.12 358 ARG A C 1
ATOM 3080 O O . ARG A 1 358 ? -20.099 5.378 -40.954 1.00 86.12 358 ARG A O 1
ATOM 3087 N N . VAL A 1 359 ? -19.557 3.573 -42.139 1.00 88.62 359 VAL A N 1
ATOM 3088 C CA . VAL A 1 359 ? -20.344 3.926 -43.322 1.00 88.62 359 VAL A CA 1
ATOM 3089 C C . VAL A 1 359 ? -21.716 3.277 -43.180 1.00 88.62 359 VAL A C 1
ATOM 3091 O O . VAL A 1 359 ? -21.805 2.049 -43.106 1.00 88.62 359 VAL A O 1
ATOM 3094 N N . CYS A 1 360 ? -22.782 4.075 -43.201 1.00 84.25 360 CYS A N 1
ATOM 3095 C CA . CYS A 1 360 ? -24.163 3.608 -43.048 1.00 84.25 360 CYS A CA 1
ATOM 3096 C C . CYS A 1 360 ? -24.496 3.021 -41.665 1.00 84.25 360 CYS A C 1
ATOM 3098 O O . CYS A 1 360 ? -25.281 2.070 -41.570 1.00 84.25 360 CYS A O 1
ATOM 3100 N N . ASP A 1 361 ? -23.922 3.572 -40.597 1.00 84.56 361 ASP A N 1
ATOM 3101 C CA . ASP A 1 361 ? -24.167 3.174 -39.210 1.00 84.56 361 ASP A CA 1
ATOM 3102 C C . ASP A 1 361 ? -25.188 4.073 -38.482 1.00 84.56 361 ASP A C 1
ATOM 3104 O O . ASP A 1 361 ? -25.449 3.885 -37.289 1.00 84.56 361 ASP A O 1
ATOM 3108 N N . THR A 1 362 ? -25.840 4.983 -39.219 1.00 77.81 362 THR A N 1
ATOM 3109 C CA . THR A 1 362 ? -26.837 5.971 -38.764 1.00 77.81 362 THR A CA 1
ATOM 3110 C C . THR A 1 362 ? -26.268 7.163 -37.995 1.00 77.81 362 THR A C 1
ATOM 3112 O O . THR A 1 362 ? -27.040 7.989 -37.484 1.00 77.81 362 THR A O 1
ATOM 3115 N N . ARG A 1 363 ? -24.942 7.291 -37.926 1.00 83.00 363 ARG A N 1
ATOM 3116 C CA . ARG A 1 363 ? -24.235 8.445 -37.370 1.00 83.00 363 ARG A CA 1
ATOM 3117 C C . ARG A 1 363 ? -23.431 9.126 -38.475 1.00 83.00 363 ARG A C 1
ATOM 3119 O O . ARG A 1 363 ? -23.078 8.518 -39.464 1.00 83.00 363 ARG A O 1
ATOM 3126 N N . SER A 1 364 ? -23.261 10.442 -38.350 1.00 87.44 364 SER A N 1
ATOM 3127 C CA . SER A 1 364 ? -22.465 11.227 -39.300 1.00 87.44 364 SER A CA 1
ATOM 3128 C C . SER A 1 364 ? -21.044 11.290 -38.772 1.00 87.44 364 SER A C 1
ATOM 3130 O O . SER A 1 364 ? -20.750 12.112 -37.900 1.00 87.44 364 SER A O 1
ATOM 3132 N N . ASP A 1 365 ? -20.191 10.433 -39.301 1.00 89.12 365 ASP A N 1
ATOM 3133 C CA . ASP A 1 365 ? -18.781 10.329 -38.963 1.00 89.12 365 ASP A CA 1
ATOM 3134 C C . ASP A 1 365 ? -17.902 11.114 -39.945 1.00 89.12 365 ASP A C 1
ATOM 3136 O O . ASP A 1 365 ? -16.822 11.568 -39.564 1.00 89.12 365 ASP A O 1
ATOM 3140 N N . CYS A 1 366 ? -18.379 11.375 -41.168 1.00 88.62 366 CYS A N 1
ATOM 3141 C CA . CYS A 1 366 ? -17.756 12.359 -42.053 1.00 88.62 366 CYS A CA 1
ATOM 3142 C C . CYS A 1 366 ? -18.161 13.796 -41.693 1.00 88.62 366 CYS A C 1
ATOM 3144 O O . CYS A 1 366 ? -19.322 14.078 -41.379 1.00 88.62 366 CYS A O 1
ATOM 3146 N N . GLN A 1 367 ? -17.228 14.742 -41.870 1.00 87.06 367 GLN A N 1
ATOM 3147 C CA . GLN A 1 367 ? -17.463 16.184 -41.690 1.00 87.06 367 GLN A CA 1
ATOM 3148 C C . GLN A 1 367 ? -18.613 16.712 -42.570 1.00 87.06 367 GLN A C 1
ATOM 3150 O O . GLN A 1 367 ? -19.311 17.658 -42.204 1.00 87.06 367 GLN A O 1
ATOM 3155 N N . ASP A 1 368 ? -18.795 16.105 -43.744 1.00 84.75 368 ASP A N 1
ATOM 3156 C CA . ASP A 1 368 ? -19.824 16.433 -44.728 1.00 84.75 368 ASP A CA 1
ATOM 3157 C C . ASP A 1 368 ? -20.972 15.405 -44.788 1.00 84.75 368 ASP A C 1
ATOM 3159 O O . ASP A 1 368 ? -21.801 15.469 -45.698 1.00 84.75 368 ASP A O 1
ATOM 3163 N N . ALA A 1 369 ? -21.028 14.471 -43.829 1.00 83.38 369 ALA A N 1
ATOM 3164 C CA . ALA A 1 369 ? -22.002 13.376 -43.748 1.00 83.38 369 ALA A CA 1
ATOM 3165 C C . ALA A 1 369 ? -22.058 12.470 -44.998 1.00 83.38 369 ALA A C 1
ATOM 3167 O O . ALA A 1 369 ? -23.088 11.848 -45.291 1.00 83.38 369 ALA A O 1
ATOM 3168 N N . SER A 1 370 ? -20.979 12.422 -45.791 1.00 88.12 370 SER A N 1
ATOM 3169 C CA . SER A 1 370 ? -20.939 11.627 -47.026 1.00 88.12 370 SER A CA 1
ATOM 3170 C C . SER A 1 370 ? -21.028 10.116 -46.792 1.00 88.12 370 SER A C 1
ATOM 3172 O O . SER A 1 370 ? -21.448 9.393 -47.697 1.00 88.12 370 SER A O 1
ATOM 3174 N N . ASP A 1 371 ? -20.678 9.658 -45.598 1.00 86.38 371 ASP A N 1
ATOM 3175 C CA . ASP A 1 371 ? -20.814 8.289 -45.104 1.00 86.38 371 ASP A CA 1
ATOM 3176 C C . ASP A 1 371 ? -22.270 7.816 -44.975 1.00 86.38 371 ASP A C 1
ATOM 3178 O O . ASP A 1 371 ? -22.542 6.636 -45.178 1.00 86.38 371 ASP A O 1
ATOM 3182 N N . GLU A 1 372 ? -23.222 8.729 -44.763 1.00 89.06 372 GLU A N 1
ATOM 3183 C CA . GLU A 1 372 ? -24.657 8.413 -44.639 1.00 89.06 372 GLU A CA 1
ATOM 3184 C C . GLU A 1 372 ? -25.488 8.849 -45.863 1.00 89.06 372 GLU A C 1
ATOM 3186 O O . GLU A 1 372 ? -26.647 8.458 -46.044 1.00 89.06 372 GLU A O 1
ATOM 3191 N N . ALA A 1 373 ? -24.912 9.662 -46.753 1.00 80.44 373 ALA A N 1
ATOM 3192 C CA . ALA A 1 373 ? -25.637 10.310 -47.850 1.00 80.44 373 ALA A CA 1
ATOM 3193 C C . ALA A 1 373 ? -26.111 9.350 -48.964 1.00 80.44 373 ALA A C 1
ATOM 3195 O O . ALA A 1 373 ? -26.944 9.727 -49.798 1.00 80.44 373 ALA A O 1
ATOM 3196 N N . ARG A 1 374 ? -25.580 8.119 -49.023 1.00 69.19 374 ARG A N 1
ATOM 3197 C CA . ARG A 1 374 ? -25.838 7.152 -50.110 1.00 69.19 374 ARG A CA 1
ATOM 3198 C C . ARG A 1 374 ? -25.992 5.702 -49.643 1.00 69.19 374 ARG A C 1
ATOM 3200 O O . ARG A 1 374 ? -25.609 4.768 -50.343 1.00 69.19 374 ARG A O 1
ATOM 3207 N N . CYS A 1 375 ? -26.624 5.513 -48.495 1.00 76.12 375 CYS A N 1
ATOM 3208 C CA . CYS A 1 375 ? -26.870 4.189 -47.939 1.00 76.12 375 CYS A CA 1
ATOM 3209 C C . CYS A 1 375 ? -28.120 3.514 -48.531 1.00 76.12 375 CYS A C 1
ATOM 3211 O O . CYS A 1 375 ? -29.152 4.171 -48.730 1.00 76.12 375 CYS A O 1
ATOM 3213 N N . PRO A 1 376 ? -28.084 2.194 -48.797 1.00 70.38 376 PRO A N 1
ATOM 3214 C CA . PRO A 1 376 ? -29.297 1.438 -49.069 1.00 70.38 376 PRO A CA 1
ATOM 3215 C C . PRO A 1 376 ? -30.165 1.466 -47.806 1.00 70.38 376 PRO A C 1
ATOM 3217 O O . PRO A 1 376 ? -29.733 1.034 -46.744 1.00 70.38 376 PRO A O 1
ATOM 3220 N N . ARG A 1 377 ? -31.385 2.008 -47.901 1.00 53.66 377 ARG A N 1
ATOM 3221 C CA . ARG A 1 377 ? -32.303 2.108 -46.753 1.00 53.66 377 ARG A CA 1
ATOM 3222 C C . ARG A 1 377 ? -32.523 0.722 -46.120 1.00 53.66 377 ARG A C 1
ATOM 3224 O O . ARG A 1 377 ? -33.047 -0.148 -46.820 1.00 53.66 377 ARG A O 1
ATOM 3231 N N . PRO A 1 378 ? -32.214 0.508 -44.830 1.00 48.19 378 PRO A N 1
ATOM 3232 C CA . PRO A 1 378 ? -32.515 -0.754 -44.172 1.00 48.19 378 PRO A CA 1
ATOM 3233 C C . PRO A 1 378 ? -33.953 -0.763 -43.626 1.00 48.19 378 PRO A C 1
ATOM 3235 O O . PRO A 1 378 ? -34.430 0.201 -43.026 1.00 48.19 378 PRO A O 1
ATOM 3238 N N . THR A 1 379 ? -34.662 -1.872 -43.840 1.00 43.62 379 THR A N 1
ATOM 3239 C CA . THR A 1 379 ? -35.906 -2.219 -43.134 1.00 43.62 379 THR A CA 1
ATOM 3240 C C . THR A 1 379 ? -35.624 -2.529 -41.656 1.00 43.62 379 THR A C 1
ATOM 3242 O O . THR A 1 379 ? -34.560 -3.068 -41.354 1.00 43.62 379 THR A O 1
ATOM 3245 N N . PRO A 1 380 ? -36.554 -2.238 -40.727 1.00 49.69 380 PRO A N 1
ATOM 3246 C CA . PRO A 1 380 ? -36.298 -2.320 -39.292 1.00 49.69 380 PRO A CA 1
ATOM 3247 C C . PRO A 1 380 ? -36.442 -3.752 -38.758 1.00 49.69 380 PRO A C 1
ATOM 3249 O O . PRO A 1 380 ? -37.359 -4.450 -39.175 1.00 49.69 380 PRO A O 1
ATOM 3252 N N . HIS A 1 381 ? -35.568 -4.146 -37.821 1.00 36.75 381 HIS A N 1
ATOM 3253 C CA . HIS A 1 381 ? -35.788 -4.993 -36.623 1.00 36.75 381 HIS A CA 1
ATOM 3254 C C . HIS A 1 381 ? -34.418 -5.509 -36.125 1.00 36.75 381 HIS A C 1
ATOM 3256 O O . HIS A 1 381 ? -33.605 -5.928 -36.933 1.00 36.75 381 HIS A O 1
ATOM 3262 N N . ALA A 1 382 ? -34.066 -5.553 -34.840 1.00 36.00 382 ALA A N 1
ATOM 3263 C CA . ALA A 1 382 ? -34.733 -5.174 -33.601 1.00 36.00 382 ALA A CA 1
ATOM 3264 C C . ALA A 1 382 ? -33.657 -5.019 -32.507 1.00 36.00 382 ALA A C 1
ATOM 3266 O O . ALA A 1 382 ? -32.743 -5.835 -32.438 1.00 36.00 382 ALA A O 1
ATOM 3267 N N . GLY A 1 383 ? -33.817 -4.031 -31.621 1.00 35.66 383 GLY A N 1
ATOM 3268 C CA . GLY A 1 383 ? -33.135 -4.020 -30.321 1.00 35.66 383 GLY A CA 1
ATOM 3269 C C . GLY A 1 383 ? -32.187 -2.852 -30.064 1.00 35.66 383 GLY A C 1
ATOM 3270 O O . GLY A 1 383 ? -30.988 -3.062 -29.983 1.00 35.66 383 GLY A O 1
ATOM 3271 N N . ALA A 1 384 ? -32.732 -1.645 -29.889 1.00 31.70 384 ALA A N 1
ATOM 3272 C CA . ALA A 1 384 ? -32.449 -0.720 -28.776 1.00 31.70 384 ALA A CA 1
ATOM 3273 C C . ALA A 1 384 ? -32.908 0.702 -29.151 1.00 31.70 384 ALA A C 1
ATOM 3275 O O . ALA A 1 384 ? -32.874 1.105 -30.306 1.00 31.70 384 ALA A O 1
ATOM 3276 N N . GLN A 1 385 ? -33.447 1.415 -28.169 1.00 36.22 385 GLN A N 1
ATOM 3277 C CA . GLN A 1 385 ? -34.334 2.571 -28.316 1.00 36.22 385 GLN A CA 1
ATOM 3278 C C . GLN A 1 385 ? -33.647 3.865 -28.807 1.00 36.22 385 GLN A C 1
ATOM 3280 O O . GLN A 1 385 ? -32.474 4.082 -28.509 1.00 36.22 385 GLN A O 1
ATOM 3285 N N . PRO A 1 386 ? -34.392 4.775 -29.470 1.00 38.59 386 PRO A N 1
ATOM 3286 C CA . PRO A 1 386 ? -33.913 6.107 -29.825 1.00 38.59 386 PRO A CA 1
ATOM 3287 C C . PRO A 1 386 ? -34.070 7.084 -28.647 1.00 38.59 386 PRO A C 1
ATOM 3289 O O . PRO A 1 386 ? -35.106 7.106 -27.984 1.00 38.59 386 PRO A O 1
ATOM 3292 N N . GLN A 1 387 ? -33.083 7.953 -28.431 1.00 35.69 387 GLN A N 1
ATOM 3293 C CA . GLN A 1 387 ? -33.256 9.199 -27.673 1.00 35.69 387 GLN A CA 1
ATOM 3294 C C . GLN A 1 387 ? -33.059 10.371 -28.651 1.00 35.69 387 GLN A C 1
ATOM 3296 O O . GLN A 1 387 ? -32.072 10.378 -29.390 1.00 35.69 387 GLN A O 1
ATOM 3301 N N . PRO A 1 388 ? -34.010 11.318 -28.740 1.00 41.78 388 PRO A N 1
ATOM 3302 C CA . PRO A 1 388 ? -34.077 12.272 -29.839 1.00 41.78 388 PRO A CA 1
ATOM 3303 C C . PRO A 1 388 ? -33.140 13.468 -29.661 1.00 41.78 388 PRO A C 1
ATOM 3305 O O . PRO A 1 388 ? -32.942 13.997 -28.567 1.00 41.78 388 PRO A O 1
ATOM 3308 N N . ALA A 1 389 ? -32.642 13.952 -30.796 1.00 35.19 389 ALA A N 1
ATOM 3309 C CA . ALA A 1 389 ? -31.939 15.213 -30.913 1.00 35.19 389 ALA A CA 1
ATOM 3310 C C . ALA A 1 389 ? -32.889 16.426 -30.882 1.00 35.19 389 ALA A C 1
ATOM 3312 O O . ALA A 1 389 ? -33.904 16.472 -31.575 1.00 35.19 389 ALA A O 1
ATOM 3313 N N . SER A 1 390 ? -32.399 17.479 -30.224 1.00 37.22 390 SER A N 1
ATOM 3314 C CA . SER A 1 390 ? -32.580 18.903 -30.553 1.00 37.22 390 SER A CA 1
ATOM 3315 C C . SER A 1 390 ? -33.925 19.590 -30.238 1.00 37.22 390 SER A C 1
ATOM 3317 O O . SER A 1 390 ? -34.965 19.275 -30.801 1.00 37.22 390 SER A O 1
ATOM 3319 N N . ARG A 1 391 ? -33.883 20.673 -29.446 1.00 34.19 391 ARG A N 1
ATOM 3320 C CA . ARG A 1 391 ? -33.834 22.074 -29.931 1.00 34.19 391 ARG A CA 1
ATOM 3321 C C . ARG A 1 391 ? -34.041 23.080 -28.793 1.00 34.19 391 ARG A C 1
ATOM 3323 O O . ARG A 1 391 ? -34.864 22.900 -27.905 1.00 34.19 391 ARG A O 1
ATOM 3330 N N . ARG A 1 392 ? -33.316 24.197 -28.905 1.00 35.25 392 ARG A N 1
ATOM 3331 C CA . ARG A 1 392 ? -33.581 25.477 -28.232 1.00 35.25 392 ARG A CA 1
ATOM 3332 C C . ARG A 1 392 ? -34.969 26.011 -28.625 1.00 35.25 392 ARG A C 1
ATOM 3334 O O . ARG A 1 392 ? -35.233 26.078 -29.824 1.00 35.25 392 ARG A O 1
ATOM 3341 N N . ARG A 1 393 ? -35.752 26.519 -27.666 1.00 36.78 393 ARG A N 1
ATOM 3342 C CA . ARG A 1 393 ? -36.086 27.955 -27.497 1.00 36.78 393 ARG A CA 1
ATOM 3343 C C . ARG A 1 393 ? -37.233 28.174 -26.497 1.00 36.78 393 ARG A C 1
ATOM 3345 O O . ARG A 1 393 ? -38.254 27.507 -26.557 1.00 36.78 393 ARG A O 1
ATOM 3352 N N . ASP A 1 394 ? -36.993 29.194 -25.678 1.00 31.56 394 ASP A N 1
ATOM 3353 C CA . ASP A 1 394 ? -37.911 30.205 -25.148 1.00 31.56 394 ASP A CA 1
ATOM 3354 C C . ASP A 1 394 ? -38.915 29.876 -24.025 1.00 31.56 394 ASP A C 1
ATOM 3356 O O . ASP A 1 394 ? -39.962 29.273 -24.214 1.00 31.56 394 ASP A O 1
ATOM 3360 N N . ALA A 1 395 ? -38.571 30.470 -22.873 1.00 33.56 395 ALA A N 1
ATOM 3361 C CA . ALA A 1 395 ? -39.370 31.419 -22.095 1.00 33.56 395 ALA A CA 1
ATOM 3362 C C . ALA A 1 395 ? -40.662 30.949 -21.406 1.00 33.56 395 ALA A C 1
ATOM 3364 O O . ALA A 1 395 ? -41.670 30.664 -22.040 1.00 33.56 395 ALA A O 1
ATOM 3365 N N . GLY A 1 396 ? -40.687 31.142 -20.081 1.00 31.47 396 GLY A N 1
ATOM 3366 C CA . GLY A 1 396 ? -41.881 31.693 -19.443 1.00 31.47 396 GLY A CA 1
ATOM 3367 C C . GLY A 1 396 ? -42.193 31.218 -18.028 1.00 31.47 396 GLY A C 1
ATOM 3368 O O . GLY A 1 396 ? -42.849 30.206 -17.853 1.00 31.47 396 GLY A O 1
ATOM 3369 N N . TYR A 1 397 ? -41.832 32.079 -17.072 1.00 34.56 397 TYR A N 1
ATOM 3370 C CA . TYR A 1 397 ? -42.583 32.438 -15.860 1.00 34.56 397 TYR A CA 1
ATOM 3371 C C . TYR A 1 397 ? -42.785 31.423 -14.718 1.00 34.56 397 TYR A C 1
ATOM 3373 O O . TYR A 1 397 ? -43.538 30.475 -14.848 1.00 34.56 397 TYR A O 1
ATOM 3381 N N . SER A 1 398 ? -42.237 31.837 -13.556 1.00 36.72 398 SER A N 1
ATOM 3382 C CA . SER A 1 398 ? -42.860 31.898 -12.208 1.00 36.72 398 SER A CA 1
ATOM 3383 C C . SER A 1 398 ? -43.392 30.601 -11.579 1.00 36.72 398 SER A C 1
ATOM 3385 O O . SER A 1 398 ? -44.039 29.805 -12.228 1.00 36.72 398 SER A O 1
ATOM 3387 N N . THR A 1 399 ? -43.251 30.312 -10.287 1.00 41.97 399 THR A N 1
ATOM 3388 C CA . THR A 1 399 ? -42.916 31.077 -9.071 1.00 41.97 399 THR A CA 1
ATOM 3389 C C . THR A 1 399 ? -42.700 30.053 -7.940 1.00 41.97 399 THR A C 1
ATOM 3391 O O . THR A 1 399 ? -43.072 28.895 -8.093 1.00 41.97 399 THR A O 1
ATOM 3394 N N . LEU A 1 400 ? -42.219 30.534 -6.781 1.00 43.97 400 LEU A N 1
ATOM 3395 C CA . LEU A 1 400 ? -42.111 29.875 -5.458 1.00 43.97 400 LEU A CA 1
ATOM 3396 C C . LEU A 1 400 ? -40.714 29.284 -5.183 1.00 43.97 400 LEU A C 1
ATOM 3398 O O . LEU A 1 400 ? -40.397 28.174 -5.573 1.00 43.97 400 LEU A O 1
ATOM 3402 N N . ALA A 1 401 ? -39.764 30.097 -4.715 1.00 35.91 401 ALA A N 1
ATOM 3403 C CA . ALA A 1 401 ? -39.587 30.529 -3.319 1.00 35.91 401 ALA A CA 1
ATOM 3404 C C . ALA A 1 401 ? -39.096 29.400 -2.398 1.00 35.91 401 ALA A C 1
ATOM 3406 O O . ALA A 1 401 ? -39.818 28.441 -2.157 1.00 35.91 401 ALA A O 1
ATOM 3407 N N . GLY A 1 402 ? -37.910 29.591 -1.808 1.00 35.38 402 GLY A N 1
ATOM 3408 C CA . GLY A 1 402 ? -37.532 28.899 -0.573 1.00 35.38 402 GLY A CA 1
ATOM 3409 C C . GLY A 1 402 ? -36.103 28.367 -0.513 1.00 35.38 402 GLY A C 1
ATOM 3410 O O . GLY A 1 402 ? -35.898 27.181 -0.692 1.00 35.38 402 GLY A O 1
ATOM 3411 N N . LEU A 1 403 ? -35.163 29.257 -0.172 1.00 38.31 403 LEU A N 1
ATOM 3412 C CA . LEU A 1 403 ? -34.055 29.020 0.771 1.00 38.31 403 LEU A CA 1
ATOM 3413 C C . LEU A 1 403 ? -33.081 27.849 0.503 1.00 38.31 403 LEU A C 1
ATOM 3415 O O . LEU A 1 403 ? -33.370 26.712 0.840 1.00 38.31 403 LEU A O 1
ATOM 3419 N N . CYS A 1 404 ? -31.848 28.174 0.093 1.00 35.97 404 CYS A N 1
ATOM 3420 C CA . CYS A 1 404 ? -30.671 27.977 0.958 1.00 35.97 404 CYS A CA 1
ATOM 3421 C C . CYS A 1 404 ? -29.412 28.614 0.341 1.00 35.97 404 CYS A C 1
ATOM 3423 O O . CYS A 1 404 ? -28.887 28.154 -0.670 1.00 35.97 404 CYS A O 1
ATOM 3425 N N . LEU A 1 405 ? -28.920 29.684 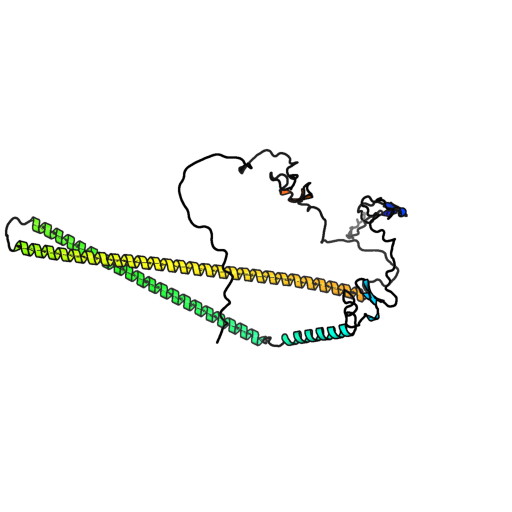0.977 1.00 35.75 405 LEU A N 1
ATOM 3426 C CA . LEU A 1 405 ? -27.510 30.070 0.913 1.00 35.75 405 LEU A CA 1
ATOM 3427 C C . LEU A 1 405 ? -26.670 28.944 1.539 1.00 35.75 405 LEU A C 1
ATOM 3429 O O . LEU A 1 405 ? -27.078 28.446 2.583 1.00 35.75 405 LEU A O 1
ATOM 3433 N N . PHE A 1 406 ? -25.500 28.620 0.976 1.00 35.06 406 PHE A N 1
ATOM 3434 C CA . PHE A 1 406 ? -24.172 28.837 1.589 1.00 35.06 406 PHE A CA 1
ATOM 3435 C C . PHE A 1 406 ? -23.068 27.986 0.916 1.00 35.06 406 PHE A C 1
ATOM 3437 O O . PHE A 1 406 ? -23.207 26.784 0.738 1.00 35.06 406 PHE A O 1
ATOM 3444 N N . VAL A 1 407 ? -21.937 28.652 0.645 1.00 38.34 407 VAL A N 1
ATOM 3445 C CA . VAL A 1 407 ? -20.577 28.132 0.374 1.00 38.34 407 VAL A CA 1
ATOM 3446 C C . VAL A 1 407 ? -20.287 27.489 -0.990 1.00 38.34 407 VAL A C 1
ATOM 3448 O O . VAL A 1 407 ? -20.238 26.278 -1.125 1.00 38.34 407 VAL A O 1
ATOM 3451 N N . PHE A 1 408 ? -19.885 28.315 -1.958 1.00 32.88 408 PHE A N 1
ATOM 3452 C CA . PHE A 1 408 ? -18.803 27.985 -2.896 1.00 32.88 408 PHE A CA 1
ATOM 3453 C C . PHE A 1 408 ? -18.125 29.300 -3.298 1.00 32.88 408 PHE A C 1
ATOM 3455 O O . PHE A 1 408 ? -18.756 30.107 -3.971 1.00 32.88 408 PHE A O 1
ATOM 3462 N N . LEU A 1 409 ? -16.902 29.549 -2.800 1.00 35.16 409 LEU A N 1
ATOM 3463 C CA . LEU A 1 409 ? -15.812 30.337 -3.420 1.00 35.16 409 LEU A CA 1
ATOM 3464 C C . LEU A 1 409 ? -14.728 30.707 -2.385 1.00 35.16 409 LEU A C 1
ATOM 3466 O O . LEU A 1 409 ? -14.788 31.757 -1.745 1.00 35.16 409 LEU A O 1
ATOM 3470 N N . ARG A 1 410 ? -13.718 29.841 -2.261 1.00 35.69 410 ARG A N 1
ATOM 3471 C CA . ARG A 1 410 ? -12.308 30.100 -1.880 1.00 35.69 410 ARG A CA 1
ATOM 3472 C C . ARG A 1 410 ? -11.700 28.712 -1.668 1.00 35.69 410 ARG A C 1
ATOM 3474 O O . ARG A 1 410 ? -12.204 27.974 -0.841 1.00 35.69 410 ARG A O 1
ATOM 3481 N N . ILE A 1 411 ? -10.734 28.254 -2.459 1.00 37.12 411 ILE A N 1
ATOM 3482 C CA . ILE A 1 411 ? -9.309 28.543 -2.261 1.00 37.12 411 ILE A CA 1
ATOM 3483 C C . ILE A 1 411 ? -8.576 28.336 -3.604 1.00 37.12 411 ILE A C 1
ATOM 3485 O O . ILE A 1 411 ? -8.393 27.215 -4.058 1.00 37.12 411 ILE A O 1
ATOM 3489 N N . CYS A 1 412 ? -8.133 29.435 -4.216 1.00 36.69 412 CYS A N 1
ATOM 3490 C CA . CYS A 1 412 ? -6.972 29.488 -5.109 1.00 36.69 412 CYS A CA 1
ATOM 3491 C C . CYS A 1 412 ? -6.176 30.739 -4.719 1.00 36.69 412 CYS A C 1
ATOM 3493 O O . CYS A 1 412 ? -6.441 31.829 -5.224 1.00 36.69 412 CYS A O 1
ATOM 3495 N N . ARG A 1 413 ? -5.272 30.591 -3.749 1.00 37.88 413 ARG A N 1
ATOM 3496 C CA . ARG A 1 413 ? -4.086 31.429 -3.484 1.00 37.88 413 ARG A CA 1
ATOM 3497 C C . ARG A 1 413 ? -3.514 30.946 -2.164 1.00 37.88 413 ARG A C 1
ATOM 3499 O O . ARG A 1 413 ? -4.166 31.176 -1.163 1.00 37.88 413 ARG A O 1
ATOM 3506 N N . ASP A 1 414 ? -2.372 30.268 -2.214 1.00 36.84 414 ASP A N 1
ATOM 3507 C CA . ASP A 1 414 ? -1.322 30.298 -1.184 1.00 36.84 414 ASP A CA 1
ATOM 3508 C C . ASP A 1 414 ? -0.093 29.521 -1.693 1.00 36.84 414 ASP A C 1
ATOM 3510 O O . ASP A 1 414 ? 0.249 28.447 -1.218 1.00 36.84 414 ASP A O 1
ATOM 3514 N N . ILE A 1 415 ? 0.580 30.079 -2.706 1.00 39.06 415 ILE A N 1
ATOM 3515 C CA . ILE A 1 415 ? 2.019 29.860 -2.924 1.00 39.06 415 ILE A CA 1
ATOM 3516 C C . ILE A 1 415 ? 2.624 31.231 -3.207 1.00 39.06 415 ILE A C 1
ATOM 3518 O O . ILE A 1 415 ? 2.780 31.624 -4.354 1.00 39.06 415 ILE A O 1
ATOM 3522 N N . THR A 1 416 ? 2.897 31.983 -2.144 1.00 36.66 416 THR A N 1
ATOM 3523 C CA . THR A 1 416 ? 3.970 32.985 -2.075 1.00 36.66 416 THR A CA 1
ATOM 3524 C C . THR A 1 416 ? 4.140 33.396 -0.617 1.00 36.66 416 THR A C 1
ATOM 3526 O O . THR A 1 416 ? 3.167 33.808 0.009 1.00 36.66 416 THR A O 1
ATOM 3529 N N . SER A 1 417 ? 5.389 33.381 -0.149 1.00 35.97 417 SER A N 1
ATOM 3530 C CA . SER A 1 417 ? 5.896 33.968 1.103 1.00 35.97 417 SER A CA 1
ATOM 3531 C C . SER A 1 417 ? 6.176 32.999 2.260 1.00 35.97 417 SER A C 1
ATOM 3533 O O . SER A 1 417 ? 5.543 33.025 3.309 1.00 35.97 417 SER A O 1
ATOM 3535 N N . ALA A 1 418 ? 7.227 32.198 2.077 1.00 39.19 418 ALA A N 1
ATOM 3536 C CA . ALA A 1 418 ? 8.114 31.779 3.160 1.00 39.19 418 ALA A CA 1
ATOM 3537 C C . ALA A 1 418 ? 9.556 32.124 2.756 1.00 39.19 418 ALA A C 1
ATOM 3539 O O . ALA A 1 418 ? 10.343 31.255 2.400 1.00 39.19 418 ALA A O 1
ATOM 3540 N N . ASN A 1 419 ? 9.869 33.419 2.717 1.00 37.66 419 ASN A N 1
ATOM 3541 C CA . ASN A 1 419 ? 11.240 33.913 2.806 1.00 37.66 419 ASN A CA 1
ATOM 3542 C C . ASN A 1 419 ? 11.186 35.405 3.132 1.00 37.66 419 ASN A C 1
ATOM 3544 O O . ASN A 1 419 ? 10.933 36.206 2.245 1.00 37.66 419 ASN A O 1
ATOM 3548 N N . ASP A 1 420 ? 11.328 35.747 4.412 1.00 36.75 420 ASP A N 1
ATOM 3549 C CA . ASP A 1 420 ? 11.940 37.003 4.859 1.00 36.75 420 ASP A CA 1
ATOM 3550 C C . ASP A 1 420 ? 12.011 37.017 6.388 1.00 36.75 420 ASP A C 1
ATOM 3552 O O . ASP A 1 420 ? 11.096 37.438 7.092 1.00 36.75 420 ASP A O 1
ATOM 3556 N N . ASN A 1 421 ? 13.140 36.542 6.913 1.00 37.94 421 ASN A N 1
ATOM 3557 C CA . ASN A 1 421 ? 13.581 36.885 8.257 1.00 37.94 421 ASN A CA 1
ATOM 3558 C C . ASN A 1 421 ? 15.112 36.971 8.264 1.00 37.94 421 ASN A C 1
ATOM 3560 O O . ASN A 1 421 ? 15.786 36.029 8.655 1.00 37.94 421 ASN A O 1
ATOM 3564 N N . CYS A 1 422 ? 15.654 38.087 7.755 1.00 32.69 422 CYS A N 1
ATOM 3565 C CA . CYS A 1 422 ? 16.950 38.648 8.165 1.00 32.69 422 CYS A CA 1
ATOM 3566 C C . CYS A 1 422 ? 17.269 39.945 7.394 1.00 32.69 422 CYS A C 1
ATOM 3568 O O . CYS A 1 422 ? 17.930 39.897 6.360 1.00 32.69 422 CYS A O 1
ATOM 3570 N N . ARG A 1 423 ? 16.893 41.122 7.925 1.00 34.47 423 ARG A N 1
ATOM 3571 C CA . ARG A 1 423 ? 17.814 42.280 8.014 1.00 34.47 423 ARG A CA 1
ATOM 3572 C C . ARG A 1 423 ? 17.208 43.511 8.691 1.00 34.47 423 ARG A C 1
ATOM 3574 O O . ARG A 1 423 ? 16.084 43.897 8.393 1.00 34.47 423 ARG A O 1
ATOM 3581 N N . LYS A 1 424 ? 18.109 44.192 9.419 1.00 42.16 424 LYS A N 1
ATOM 3582 C CA . LYS A 1 424 ? 18.071 45.509 10.094 1.00 42.16 424 LYS A CA 1
ATOM 3583 C C . LYS A 1 424 ? 17.824 45.374 11.602 1.00 42.16 424 LYS A C 1
ATOM 3585 O O . LYS A 1 424 ? 16.766 44.929 12.004 1.00 42.16 424 LYS A O 1
ATOM 3590 N N . GLY A 1 425 ? 18.739 45.737 12.492 1.00 35.78 425 GLY A N 1
ATOM 3591 C CA . GLY A 1 425 ? 20.045 46.384 12.369 1.00 35.78 425 GLY A CA 1
ATOM 3592 C C . GLY A 1 425 ? 20.350 47.061 13.706 1.00 35.78 425 GLY A C 1
ATOM 3593 O O . GLY A 1 425 ? 19.463 47.709 14.257 1.00 35.78 425 GLY A O 1
ATOM 3594 N N . SER A 1 426 ? 21.568 46.895 14.215 1.00 32.59 426 SER A N 1
ATOM 3595 C CA . SER A 1 426 ? 22.184 47.787 15.196 1.00 32.59 426 SER A CA 1
ATOM 3596 C C . SER A 1 426 ? 23.696 47.703 15.085 1.00 32.59 426 SER A C 1
ATOM 3598 O O . SER A 1 426 ? 24.182 46.613 14.702 1.00 32.59 426 SER A O 1
#

pLDDT: mean 71.42, std 20.61, range [30.89, 96.5]

InterPro domains:
  IPR002172 Low-density lipoprotein (LDL) receptor class A repeat [PF00057] (22-60)
  IPR002172 Low-density lipoprotein (LDL) receptor class A repeat [PF00057] (70-104)
  IPR002172 Low-density lipoprotein (LDL) receptor class A repeat [PF00057] (341-375)
  IPR002172 Low-density lipoprotein (LDL) receptor class A repeat [PR00261] (36-57)
  IPR002172 Low-density lipoprotein (LDL) receptor class A repeat [PR00261] (80-101)
  IPR002172 Low-density lipoprotein (LDL) receptor class A repeat [PR00261] (351-372)
  IPR002172 Low-density lipoprotein (LDL) receptor class A repeat [PS50068] (22-61)
  IPR002172 Low-density lipoprotein (LDL) receptor class A repeat [PS50068] (69-105)
  IPR002172 Low-density lipoprotein (LDL) receptor class A repeat [PS50068] (340-376)
  IPR002172 Low-density lipoprotein (LDL) receptor class A repeat [SM00192] (22-62)
  IPR002172 Low-density lipoprotein (LDL) receptor class A repeat [SM00192] (69-106)
  IPR002172 Low-density lipoprotein (LDL) receptor class A repeat [SM00192] (340-377)
  IPR002172 Low-density lipoprotein (LDL) receptor class A repeat [cd00112] (23-60)
  IPR002172 Low-density lipoprotein (LDL) receptor class A repeat [cd00112] (70-104)
  IPR002172 Low-density lipoprotein (LDL) receptor class A repeat [cd00112] (341-375)
  IPR023415 Low-density lipoprotein (LDL) receptor class A, conserved site [PS01209] (82-104)
  IPR023415 Low-density lipoprotein (LDL) receptor class A, conserved site [PS01209] (353-375)
  IPR036055 LDL receptor-like superfamily [G3DSA:4.10.400.10] (17-64)
  IPR036055 LDL receptor-like superfamily [G3DSA:4.10.400.10] (69-107)
  IPR036055 LDL receptor-like superfamily [G3DSA:4.10.400.10] (337-381)

Organism: Toxocara canis (NCBI:txid6265)

Radius of gyration: 51.8 Å; chains: 1; bounding box: 103×106×150 Å

Sequence (426 aa):
MGRPKVEKRIEVIVTCHHLKMNCQANNTRCPYLTHTVCVHYEKLCDGHDDCGDGSDEVKCESESHEEGVCGSAEYRCDNGQCIPAEHKCNRRYDCQDGTDETVCEYFKAAMSRHYSNRENEIENEEDRGQPSEEERRRNEQEEEIRRRAEERRLTEETFRREEEIRRREEAERKREEEMRRREEEIKRREGEERRREENRREELGEVDGAEQTDDEEQKRRREEEERIREQERRREEEELAREREEWRREEEERRREQEERRREEEEQRQEEEERRRAHGERLAAEEERRRMEEERERLNAMRQEYDRRIEQNLLWPTNEHDEKALYETGQEEPEAEEEGCLAHEFQCRSGECIDRRRVCDTRSDCQDASDEARCPRPTPHAGAQPQPASRRRDAGYSTLAGLCLFVFLRICRDITSANDNCRKGS

Secondary structure (DSSP, 8-state):
--PPPP----------------PPTTEEE-TT-SS--EEEGGGSSSSS-SSSSSTTTS----S--------TTEEEPTTS-EEEGGGTTSSS--STT-HHHHTSHHHHHHHHHHHHHHHHHHHTTTTS----HHHHHHHHHHHHHHHHHHHHHHHHHHHHHHHHHHHHHHHHHHHHHHHHHHHHHHHHHHHHHHHHHHHHHHHHTT------SSHHHHHHHHHHHHHHHHHHHHHHHHHHHHHHHHHHHHHHHHHHHHHHHHHHHHHHHHHHHHHHHHHHHHHHHHHHHHHHHHHHHHHHHHHHHHHHHHHTTSSS---TT------------------S--TTEEE-TTS-EEEGGGTTSSS--STT-TTTTTPPPPPP--S-------------------------------------------